Protein AF-0000000086443878 (afdb_homodimer)

Foldseek 3Di:
DVQVQLVCCQAQNDPVLGFDQVLVLQLWAFFAAFPQFRLFTAREHFFLLLQRALLSLQLVCCQQVNPVVDDSRDADPVRSLLSSLVSLLVLLQLLADPPQQKFKFKFFPPPDPPPPDDDDDDDPPPVCCVRPQPDSVPDGPVVVVVGMDMDIDRHSVVSSVVCSVPVVRRRGTNNSVRSLSRSDVNNDSVQLCVQEPHSNQHQAHSVQNHGACLSSCCSFRSTSFRAQAEAWDDDPNDIGGHHDAQTQAAEWELCVLVVVHAHYCSRLPHQFQKYWYYYPRHIWIKGFSDNDDDQKGKIWIFDNAQVQDVVSGGDIWIKMKGLDDDDDPPDDDDDDSVVSRNCSSRVRIDIGTPDPDDGHRD/DVQVQLVCCQAQNDPVLGFDQVLVLQLWAFFAAFPQFRLFTAREHFFLLLQRALLSLQLVCCQQVNPVVDDSRDADPVRSLLSSLVSLLVLLQLLADPPQQKFKFKFFPPPDPPPPDDDDDDDPPPPCPVRPQPPSVPDGPVVVVVTMDMDMDRHSVVSSVVCSVVVVRRRGTNNSVRSLSRSDVNNDSVQLCVQEPHSNQHQAHSVQNHGACLSSCCSFRSTSFRAQAEAWDDDPNDIGGHHDAQTQAAEWELCVLVVNHAHYCSRLPHQFQKYWYYYPRHIWIKGFSDNDDDQKGKIWIFDNAQVQDVVSGGDIWIKMKGLDDDDDPPDDDDDDSVVSRNCSSRVRIDIGTPDPDDGHRD

Structure (mmCIF, N/CA/C/O backbone):
data_AF-0000000086443878-model_v1
#
loop_
_entity.id
_entity.type
_entity.pdbx_description
1 polymer 'Ubiquitin carboxyl-terminal hydrolase MINDY'
#
loop_
_atom_site.group_PDB
_atom_site.id
_atom_site.type_symbol
_atom_site.label_atom_id
_atom_site.label_alt_id
_atom_site.label_comp_id
_atom_site.label_asym_id
_atom_site.label_entity_id
_atom_site.label_seq_id
_atom_site.pdbx_PDB_ins_code
_atom_site.Cartn_x
_atom_site.Cartn_y
_atom_site.Cartn_z
_atom_site.occupancy
_atom_site.B_iso_or_equiv
_atom_site.auth_seq_id
_atom_site.auth_comp_id
_atom_site.auth_asym_id
_atom_site.auth_atom_id
_atom_site.pdbx_PDB_model_num
ATOM 1 N N . MET A 1 1 ? 17.5 33.781 0.041 1 61.97 1 MET A N 1
ATOM 2 C CA . MET A 1 1 ? 18.234 32.781 -0.695 1 61.97 1 MET A CA 1
ATOM 3 C C . MET A 1 1 ? 18.75 31.688 0.245 1 61.97 1 MET A C 1
ATOM 5 O O . MET A 1 1 ? 18.516 30.5 0.009 1 61.97 1 MET A O 1
ATOM 9 N N . ALA A 1 2 ? 19.328 32.094 1.4 1 75.75 2 ALA A N 1
ATOM 10 C CA . ALA A 1 2 ? 19.891 31.109 2.334 1 75.75 2 ALA A CA 1
ATOM 11 C C . ALA A 1 2 ? 18.766 30.281 2.99 1 75.75 2 ALA A C 1
ATOM 13 O O . ALA A 1 2 ? 18.891 29.062 3.137 1 75.75 2 ALA A O 1
ATOM 14 N N . GLU A 1 3 ? 17.672 30.938 3.232 1 86 3 GLU A N 1
ATOM 15 C CA . GLU A 1 3 ? 16.547 30.281 3.902 1 86 3 GLU A CA 1
ATOM 16 C C . GLU A 1 3 ? 15.938 29.188 3.02 1 86 3 GLU A C 1
ATOM 18 O O . GLU A 1 3 ? 15.562 28.125 3.508 1 86 3 GLU A O 1
ATOM 23 N N . TRP A 1 4 ? 15.992 29.5 1.752 1 88.75 4 TRP A N 1
ATOM 24 C CA . TRP A 1 4 ? 15.438 28.547 0.81 1 88.75 4 TRP A CA 1
ATOM 25 C C . TRP A 1 4 ? 16.328 27.312 0.697 1 88.75 4 TRP A C 1
ATOM 27 O O . TRP A 1 4 ? 15.828 26.188 0.596 1 88.75 4 TRP A O 1
ATOM 37 N N . ARG A 1 5 ? 17.578 27.531 0.694 1 89.38 5 ARG A N 1
ATOM 38 C CA . ARG A 1 5 ? 18.516 26.406 0.638 1 89.38 5 ARG A CA 1
ATOM 39 C C . ARG A 1 5 ? 18.344 25.484 1.839 1 89.38 5 ARG A C 1
ATOM 41 O O . ARG A 1 5 ? 18.344 24.266 1.691 1 89.38 5 ARG A O 1
ATOM 48 N N . ASP A 1 6 ? 18.219 26.094 3.012 1 93.69 6 ASP A N 1
ATOM 49 C CA . ASP A 1 6 ? 18.016 25.328 4.234 1 93.69 6 ASP A CA 1
ATOM 50 C C . ASP A 1 6 ? 16.703 24.562 4.203 1 93.69 6 ASP A C 1
ATOM 52 O O . ASP A 1 6 ? 16.625 23.422 4.664 1 93.69 6 ASP A O 1
ATOM 56 N N . LEU A 1 7 ? 15.727 25.25 3.699 1 94.56 7 LEU A N 1
ATOM 57 C CA . LEU A 1 7 ? 14.414 24.625 3.592 1 94.56 7 LEU A CA 1
ATOM 58 C C . LEU A 1 7 ? 14.461 23.406 2.682 1 94.56 7 LEU A C 1
ATOM 60 O O . LEU A 1 7 ? 13.914 22.359 3.02 1 94.56 7 LEU A O 1
ATOM 64 N N . LEU A 1 8 ? 15.102 23.547 1.555 1 93.88 8 LEU A N 1
ATOM 65 C CA . LEU A 1 8 ? 15.18 22.469 0.574 1 93.88 8 LEU A CA 1
ATOM 66 C C . LEU A 1 8 ? 15.977 21.297 1.119 1 93.88 8 LEU A C 1
ATOM 68 O O . LEU A 1 8 ? 15.625 20.141 0.89 1 93.88 8 LEU A O 1
ATOM 72 N N . GLU A 1 9 ? 17 21.578 1.849 1 93.38 9 GLU A N 1
ATOM 73 C CA . GLU A 1 9 ? 17.797 20.516 2.467 1 93.38 9 GLU A CA 1
ATOM 74 C C . GLU A 1 9 ? 17 19.781 3.545 1 93.38 9 GLU A C 1
ATOM 76 O O . GLU A 1 9 ? 17.094 18.562 3.67 1 93.38 9 GLU A O 1
ATOM 81 N N . MET A 1 10 ? 16.266 20.531 4.309 1 95.25 10 MET A N 1
ATOM 82 C CA . MET A 1 10 ? 15.445 19.969 5.379 1 95.25 10 MET A CA 1
ATOM 83 C C . MET A 1 10 ? 14.344 19.078 4.809 1 95.25 10 MET A C 1
ATOM 85 O O . MET A 1 10 ? 14.055 18.016 5.359 1 95.25 10 MET A O 1
ATOM 89 N N . LEU A 1 11 ? 13.805 19.531 3.686 1 96.06 11 LEU A N 1
ATOM 90 C CA . LEU A 1 11 ? 12.633 18.844 3.145 1 96.06 11 LEU A CA 1
ATOM 91 C C . LEU A 1 11 ? 13.047 17.672 2.266 1 96.06 11 LEU A C 1
ATOM 93 O O . LEU A 1 11 ? 12.484 16.578 2.381 1 96.06 11 LEU A O 1
ATOM 97 N N . TRP A 1 12 ? 14.055 17.875 1.411 1 94.19 12 TRP A N 1
ATOM 98 C CA . TRP A 1 12 ? 14.344 16.906 0.354 1 94.19 12 TRP A CA 1
ATOM 99 C C . TRP A 1 12 ? 15.688 16.25 0.58 1 94.19 12 TRP A C 1
ATOM 101 O O . TRP A 1 12 ? 16.047 15.297 -0.125 1 94.19 12 TRP A O 1
ATOM 111 N N . GLY A 1 13 ? 16.406 16.672 1.499 1 90.38 13 GLY A N 1
ATOM 112 C CA . GLY A 1 13 ? 17.734 16.125 1.73 1 90.38 13 GLY A CA 1
ATOM 113 C C . GLY A 1 13 ? 18.828 16.906 1.03 1 90.38 13 GLY A C 1
ATOM 114 O O . GLY A 1 13 ? 18.547 17.859 0.301 1 90.38 13 GLY A O 1
ATOM 115 N N . SER A 1 14 ? 20.016 16.438 1.278 1 84 14 SER A N 1
ATOM 116 C CA . SER A 1 14 ? 21.172 17.141 0.758 1 84 14 SER A CA 1
ATOM 117 C C . SER A 1 14 ? 21.312 16.953 -0.75 1 84 14 SER A C 1
ATOM 119 O O . SER A 1 14 ? 20.703 16.031 -1.323 1 84 14 SER A O 1
ATOM 121 N N . SER A 1 15 ? 22.016 17.844 -1.316 1 73.31 15 SER A N 1
ATOM 122 C CA . SER A 1 15 ? 22.219 17.828 -2.762 1 73.31 15 SER A CA 1
ATOM 123 C C . SER A 1 15 ? 22.922 16.562 -3.211 1 73.31 15 SER A C 1
ATOM 125 O O . SER A 1 15 ? 22.812 16.141 -4.367 1 73.31 15 SER A O 1
ATOM 127 N N . ARG A 1 16 ? 23.625 15.906 -2.414 1 68.06 16 ARG A N 1
ATOM 128 C CA . ARG A 1 16 ? 24.344 14.688 -2.781 1 68.06 16 ARG A CA 1
ATOM 129 C C . ARG A 1 16 ? 23.375 13.531 -3.002 1 68.06 16 ARG A C 1
ATOM 131 O O . ARG A 1 16 ? 23.672 12.609 -3.766 1 68.06 16 ARG A O 1
ATOM 138 N N . ASN A 1 17 ? 22.375 13.656 -2.303 1 68.62 17 ASN A N 1
ATOM 139 C CA . ASN A 1 17 ? 21.328 12.641 -2.391 1 68.62 17 ASN A CA 1
ATOM 140 C C . ASN A 1 17 ? 20 13.227 -2.852 1 68.62 17 ASN A C 1
ATOM 142 O O . ASN A 1 17 ? 19 13.164 -2.133 1 68.62 17 ASN A O 1
ATOM 146 N N . ARG A 1 18 ? 20.156 13.68 -4.055 1 72.81 18 ARG A N 1
ATOM 147 C CA . ARG A 1 18 ? 19.031 14.461 -4.555 1 72.81 18 ARG A CA 1
ATOM 148 C C . ARG A 1 18 ? 17.875 13.555 -4.941 1 72.81 18 ARG A C 1
ATOM 150 O O . ARG A 1 18 ? 18.078 12.453 -5.457 1 72.81 18 ARG A O 1
ATOM 157 N N . VAL A 1 19 ? 16.688 14.039 -4.551 1 80.62 19 VAL A N 1
ATOM 158 C CA . VAL A 1 19 ? 15.453 13.367 -4.918 1 80.62 19 VAL A CA 1
ATOM 159 C C . VAL A 1 19 ? 15.352 13.266 -6.441 1 80.62 19 VAL A C 1
ATOM 161 O O . VAL A 1 19 ? 15.719 14.203 -7.156 1 80.62 19 VAL A O 1
ATOM 164 N N . THR A 1 20 ? 15.008 12.164 -6.922 1 84.06 20 THR A N 1
ATOM 165 C CA . THR A 1 20 ? 14.812 11.977 -8.359 1 84.06 20 THR A CA 1
ATOM 166 C C . THR A 1 20 ? 13.648 12.82 -8.859 1 84.06 20 THR A C 1
ATOM 168 O O . THR A 1 20 ? 12.734 13.148 -8.094 1 84.06 20 THR A O 1
ATOM 171 N N . ASP A 1 21 ? 13.672 13.18 -10.102 1 85 21 ASP A N 1
ATOM 172 C CA . ASP A 1 21 ? 12.594 13.953 -10.711 1 85 21 ASP A CA 1
ATOM 173 C C . ASP A 1 21 ? 11.273 13.188 -10.641 1 85 21 ASP A C 1
ATOM 175 O O . ASP A 1 21 ? 10.203 13.789 -10.5 1 85 21 ASP A O 1
ATOM 179 N N . SER A 1 22 ? 11.383 11.953 -10.789 1 86.94 22 SER A N 1
ATOM 180 C CA . SER A 1 22 ? 10.172 11.133 -10.719 1 86.94 22 SER A CA 1
ATOM 181 C C . SER A 1 22 ? 9.523 11.227 -9.344 1 86.94 22 SER A C 1
ATOM 183 O O . SER A 1 22 ? 8.305 11.375 -9.242 1 86.94 22 SER A O 1
ATOM 185 N N . LEU A 1 23 ? 10.359 11.133 -8.336 1 87.69 23 LEU A N 1
ATOM 186 C CA . LEU A 1 23 ? 9.852 11.242 -6.973 1 87.69 23 LEU A CA 1
ATOM 187 C C . LEU A 1 23 ? 9.273 12.633 -6.715 1 87.69 23 LEU A C 1
ATOM 189 O O . LEU A 1 23 ? 8.219 12.766 -6.098 1 87.69 23 LEU A O 1
ATOM 193 N N . PHE A 1 24 ? 9.953 13.656 -7.199 1 92.69 24 PHE A N 1
ATOM 194 C CA . PHE A 1 24 ? 9.492 15.023 -7.027 1 92.69 24 PHE A CA 1
ATOM 195 C C . PHE A 1 24 ? 8.141 15.234 -7.695 1 92.69 24 PHE A C 1
ATOM 197 O O . PHE A 1 24 ? 7.258 15.883 -7.133 1 92.69 24 PHE A O 1
ATOM 204 N N . ARG A 1 25 ? 7.953 14.633 -8.844 1 92.44 25 ARG A N 1
ATOM 205 C CA . ARG A 1 25 ? 6.742 14.805 -9.641 1 92.44 25 ARG A CA 1
ATOM 206 C C . ARG A 1 25 ? 5.531 14.219 -8.922 1 92.44 25 ARG A C 1
ATOM 208 O O . ARG A 1 25 ? 4.406 14.688 -9.102 1 92.44 25 ARG A O 1
ATOM 215 N N . ARG A 1 26 ? 5.734 13.273 -8.078 1 92.75 26 ARG A N 1
ATOM 216 C CA . ARG A 1 26 ? 4.637 12.688 -7.316 1 92.75 26 ARG A CA 1
ATOM 217 C C . ARG A 1 26 ? 4.004 13.719 -6.391 1 92.75 26 ARG A C 1
ATOM 219 O O . ARG A 1 26 ? 2.82 13.617 -6.055 1 92.75 26 ARG A O 1
ATOM 226 N N . TRP A 1 27 ? 4.805 14.719 -6.016 1 95.25 27 TRP A N 1
ATOM 227 C CA . TRP A 1 27 ? 4.344 15.719 -5.062 1 95.25 27 TRP A CA 1
ATOM 228 C C . TRP A 1 27 ? 3.748 16.922 -5.785 1 95.25 27 TRP A C 1
ATOM 230 O O . TRP A 1 27 ? 3.252 17.859 -5.148 1 95.25 27 TRP A O 1
ATOM 240 N N . THR A 1 28 ? 3.773 16.828 -7.148 1 94.5 28 THR A N 1
ATOM 241 C CA . THR A 1 28 ? 3.332 17.984 -7.926 1 94.5 28 THR A CA 1
ATOM 242 C C . THR A 1 28 ? 1.847 17.875 -8.266 1 94.5 28 THR A C 1
ATOM 244 O O . THR A 1 28 ? 1.481 17.656 -9.422 1 94.5 28 THR A O 1
ATOM 247 N N . GLN A 1 29 ? 1.049 17.969 -7.32 1 95.69 29 GLN A N 1
ATOM 248 C CA . GLN A 1 29 ? -0.396 18.047 -7.512 1 95.69 29 GLN A CA 1
ATOM 249 C C . GLN A 1 29 ? -1 19.156 -6.656 1 95.69 29 GLN A C 1
ATOM 251 O O . GLN A 1 29 ? -0.348 19.672 -5.742 1 95.69 29 GLN A O 1
ATOM 256 N N . GLY A 1 30 ? -2.221 19.578 -7.012 1 96.81 30 GLY A N 1
ATOM 257 C CA . GLY A 1 30 ? -2.99 20.5 -6.191 1 96.81 30 GLY A CA 1
ATOM 258 C C . GLY A 1 30 ? -4.004 19.812 -5.301 1 96.81 30 GLY A C 1
ATOM 259 O O . GLY A 1 30 ? -4.062 18.578 -5.266 1 96.81 30 GLY A O 1
ATOM 260 N N . PHE A 1 31 ? -4.621 20.625 -4.48 1 98.31 31 PHE A N 1
ATOM 261 C CA . PHE A 1 31 ? -5.777 20.109 -3.754 1 98.31 31 PHE A CA 1
ATOM 262 C C . PHE A 1 31 ? -7 20.031 -4.664 1 98.31 31 PHE A C 1
ATOM 264 O O . PHE A 1 31 ? -7.59 21.062 -5.008 1 98.31 31 PHE A O 1
ATOM 271 N N . VAL A 1 32 ? -7.371 18.844 -5.059 1 97.88 32 VAL A N 1
ATOM 272 C CA . VAL A 1 32 ? -8.453 18.625 -6.012 1 97.88 32 VAL A CA 1
ATOM 273 C C . VAL A 1 32 ? -9.547 17.781 -5.371 1 97.88 32 VAL A C 1
ATOM 275 O O . VAL A 1 32 ? -9.273 16.734 -4.785 1 97.88 32 VAL A O 1
ATOM 278 N N . PHE A 1 33 ? -10.758 18.266 -5.484 1 97.19 33 PHE A N 1
ATOM 279 C CA . PHE A 1 33 ? -11.883 17.531 -4.93 1 97.19 33 PHE A CA 1
ATOM 280 C C . PHE A 1 33 ? -12.305 16.391 -5.859 1 97.19 33 PHE A C 1
ATOM 282 O O . PHE A 1 33 ? -12.242 16.531 -7.086 1 97.19 33 PHE A O 1
ATOM 289 N N . SER A 1 34 ? -12.695 15.328 -5.23 1 96.88 34 SER A N 1
ATOM 290 C CA . SER A 1 34 ? -13.234 14.203 -5.992 1 96.88 34 SER A CA 1
ATOM 291 C C . SER A 1 34 ? -14.531 14.594 -6.695 1 96.88 34 SER A C 1
ATOM 293 O O . SER A 1 34 ? -15.359 15.312 -6.133 1 96.88 34 SER A O 1
ATOM 295 N N . ARG A 1 35 ? -14.742 14.086 -7.844 1 93.81 35 ARG A N 1
ATOM 296 C CA . ARG A 1 35 ? -15.984 14.305 -8.57 1 93.81 35 ARG A CA 1
ATOM 297 C C . ARG A 1 35 ? -17.141 13.539 -7.938 1 93.81 35 ARG A C 1
ATOM 299 O O . ARG A 1 35 ? -18.297 13.93 -8.062 1 93.81 35 ARG A O 1
ATOM 306 N N . ASP A 1 36 ? -16.812 12.461 -7.23 1 94.62 36 ASP A N 1
ATOM 307 C CA . ASP A 1 36 ? -17.828 11.547 -6.715 1 94.62 36 ASP A CA 1
ATOM 308 C C . ASP A 1 36 ? -18.141 11.852 -5.254 1 94.62 36 ASP A C 1
ATOM 310 O O . ASP A 1 36 ? -19.109 11.32 -4.699 1 94.62 36 ASP A O 1
ATOM 314 N N . GLU A 1 37 ? -17.375 12.664 -4.582 1 95.94 37 GLU A N 1
ATOM 315 C CA . GLU A 1 37 ? -17.547 13.07 -3.188 1 95.94 37 GLU A CA 1
ATOM 316 C C . GLU A 1 37 ? -17.047 14.492 -2.957 1 95.94 37 GLU A C 1
ATOM 318 O O . GLU A 1 37 ? -15.875 14.711 -2.658 1 95.94 37 GLU A O 1
ATOM 323 N N . PRO A 1 38 ? -17.875 15.492 -2.924 1 93.5 38 PRO A N 1
ATOM 324 C CA . PRO A 1 38 ? -17.5 16.906 -3.006 1 93.5 38 PRO A CA 1
ATOM 325 C C . PRO A 1 38 ? -16.609 17.359 -1.857 1 93.5 38 PRO A C 1
ATOM 327 O O . PRO A 1 38 ? -15.914 18.375 -1.966 1 93.5 38 PRO A O 1
ATOM 330 N N . THR A 1 39 ? -16.547 16.672 -0.761 1 95.31 39 THR A N 1
ATOM 331 C CA . THR A 1 39 ? -15.734 17.109 0.362 1 95.31 39 THR A CA 1
ATOM 332 C C . THR A 1 39 ? -14.516 16.203 0.529 1 95.31 39 THR A C 1
ATOM 334 O O . THR A 1 39 ? -13.883 16.188 1.586 1 95.31 39 THR A O 1
ATOM 337 N N . ALA A 1 40 ? -14.273 15.383 -0.478 1 97.62 40 ALA A N 1
ATOM 338 C CA . ALA A 1 40 ? -13.117 14.492 -0.432 1 97.62 40 ALA A CA 1
ATOM 339 C C . ALA A 1 40 ? -12.039 14.953 -1.404 1 97.62 40 ALA A C 1
ATOM 341 O O . ALA A 1 40 ? -12.32 15.25 -2.566 1 97.62 40 ALA A O 1
ATOM 342 N N . LEU A 1 41 ? -10.844 15.055 -0.913 1 98.56 41 LEU A N 1
ATOM 343 C CA . LEU A 1 41 ? -9.711 15.398 -1.761 1 98.56 41 LEU A CA 1
ATOM 344 C C . LEU A 1 41 ? -9.141 14.156 -2.432 1 98.56 41 LEU A C 1
ATOM 346 O O . LEU A 1 41 ? -9.117 13.078 -1.833 1 98.56 41 LEU A O 1
ATOM 350 N N . GLU A 1 42 ? -8.617 14.352 -3.592 1 98.19 42 GLU A N 1
ATOM 351 C CA . GLU A 1 42 ? -8.008 13.25 -4.324 1 98.19 42 GLU A CA 1
ATOM 352 C C . GLU A 1 42 ? -6.48 13.32 -4.258 1 98.19 42 GLU A C 1
ATOM 354 O O . GLU A 1 42 ? -5.902 14.414 -4.262 1 98.19 42 GLU A O 1
ATOM 359 N N . GLN A 1 43 ? -5.91 12.195 -4.129 1 97.62 43 GLN A N 1
ATOM 360 C CA . GLN A 1 43 ? -4.465 12.031 -4.246 1 97.62 43 GLN A CA 1
ATOM 361 C C . GLN A 1 43 ? -4.094 11.297 -5.535 1 97.62 43 GLN A C 1
ATOM 363 O O . GLN A 1 43 ? -4.613 10.211 -5.809 1 97.62 43 GLN A O 1
ATOM 368 N N . PHE A 1 44 ? -3.139 11.859 -6.262 1 94.31 44 PHE A N 1
ATOM 369 C CA . PHE A 1 44 ? -2.859 11.32 -7.59 1 94.31 44 PHE A CA 1
ATOM 370 C C . PHE A 1 44 ? -1.763 10.266 -7.527 1 94.31 44 PHE A C 1
ATOM 372 O O . PHE A 1 44 ? -1.816 9.266 -8.242 1 94.31 44 PHE A O 1
ATOM 379 N N . GLU A 1 45 ? -0.771 10.547 -6.73 1 91.5 45 GLU A N 1
ATOM 380 C CA . GLU A 1 45 ? 0.375 9.656 -6.613 1 91.5 45 GLU A CA 1
ATOM 381 C C . GLU A 1 45 ? 0.756 9.43 -5.152 1 91.5 45 GLU A C 1
ATOM 383 O O . GLU A 1 45 ? 0.25 10.117 -4.266 1 91.5 45 GLU A O 1
ATOM 388 N N . GLY A 1 46 ? 1.587 8.453 -4.953 1 89.62 46 GLY A N 1
ATOM 389 C CA . GLY A 1 46 ? 2.072 8.219 -3.602 1 89.62 46 GLY A CA 1
ATOM 390 C C . GLY A 1 46 ? 2.963 9.336 -3.084 1 89.62 46 GLY A C 1
ATOM 391 O O . GLY A 1 46 ? 3.721 9.93 -3.85 1 89.62 46 GLY A O 1
ATOM 392 N N . GLY A 1 47 ? 2.889 9.555 -1.734 1 91.62 47 GLY A N 1
ATOM 393 C CA . GLY A 1 47 ? 3.754 10.555 -1.131 1 91.62 47 GLY A CA 1
ATOM 394 C C . GLY A 1 47 ? 2.99 11.703 -0.498 1 91.62 47 GLY A C 1
ATOM 395 O O . GLY A 1 47 ? 2.951 11.828 0.728 1 91.62 47 GLY A O 1
ATOM 396 N N . PRO A 1 48 ? 2.225 12.477 -1.302 1 96.69 48 PRO A N 1
ATOM 397 C CA . PRO A 1 48 ? 1.587 13.703 -0.824 1 96.69 48 PRO A CA 1
ATOM 398 C C . PRO A 1 48 ? 0.515 13.445 0.231 1 96.69 48 PRO A C 1
ATOM 400 O O . PRO A 1 48 ? -0.075 14.383 0.766 1 96.69 48 PRO A O 1
ATOM 403 N N . CYS A 1 49 ? 0.256 12.172 0.549 1 97.69 49 CYS A N 1
ATOM 404 C CA . CYS A 1 49 ? -0.728 11.867 1.583 1 97.69 49 CYS A CA 1
ATOM 405 C C . CYS A 1 49 ? -0.327 12.484 2.916 1 97.69 49 CYS A C 1
ATOM 407 O O . CYS A 1 49 ? -1.187 12.828 3.732 1 97.69 49 CYS A O 1
ATOM 409 N N . ALA A 1 50 ? 0.949 12.688 3.115 1 98.19 50 ALA A N 1
ATOM 410 C CA . ALA A 1 50 ? 1.434 13.281 4.359 1 98.19 50 ALA A CA 1
ATOM 411 C C . ALA A 1 50 ? 0.85 14.672 4.566 1 98.19 50 ALA A C 1
ATOM 413 O O . ALA A 1 50 ? 0.717 15.141 5.703 1 98.19 50 ALA A O 1
ATOM 414 N N . VAL A 1 51 ? 0.495 15.32 3.455 1 98.81 51 VAL A N 1
ATOM 415 C CA . VAL A 1 51 ? -0.111 16.641 3.525 1 98.81 51 VAL A CA 1
ATOM 416 C C . VAL A 1 51 ? -1.617 16.531 3.297 1 98.81 51 VAL A C 1
ATOM 418 O O . VAL A 1 51 ? -2.408 17.125 4.043 1 98.81 51 VAL A O 1
ATOM 421 N N . ILE A 1 52 ? -2.027 15.758 2.365 1 98.81 52 ILE A N 1
ATOM 422 C CA . ILE A 1 52 ? -3.414 15.719 1.915 1 98.81 52 ILE A CA 1
ATOM 423 C C . ILE A 1 52 ? -4.293 15.117 3.012 1 98.81 52 ILE A C 1
ATOM 425 O O . ILE A 1 52 ? -5.395 15.609 3.271 1 98.81 52 ILE A O 1
ATOM 429 N N . ALA A 1 53 ? -3.84 14.07 3.662 1 98.88 53 ALA A N 1
ATOM 430 C CA . ALA A 1 53 ? -4.66 13.391 4.664 1 98.88 53 ALA A CA 1
ATOM 431 C C . ALA A 1 53 ? -4.953 14.312 5.844 1 98.88 53 ALA A C 1
ATOM 433 O O . ALA A 1 53 ? -6.109 14.453 6.254 1 98.88 53 ALA A O 1
ATOM 434 N N . PRO A 1 54 ? -3.947 15 6.438 1 98.94 54 PRO A N 1
ATOM 435 C CA . PRO A 1 54 ? -4.258 15.961 7.5 1 98.94 54 PRO A CA 1
ATOM 436 C C . PRO A 1 54 ? -5.176 17.094 7.023 1 98.94 54 PRO A C 1
ATOM 438 O O . PRO A 1 54 ? -6.102 17.469 7.734 1 98.94 54 PRO A O 1
ATOM 441 N N . VAL A 1 55 ? -4.914 17.609 5.816 1 98.94 55 VAL A N 1
ATOM 442 C CA . VAL A 1 55 ? -5.77 18.672 5.289 1 98.94 55 VAL A CA 1
ATOM 443 C C . VAL A 1 55 ? -7.203 18.156 5.16 1 98.94 55 VAL A C 1
ATOM 445 O O . VAL A 1 55 ? -8.148 18.875 5.504 1 98.94 55 VAL A O 1
ATOM 448 N N . GLN A 1 56 ? -7.34 16.922 4.625 1 98.81 56 GLN A N 1
ATOM 449 C CA . GLN A 1 56 ? -8.656 16.297 4.539 1 98.81 56 GLN A CA 1
ATOM 450 C C . GLN A 1 56 ? -9.32 16.219 5.91 1 98.81 56 GLN A C 1
ATOM 452 O O . GLN A 1 56 ? -10.523 16.438 6.035 1 98.81 56 GLN A O 1
ATOM 457 N N . ALA A 1 57 ? -8.57 15.859 6.941 1 98.81 57 ALA A N 1
ATOM 458 C CA . ALA A 1 57 ? -9.117 15.75 8.289 1 98.81 57 ALA A CA 1
ATOM 459 C C . ALA A 1 57 ? -9.641 17.094 8.781 1 98.81 57 ALA A C 1
ATOM 461 O O . ALA A 1 57 ? -10.75 17.172 9.312 1 98.81 57 ALA A O 1
ATOM 462 N N . PHE A 1 58 ? -8.883 18.156 8.586 1 98.5 58 PHE A N 1
ATOM 463 C CA . PHE A 1 58 ? -9.32 19.484 9.016 1 98.5 58 PHE A CA 1
ATOM 464 C C . PHE A 1 58 ? -10.492 19.969 8.18 1 98.5 58 PHE A C 1
ATOM 466 O O . PHE A 1 58 ? -11.375 20.672 8.68 1 98.5 58 PHE A O 1
ATOM 473 N N . LEU A 1 59 ? -10.422 19.656 6.883 1 97.25 59 LEU A N 1
ATOM 474 C CA . LEU A 1 59 ? -11.547 19.969 6.016 1 97.25 59 LEU A CA 1
ATOM 475 C C . LEU A 1 59 ? -12.836 19.359 6.551 1 97.25 59 LEU A C 1
ATOM 477 O O . LEU A 1 59 ? -13.875 20.031 6.617 1 97.25 59 LEU A O 1
ATOM 481 N N . LEU A 1 60 ? -12.758 18.094 6.98 1 96.5 60 LEU A N 1
ATOM 482 C CA . LEU A 1 60 ? -13.922 17.406 7.52 1 96.5 60 LEU A CA 1
ATOM 483 C C . LEU A 1 60 ? -14.383 18.031 8.828 1 96.5 60 LEU A C 1
ATOM 485 O O . LEU A 1 60 ? -15.578 18.094 9.109 1 96.5 60 LEU A O 1
ATOM 489 N N . LYS A 1 61 ? -13.461 18.453 9.648 1 96 61 LYS A N 1
ATOM 490 C CA . LYS A 1 61 ? -13.82 19.172 10.867 1 96 61 LYS A CA 1
ATOM 491 C C . LYS A 1 61 ? -14.719 20.359 10.562 1 96 61 LYS A C 1
ATOM 493 O O . LYS A 1 61 ? -15.766 20.531 11.188 1 96 61 LYS A O 1
ATOM 498 N N . TRP A 1 62 ? -14.305 21.141 9.586 1 94.38 62 TRP A N 1
ATOM 499 C CA . TRP A 1 62 ? -15.07 22.328 9.234 1 94.38 62 TRP A CA 1
ATOM 500 C C . TRP A 1 62 ? -16.375 21.953 8.555 1 94.38 62 TRP A C 1
ATOM 502 O O . TRP A 1 62 ? -17.391 22.641 8.719 1 94.38 62 TRP A O 1
ATOM 512 N N . ALA A 1 63 ? -16.344 20.906 7.77 1 92.81 63 ALA A N 1
ATOM 513 C CA . ALA A 1 63 ? -17.547 20.484 7.043 1 92.81 63 ALA A CA 1
ATOM 514 C C . ALA A 1 63 ? -18.609 19.969 7.996 1 92.81 63 ALA A C 1
ATOM 516 O O . ALA A 1 63 ? -19.797 20.234 7.801 1 92.81 63 ALA A O 1
ATOM 517 N N . PHE A 1 64 ? -18.188 19.281 9.07 1 90.31 64 PHE A N 1
ATOM 518 C CA . PHE A 1 64 ? -19.172 18.578 9.883 1 90.31 64 PHE A CA 1
ATOM 519 C C . PHE A 1 64 ? -19.359 19.266 11.227 1 90.31 64 PHE A C 1
ATOM 521 O O . PHE A 1 64 ? -20.406 19.125 11.867 1 90.31 64 PHE A O 1
ATOM 528 N N . PHE A 1 65 ? -18.453 20.016 11.688 1 91.12 65 PHE A N 1
ATOM 529 C CA . PHE A 1 65 ? -18.531 20.578 13.031 1 91.12 65 PHE A CA 1
ATOM 530 C C . PHE A 1 65 ? -18.406 22.094 12.992 1 91.12 65 PHE A C 1
ATOM 532 O O . PHE A 1 65 ? -18.453 22.75 14.039 1 91.12 65 PHE A O 1
ATOM 539 N N . GLY A 1 66 ? -18.219 22.516 11.766 1 85.06 66 GLY A N 1
ATOM 540 C CA . GLY A 1 66 ? -18.172 23.953 11.609 1 85.06 66 GLY A CA 1
ATOM 541 C C . GLY A 1 66 ? -19.547 24.562 11.344 1 85.06 66 GLY A C 1
ATOM 542 O O . GLY A 1 66 ? -20.562 23.922 11.594 1 85.06 66 GLY A O 1
ATOM 543 N N . ASP A 1 67 ? -19.562 25.781 10.961 1 76.56 67 ASP A N 1
ATOM 544 C CA . ASP A 1 67 ? -20.781 26.547 10.742 1 76.56 67 ASP A CA 1
ATOM 545 C C . ASP A 1 67 ? -21.547 26.031 9.523 1 76.56 67 ASP A C 1
ATOM 547 O O . ASP A 1 67 ? -22.766 26.234 9.406 1 76.56 67 ASP A O 1
ATOM 551 N N . HIS A 1 68 ? -20.844 25.312 8.656 1 66 68 HIS A N 1
ATOM 552 C CA . HIS A 1 68 ? -21.453 24.891 7.402 1 66 68 HIS A CA 1
ATOM 553 C C . HIS A 1 68 ? -22.234 23.578 7.586 1 66 68 HIS A C 1
ATOM 555 O O . HIS A 1 68 ? -22.406 22.812 6.633 1 66 68 HIS A O 1
ATOM 561 N N . GLN A 1 69 ? -22.969 23.391 8.594 1 63.34 69 GLN A N 1
ATOM 562 C CA . GLN A 1 69 ? -23.625 22.125 8.883 1 63.34 69 GLN A CA 1
ATOM 563 C C . GLN A 1 69 ? -24.562 21.719 7.758 1 63.34 69 GLN A C 1
ATOM 565 O O . GLN A 1 69 ? -25.781 21.844 7.887 1 63.34 69 GLN A O 1
ATOM 570 N N . GLY A 1 70 ? -24.172 22.078 6.504 1 60.31 70 GLY A N 1
ATOM 571 C CA . GLY A 1 70 ? -25.062 21.656 5.445 1 60.31 70 GLY A CA 1
ATOM 572 C C . GLY A 1 70 ? -24.797 20.234 4.977 1 60.31 70 GLY A C 1
ATOM 573 O O . GLY A 1 70 ? -24.078 19.484 5.641 1 60.31 70 GLY A O 1
ATOM 574 N N . ASN A 1 71 ? -25.5 19.844 3.977 1 69.12 71 ASN A N 1
ATOM 575 C CA . ASN A 1 71 ? -25.406 18.562 3.281 1 69.12 71 ASN A CA 1
ATOM 576 C C . ASN A 1 71 ? -24.031 18.391 2.625 1 69.12 71 ASN A C 1
ATOM 578 O O . ASN A 1 71 ? -23.75 19.031 1.614 1 69.12 71 ASN A O 1
ATOM 582 N N . TRP A 1 72 ? -23.156 17.672 3.316 1 76.88 72 TRP A N 1
ATOM 583 C CA . TRP A 1 72 ? -21.781 17.5 2.848 1 76.88 72 TRP A CA 1
ATOM 584 C C . TRP A 1 72 ? -21.766 16.797 1.49 1 76.88 72 TRP A C 1
ATOM 586 O O . TRP A 1 72 ? -20.766 16.891 0.763 1 76.88 72 TRP A O 1
ATOM 596 N N . GLN A 1 73 ? -22.844 16.156 1.138 1 76.94 73 GLN A N 1
ATOM 597 C CA . GLN A 1 73 ? -22.922 15.461 -0.144 1 76.94 73 GLN A CA 1
ATOM 598 C C . GLN A 1 73 ? -23.266 16.422 -1.273 1 76.94 73 GLN A C 1
ATOM 600 O O . GLN A 1 73 ? -23.062 16.109 -2.449 1 76.94 73 GLN A O 1
ATOM 605 N N . GLN A 1 74 ? -23.906 17.562 -0.862 1 79.25 74 GLN A N 1
ATOM 606 C CA . GLN A 1 74 ? -24.266 18.562 -1.862 1 79.25 74 GLN A CA 1
ATOM 607 C C . GLN A 1 74 ? -23.578 19.906 -1.587 1 79.25 74 GLN A C 1
ATOM 609 O O . GLN A 1 74 ? -24.203 20.828 -1.051 1 79.25 74 GLN A O 1
ATOM 614 N N . CYS A 1 75 ? -22.359 19.859 -1.632 1 83.62 75 CYS A N 1
ATOM 615 C CA . CYS A 1 75 ? -21.578 21.047 -1.325 1 83.62 75 CYS A CA 1
ATOM 616 C C . CYS A 1 75 ? -21.266 21.844 -2.592 1 83.62 75 CYS A C 1
ATOM 618 O O . CYS A 1 75 ? -20.781 21.281 -3.572 1 83.62 75 CYS A O 1
ATOM 620 N N . SER A 1 76 ? -21.656 23.078 -2.664 1 88.56 76 SER A N 1
ATOM 621 C CA . SER A 1 76 ? -21.359 23.938 -3.807 1 88.56 76 SER A CA 1
ATOM 622 C C . SER A 1 76 ? -19.859 24.188 -3.941 1 88.56 76 SER A C 1
ATOM 624 O O . SER A 1 76 ? -19.094 23.938 -3.008 1 88.56 76 SER A O 1
ATOM 626 N N . ASP A 1 77 ? -19.469 24.672 -5.078 1 91.62 77 ASP A N 1
ATOM 627 C CA . ASP A 1 77 ? -18.078 25.016 -5.32 1 91.62 77 ASP A CA 1
ATOM 628 C C . ASP A 1 77 ? -17.594 26.078 -4.34 1 91.62 77 ASP A C 1
ATOM 630 O O . ASP A 1 77 ? -16.453 26.031 -3.873 1 91.62 77 ASP A O 1
ATOM 634 N N . GLU A 1 78 ? -18.438 27 -4.066 1 91.19 78 GLU A N 1
ATOM 635 C CA . GLU A 1 78 ? -18.078 28.078 -3.146 1 91.19 78 GLU A CA 1
ATOM 636 C C . GLU A 1 78 ? -17.859 27.547 -1.734 1 91.19 78 GLU A C 1
ATOM 638 O O . GLU A 1 78 ? -16.922 27.953 -1.051 1 91.19 78 GLU A O 1
ATOM 643 N N . THR A 1 79 ? -18.703 26.703 -1.345 1 91.75 79 THR A N 1
ATOM 644 C CA . THR A 1 79 ? -18.578 26.109 -0.016 1 91.75 79 THR A CA 1
ATOM 645 C C . THR A 1 79 ? -17.297 25.281 0.086 1 91.75 79 THR A C 1
ATOM 647 O O . THR A 1 79 ? -16.609 25.328 1.104 1 91.75 79 THR A O 1
ATOM 650 N N . ARG A 1 80 ? -17.016 24.531 -0.922 1 93.94 80 ARG A N 1
ATOM 651 C CA . ARG A 1 80 ? -15.797 23.719 -0.951 1 93.94 80 ARG A CA 1
ATOM 652 C C . ARG A 1 80 ? -14.555 24.594 -0.844 1 93.94 80 ARG A C 1
ATOM 654 O O . ARG A 1 80 ? -13.609 24.266 -0.13 1 93.94 80 ARG A O 1
ATOM 661 N N . ARG A 1 81 ? -14.617 25.656 -1.577 1 94.31 81 ARG A N 1
ATOM 662 C CA . ARG A 1 81 ? -13.516 26.625 -1.539 1 94.31 81 ARG A CA 1
ATOM 663 C C . ARG A 1 81 ? -13.328 27.172 -0.131 1 94.31 81 ARG A C 1
ATOM 665 O O . ARG A 1 81 ? -12.195 27.312 0.341 1 94.31 81 ARG A O 1
ATOM 672 N N . GLU A 1 82 ? -14.367 27.453 0.469 1 93.12 82 GLU A N 1
ATOM 673 C CA . GLU A 1 82 ? -14.32 28 1.825 1 93.12 82 GLU A CA 1
ATOM 674 C C . GLU A 1 82 ? -13.797 26.953 2.812 1 93.12 82 GLU A C 1
ATOM 676 O O . GLU A 1 82 ? -12.977 27.266 3.68 1 93.12 82 GLU A O 1
ATOM 681 N N . LEU A 1 83 ? -14.312 25.75 2.711 1 94.62 83 LEU A N 1
ATOM 682 C CA . LEU A 1 83 ? -13.898 24.672 3.604 1 94.62 83 LEU A CA 1
ATOM 683 C C . LEU A 1 83 ? -12.398 24.406 3.494 1 94.62 83 LEU A C 1
ATOM 685 O O . LEU A 1 83 ? -11.711 24.312 4.512 1 94.62 83 LEU A O 1
ATOM 689 N N . LEU A 1 84 ? -11.914 24.312 2.266 1 97.06 84 LEU A N 1
ATOM 690 C CA . LEU A 1 84 ? -10.492 24.047 2.051 1 97.06 84 LEU A CA 1
ATOM 691 C C . LEU A 1 84 ? -9.648 25.219 2.564 1 97.06 84 LEU A C 1
ATOM 693 O O . LEU A 1 84 ? -8.617 25 3.209 1 97.06 84 LEU A O 1
ATOM 697 N N . SER A 1 85 ? -10.086 26.438 2.291 1 96.44 85 SER A N 1
ATOM 698 C CA . SER A 1 85 ? -9.359 27.609 2.762 1 96.44 85 SER A CA 1
ATOM 699 C C . SER A 1 85 ? -9.273 27.641 4.285 1 96.44 85 SER A C 1
ATOM 701 O O . SER A 1 85 ? -8.219 27.953 4.844 1 96.44 85 SER A O 1
ATOM 703 N N . GLN A 1 86 ? -10.367 27.297 4.941 1 95.38 86 GLN A N 1
ATOM 704 C CA . GLN A 1 86 ? -10.383 27.266 6.398 1 95.38 86 GLN A CA 1
ATOM 705 C C . GLN A 1 86 ? -9.43 26.203 6.938 1 95.38 86 GLN A C 1
ATOM 707 O O . GLN A 1 86 ? -8.711 26.438 7.91 1 95.38 86 GLN A O 1
ATOM 712 N N . ALA A 1 87 ? -9.484 25.047 6.336 1 97.75 87 ALA A N 1
ATOM 713 C CA . ALA A 1 87 ? -8.594 23.969 6.758 1 97.75 87 ALA A CA 1
ATOM 714 C C . ALA A 1 87 ? -7.133 24.375 6.625 1 97.75 87 ALA A C 1
ATOM 716 O O . ALA A 1 87 ? -6.348 24.203 7.562 1 97.75 87 ALA A O 1
ATOM 717 N N . LEU A 1 88 ? -6.766 24.953 5.453 1 98.44 88 LEU A N 1
ATOM 718 C CA . LEU A 1 88 ? -5.391 25.359 5.199 1 98.44 88 LEU A CA 1
ATOM 719 C C . LEU A 1 88 ? -4.961 26.453 6.172 1 98.44 88 LEU A C 1
ATOM 721 O O . LEU A 1 88 ? -3.865 26.391 6.734 1 98.44 88 LEU A O 1
ATOM 725 N N . CYS A 1 89 ? -5.789 27.406 6.391 1 97.25 89 CYS A N 1
ATOM 726 C CA . CYS A 1 89 ? -5.473 28.516 7.285 1 97.25 89 CYS A CA 1
ATOM 727 C C . CYS A 1 89 ? -5.281 28.016 8.711 1 97.25 89 CYS A C 1
ATOM 729 O O . CYS A 1 89 ? -4.355 28.453 9.406 1 97.25 89 CYS A O 1
ATOM 731 N N . GLU A 1 90 ? -6.141 27.156 9.117 1 97.06 90 GLU A N 1
ATOM 732 C CA . GLU A 1 90 ? -6.043 26.641 10.484 1 97.06 90 GLU A CA 1
ATOM 733 C C . GLU A 1 90 ? -4.727 25.906 10.703 1 97.06 90 GLU A C 1
ATOM 735 O O . GLU A 1 90 ? -4.09 26.078 11.75 1 97.06 90 GLU A O 1
ATOM 740 N N . ILE A 1 91 ? -4.34 25.109 9.797 1 98.44 91 ILE A N 1
ATOM 741 C CA . ILE A 1 91 ? -3.098 24.344 9.906 1 98.44 91 ILE A CA 1
ATOM 742 C C . ILE A 1 91 ? -1.913 25.312 9.969 1 98.44 91 ILE A C 1
ATOM 744 O O . ILE A 1 91 ? -1.007 25.141 10.781 1 98.44 91 ILE A O 1
ATOM 748 N N . LEU A 1 92 ? -1.916 26.344 9.125 1 97.81 92 LEU A N 1
ATOM 749 C CA . LEU A 1 92 ? -0.835 27.328 9.125 1 97.81 92 LEU A CA 1
ATOM 750 C C . LEU A 1 92 ? -0.791 28.094 10.445 1 97.81 92 LEU A C 1
ATOM 752 O O . LEU A 1 92 ? 0.283 28.281 11.016 1 97.81 92 LEU A O 1
ATOM 756 N N . GLU A 1 93 ? -1.923 28.516 10.898 1 96.31 93 GLU A N 1
ATOM 757 C CA . GLU A 1 93 ? -1.996 29.266 12.141 1 96.31 93 GLU A CA 1
ATOM 758 C C . GLU A 1 93 ? -1.521 28.438 13.328 1 96.31 93 GLU A C 1
ATOM 760 O O . GLU A 1 93 ? -0.86 28.953 14.227 1 96.31 93 GLU A O 1
ATOM 765 N N . GLN A 1 94 ? -1.882 27.188 13.32 1 95.62 94 GLN A N 1
ATOM 766 C CA . GLN A 1 94 ? -1.479 26.297 14.398 1 95.62 94 GLN A CA 1
ATOM 767 C C . GLN A 1 94 ? 0.038 26.125 14.43 1 95.62 94 GLN A C 1
ATOM 769 O O . GLN A 1 94 ? 0.618 25.906 15.5 1 95.62 94 GLN A O 1
ATOM 774 N N . ALA A 1 95 ? 0.682 26.203 13.266 1 96.25 95 ALA A N 1
ATOM 775 C CA . ALA A 1 95 ? 2.117 25.953 13.148 1 96.25 95 ALA A CA 1
ATOM 776 C C . ALA A 1 95 ? 2.912 27.219 13.469 1 96.25 95 ALA A C 1
ATOM 778 O O . ALA A 1 95 ? 4.113 27.156 13.727 1 96.25 95 ALA A O 1
ATOM 779 N N . ALA A 1 96 ? 2.26 28.375 13.414 1 94.88 96 ALA A N 1
ATOM 780 C CA . ALA A 1 96 ? 2.939 29.656 13.625 1 94.88 96 ALA A CA 1
ATOM 781 C C . ALA A 1 96 ? 3.48 29.75 15.047 1 94.88 96 ALA A C 1
ATOM 783 O O . ALA A 1 96 ? 2.791 29.391 16 1 94.88 96 ALA A O 1
ATOM 784 N N . PRO A 1 97 ? 4.68 30.203 15.156 1 88.94 97 PRO A N 1
ATOM 785 C CA . PRO A 1 97 ? 5.219 30.391 16.5 1 88.94 97 PRO A CA 1
ATOM 786 C C . PRO A 1 97 ? 4.438 31.422 17.312 1 88.94 97 PRO A C 1
ATOM 788 O O . PRO A 1 97 ? 3.898 32.375 16.734 1 88.94 97 PRO A O 1
ATOM 791 N N . GLN A 1 98 ? 4.258 31.219 18.5 1 75.81 98 GLN A N 1
ATOM 792 C CA . GLN A 1 98 ? 3.463 32.062 19.406 1 75.81 98 GLN A CA 1
ATOM 793 C C . GLN A 1 98 ? 3.955 33.5 19.391 1 75.81 98 GLN A C 1
ATOM 795 O O . GLN A 1 98 ? 3.154 34.438 19.438 1 75.81 98 GLN A O 1
ATOM 800 N N . HIS A 1 99 ? 5.191 33.719 19.281 1 69.5 99 HIS A N 1
ATOM 801 C CA . HIS A 1 99 ? 5.715 35.062 19.484 1 69.5 99 HIS A CA 1
ATOM 802 C C . HIS A 1 99 ? 5.645 35.875 18.203 1 69.5 99 HIS A C 1
ATOM 804 O O . HIS A 1 99 ? 5.574 37.125 18.25 1 69.5 99 HIS A O 1
ATOM 810 N N . SER A 1 100 ? 5.773 35.406 17.109 1 65.81 100 SER A N 1
ATOM 811 C CA . SER A 1 100 ? 5.879 36.188 15.898 1 65.81 100 SER A CA 1
ATOM 812 C C . SER A 1 100 ? 4.523 36.344 15.219 1 65.81 100 SER A C 1
ATOM 814 O O . SER A 1 100 ? 4.176 37.438 14.75 1 65.81 100 SER A O 1
ATOM 816 N N . GLY A 1 101 ? 3.723 35.5 15.336 1 70.62 101 GLY A N 1
ATOM 817 C CA . GLY A 1 101 ? 2.398 35.5 14.734 1 70.62 101 GLY A CA 1
ATOM 818 C C . GLY A 1 101 ? 2.432 35.656 13.219 1 70.62 101 GLY A C 1
ATOM 819 O O . GLY A 1 101 ? 1.385 35.688 12.57 1 70.62 101 GLY A O 1
ATOM 820 N N . ALA A 1 102 ? 3.629 35.781 12.617 1 86.69 102 ALA A N 1
ATOM 821 C CA . ALA A 1 102 ? 3.701 36 11.172 1 86.69 102 ALA A CA 1
ATOM 822 C C . ALA A 1 102 ? 3.441 34.719 10.414 1 86.69 102 ALA A C 1
ATOM 824 O O . ALA A 1 102 ? 3.863 33.625 10.852 1 86.69 102 ALA A O 1
ATOM 825 N N . LEU A 1 103 ? 2.625 34.812 9.383 1 94.44 103 LEU A N 1
ATOM 826 C CA . LEU A 1 103 ? 2.271 33.688 8.516 1 94.44 103 LEU A CA 1
ATOM 827 C C . LEU A 1 103 ? 2.83 33.906 7.109 1 94.44 103 LEU A C 1
ATOM 829 O O . LEU A 1 103 ? 2.83 35.031 6.594 1 94.44 103 LEU A O 1
ATOM 833 N N . THR A 1 104 ? 3.434 32.906 6.547 1 94.62 104 THR A N 1
ATOM 834 C CA . THR A 1 104 ? 4.051 33 5.23 1 94.62 104 THR A CA 1
ATOM 835 C C . THR A 1 104 ? 3.293 32.156 4.219 1 94.62 104 THR A C 1
ATOM 837 O O . THR A 1 104 ? 2.916 31.016 4.516 1 94.62 104 THR A O 1
ATOM 840 N N . LEU A 1 105 ? 2.984 32.688 3.055 1 95.56 105 LEU A N 1
ATOM 841 C CA . LEU A 1 105 ? 2.398 31.984 1.925 1 95.56 105 LEU A CA 1
ATOM 842 C C . LEU A 1 105 ? 3.369 31.938 0.75 1 95.56 105 LEU A C 1
ATOM 844 O O . LEU A 1 105 ? 4.047 32.906 0.457 1 95.56 105 LEU A O 1
ATOM 848 N N . VAL A 1 106 ? 3.479 30.75 0.192 1 95.88 106 VAL A N 1
ATOM 849 C CA . VAL A 1 106 ? 4.336 30.578 -0.976 1 95.88 106 VAL A CA 1
ATOM 850 C C . VAL A 1 106 ? 3.477 30.406 -2.227 1 95.88 106 VAL A C 1
ATOM 852 O O . VAL A 1 106 ? 2.5 29.656 -2.221 1 95.88 106 VAL A O 1
ATOM 855 N N . GLY A 1 107 ? 3.736 31.156 -3.283 1 92.88 107 GLY A N 1
ATOM 856 C CA . GLY A 1 107 ? 3.088 31.078 -4.582 1 92.88 107 GLY A CA 1
ATOM 857 C C . GLY A 1 107 ? 4.047 31.297 -5.738 1 92.88 107 GLY A C 1
ATOM 858 O O . GLY A 1 107 ? 5.262 31.156 -5.582 1 92.88 107 GLY A O 1
ATOM 859 N N . TRP A 1 108 ? 3.49 31.453 -6.867 1 90.62 108 TRP A N 1
ATOM 860 C CA . TRP A 1 108 ? 4.305 31.672 -8.062 1 90.62 108 TRP A CA 1
ATOM 861 C C . TRP A 1 108 ? 4.816 33.094 -8.109 1 90.62 108 TRP A C 1
ATOM 863 O O . TRP A 1 108 ? 4.152 34.031 -7.621 1 90.62 108 TRP A O 1
ATOM 873 N N . ARG A 1 109 ? 5.969 33.156 -8.742 1 87.44 109 ARG A N 1
ATOM 874 C CA . ARG A 1 109 ? 6.5 34.5 -8.961 1 87.44 109 ARG A CA 1
ATOM 875 C C . ARG A 1 109 ? 5.574 35.344 -9.852 1 87.44 109 ARG A C 1
ATOM 877 O O . ARG A 1 109 ? 5.094 34.844 -10.875 1 87.44 109 ARG A O 1
ATOM 884 N N . GLY A 1 110 ? 5.254 36.688 -9.5 1 74.19 110 GLY A N 1
ATOM 885 C CA . GLY A 1 110 ? 4.391 37.562 -10.25 1 74.19 110 GLY A CA 1
ATOM 886 C C . GLY A 1 110 ? 2.953 37.562 -9.766 1 74.19 110 GLY A C 1
ATOM 887 O O . GLY A 1 110 ? 2.062 38.094 -10.445 1 74.19 110 GLY A O 1
ATOM 888 N N . TRP A 1 111 ? 2.699 36.75 -8.945 1 63.22 111 TRP A N 1
ATOM 889 C CA . TRP A 1 111 ? 1.346 36.812 -8.398 1 63.22 111 TRP A CA 1
ATOM 890 C C . TRP A 1 111 ? 1.056 38.188 -7.82 1 63.22 111 TRP A C 1
ATOM 892 O O . TRP A 1 111 ? 1.827 38.688 -7.008 1 63.22 111 TRP A O 1
ATOM 902 N N . LYS A 1 112 ? 0.734 39.281 -8.766 1 52.75 112 LYS A N 1
ATOM 903 C CA . LYS A 1 112 ? 0.558 40.719 -8.609 1 52.75 112 LYS A CA 1
ATOM 904 C C . LYS A 1 112 ? -0.219 41.031 -7.34 1 52.75 112 LYS A C 1
ATOM 906 O O . LYS A 1 112 ? -1.249 40.438 -7.059 1 52.75 112 LYS A O 1
ATOM 911 N N . GLU A 1 113 ? 0.435 41.719 -6.387 1 46.44 113 GLU A N 1
ATOM 912 C CA . GLU A 1 113 ? -0.314 42.5 -5.426 1 46.44 113 GLU A CA 1
ATOM 913 C C . GLU A 1 113 ? -1.328 43.406 -6.129 1 46.44 113 GLU A C 1
ATOM 915 O O . GLU A 1 113 ? -0.979 44.125 -7.059 1 46.44 113 GLU A O 1
ATOM 920 N N . GLN A 1 114 ? -2.578 43.156 -6.324 1 38.72 114 GLN A N 1
ATOM 921 C CA . GLN A 1 114 ? -3.516 44.188 -6.715 1 38.72 114 GLN A CA 1
ATOM 922 C C . GLN A 1 114 ? -3.324 45.438 -5.863 1 38.72 114 GLN A C 1
ATOM 924 O O . GLN A 1 114 ? -3.867 45.531 -4.758 1 38.72 114 GLN A O 1
ATOM 929 N N . ASN A 1 115 ? -2.254 46.094 -5.562 1 33.84 115 ASN A N 1
ATOM 930 C CA . ASN A 1 115 ? -2.307 47.438 -4.973 1 33.84 115 ASN A CA 1
ATOM 931 C C . ASN A 1 115 ? -3.201 48.375 -5.781 1 33.84 115 ASN A C 1
ATOM 933 O O . ASN A 1 115 ? -3.141 48.375 -7.012 1 33.84 115 ASN A O 1
ATOM 937 N N . GLU A 1 116 ? -4.352 49.062 -5.207 1 33.53 116 GLU A N 1
ATOM 938 C CA . GLU A 1 116 ? -5.355 50.062 -5.586 1 33.53 116 GLU A CA 1
ATOM 939 C C . GLU A 1 116 ? -4.707 51.281 -6.203 1 33.53 116 GLU A C 1
ATOM 941 O O . GLU A 1 116 ? -5.391 52.281 -6.488 1 33.53 116 GLU A O 1
ATOM 946 N N . GLN A 1 117 ? -3.498 51.844 -5.926 1 29.78 117 GLN A N 1
ATOM 947 C CA . GLN A 1 117 ? -3.441 53.312 -6.066 1 29.78 117 GLN A CA 1
ATOM 948 C C . GLN A 1 117 ? -3.791 53.719 -7.492 1 29.78 117 GLN A C 1
ATOM 950 O O . GLN A 1 117 ? -4.617 54.625 -7.691 1 29.78 117 GLN A O 1
ATOM 955 N N . ASP A 1 118 ? -2.83 54.312 -8.328 1 32.22 118 ASP A N 1
ATOM 956 C CA . ASP A 1 118 ? -2.926 55.469 -9.211 1 32.22 118 ASP A CA 1
ATOM 957 C C . ASP A 1 118 ? -3.805 55.156 -10.422 1 32.22 118 ASP A C 1
ATOM 959 O O . ASP A 1 118 ? -3.867 54 -10.875 1 32.22 118 ASP A O 1
ATOM 963 N N . GLY A 1 119 ? -4.902 56.062 -10.938 1 28.84 119 GLY A N 1
ATOM 964 C CA . GLY A 1 119 ? -5.91 56.438 -11.922 1 28.84 119 GLY A CA 1
ATOM 965 C C . GLY A 1 119 ? -5.512 56.094 -13.344 1 28.84 119 GLY A C 1
ATOM 966 O O . GLY A 1 119 ? -6.238 56.406 -14.289 1 28.84 119 GLY A O 1
ATOM 967 N N . SER A 1 120 ? -4.266 56.531 -13.766 1 30.11 120 SER A N 1
ATOM 968 C CA . SER A 1 120 ? -4.234 56.812 -15.195 1 30.11 120 SER A CA 1
ATOM 969 C C . SER A 1 120 ? -4.816 55.656 -16 1 30.11 120 SER A C 1
ATOM 971 O O . SER A 1 120 ? -4.992 54.562 -15.492 1 30.11 120 SER A O 1
ATOM 973 N N . THR A 1 121 ? -4.477 55.656 -17.406 1 29.7 121 THR A N 1
ATOM 974 C CA . THR A 1 121 ? -5.027 55.219 -18.688 1 29.7 121 THR A CA 1
ATOM 975 C C . THR A 1 121 ? -5.293 53.719 -18.688 1 29.7 121 THR A C 1
ATOM 977 O O . THR A 1 121 ? -4.602 52.969 -18 1 29.7 121 THR A O 1
ATOM 980 N N . THR A 1 122 ? -6.395 53.25 -19.406 1 30.77 122 THR A N 1
ATOM 981 C CA . THR A 1 122 ? -7.312 52.188 -19.828 1 30.77 122 THR A CA 1
ATOM 982 C C . THR A 1 122 ? -6.547 50.969 -20.328 1 30.77 122 THR A C 1
ATOM 984 O O . THR A 1 122 ? -7.133 50.062 -20.922 1 30.77 122 THR A O 1
ATOM 987 N N . SER A 1 123 ? -5.223 51.219 -20.656 1 30.91 123 SER A N 1
ATOM 988 C CA . SER A 1 123 ? -4.945 50.094 -21.562 1 30.91 123 SER A CA 1
ATOM 989 C C . SER A 1 123 ? -5.336 48.75 -20.922 1 30.91 123 SER A C 1
ATOM 991 O O . SER A 1 123 ? -5.27 48.625 -19.703 1 30.91 123 SER A O 1
ATOM 993 N N . GLN A 1 124 ? -6.184 47.969 -21.625 1 29.72 124 GLN A N 1
ATOM 994 C CA . GLN A 1 124 ? -6.766 46.656 -21.375 1 29.72 124 GLN A CA 1
ATOM 995 C C . GLN A 1 124 ? -5.758 45.719 -20.703 1 29.72 124 GLN A C 1
ATOM 997 O O . GLN A 1 124 ? -4.668 45.5 -21.219 1 29.72 124 GLN A O 1
ATOM 1002 N N . PRO A 1 125 ? -5.566 45.844 -19.406 1 32.5 125 PRO A N 1
ATOM 1003 C CA . PRO A 1 125 ? -4.633 44.906 -18.781 1 32.5 125 PRO A CA 1
ATOM 1004 C C . PRO A 1 125 ? -4.793 43.469 -19.312 1 32.5 125 PRO A C 1
ATOM 1006 O O . PRO A 1 125 ? -5.918 43 -19.453 1 32.5 125 PRO A O 1
ATOM 1009 N N . ASP A 1 126 ? -4.102 43.188 -20.484 1 32.5 126 ASP A N 1
ATOM 1010 C CA . ASP A 1 126 ? -4.043 41.781 -20.891 1 32.5 126 ASP A CA 1
ATOM 1011 C C . ASP A 1 126 ? -4.039 40.875 -19.672 1 32.5 126 ASP A C 1
ATOM 1013 O O . ASP A 1 126 ? -3.135 40.938 -18.828 1 32.5 126 ASP A O 1
ATOM 1017 N N . SER A 1 127 ? -5.062 40.656 -18.953 1 33.34 127 SER A N 1
ATOM 1018 C CA . SER A 1 127 ? -5.547 39.719 -17.953 1 33.34 127 SER A CA 1
ATOM 1019 C C . SER A 1 127 ? -4.887 38.344 -18.109 1 33.34 127 SER A C 1
ATOM 1021 O O . SER A 1 127 ? -5.504 37.312 -17.812 1 33.34 127 SER A O 1
ATOM 1023 N N . SER A 1 128 ? -3.871 38.219 -18.984 1 32.25 128 SER A N 1
ATOM 1024 C CA . SER A 1 128 ? -3.189 36.906 -19 1 32.25 128 SER A CA 1
ATOM 1025 C C . SER A 1 128 ? -2.75 36.531 -17.594 1 32.25 128 SER A C 1
ATOM 1027 O O . SER A 1 128 ? -1.592 36.719 -17.219 1 32.25 128 SER A O 1
ATOM 1029 N N . GLN A 1 129 ? -3.15 37 -16.594 1 35.25 129 GLN A N 1
ATOM 1030 C CA . GLN A 1 129 ? -2.961 36.406 -15.281 1 35.25 129 GLN A CA 1
ATOM 1031 C C . GLN A 1 129 ? -2.975 34.875 -15.367 1 35.25 129 GLN A C 1
ATOM 1033 O O . GLN A 1 129 ? -3.902 34.219 -14.883 1 35.25 129 GLN A O 1
ATOM 1038 N N . SER A 1 130 ? -2.787 34.281 -16.609 1 37.66 130 SER A N 1
ATOM 1039 C CA . SER A 1 130 ? -2.752 32.844 -16.844 1 37.66 130 SER A CA 1
ATOM 1040 C C . SER A 1 130 ? -1.912 32.125 -15.781 1 37.66 130 SER A C 1
ATOM 1042 O O . SER A 1 130 ? -0.715 32.375 -15.648 1 37.66 130 SER A O 1
ATOM 1044 N N . GLY A 1 131 ? -2.336 31.891 -14.578 1 42.94 131 GLY A N 1
ATOM 1045 C CA . GLY A 1 131 ? -1.791 30.984 -13.578 1 42.94 131 GLY A CA 1
ATOM 1046 C C . GLY A 1 131 ? -0.867 29.938 -14.156 1 42.94 131 GLY A C 1
ATOM 1047 O O . GLY A 1 131 ? -1.127 29.406 -15.242 1 42.94 131 GLY A O 1
ATOM 1048 N N . VAL A 1 132 ? 0.434 30.234 -14.086 1 48.19 132 VAL A N 1
ATOM 1049 C CA . VAL A 1 132 ? 1.456 29.281 -14.508 1 48.19 132 VAL A CA 1
ATOM 1050 C C . VAL A 1 132 ? 0.966 27.859 -14.266 1 48.19 132 VAL A C 1
ATOM 1052 O O . VAL A 1 132 ? 0.808 27.438 -13.117 1 48.19 132 VAL A O 1
ATOM 1055 N N . ILE A 1 133 ? -0.035 27.344 -14.984 1 52.28 133 ILE A N 1
ATOM 1056 C CA . ILE A 1 133 ? -0.303 25.922 -14.961 1 52.28 133 ILE A CA 1
ATOM 1057 C C . ILE A 1 133 ? 0.87 25.156 -15.578 1 52.28 133 ILE A C 1
ATOM 1059 O O . ILE A 1 133 ? 1.145 25.297 -16.766 1 52.28 133 ILE A O 1
ATOM 1063 N N . LEU A 1 134 ? 1.937 24.953 -14.883 1 57.16 134 LEU A N 1
ATOM 1064 C CA . LEU A 1 134 ? 2.986 24.078 -15.398 1 57.16 134 LEU A CA 1
ATOM 1065 C C . LEU A 1 134 ? 2.455 22.672 -15.648 1 57.16 134 LEU A C 1
ATOM 1067 O O . LEU A 1 134 ? 1.887 22.062 -14.75 1 57.16 134 LEU A O 1
ATOM 1071 N N . PRO A 1 135 ? 2.311 22.312 -16.875 1 58.66 135 PRO A N 1
ATOM 1072 C CA . PRO A 1 135 ? 1.953 20.906 -17.078 1 58.66 135 PRO A CA 1
ATOM 1073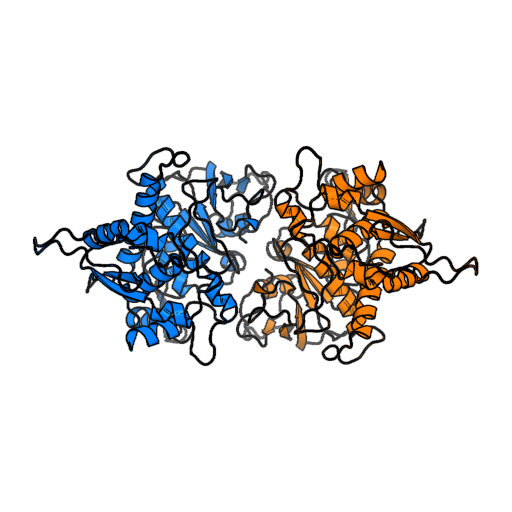 C C . PRO A 1 135 ? 2.854 19.953 -16.312 1 58.66 135 PRO A C 1
ATOM 1075 O O . PRO A 1 135 ? 4.051 20.219 -16.156 1 58.66 135 PRO A O 1
ATOM 1078 N N . ARG A 1 136 ? 2.283 19.062 -15.633 1 60.16 136 ARG A N 1
ATOM 1079 C CA . ARG A 1 136 ? 2.951 18.078 -14.789 1 60.16 136 ARG A CA 1
ATOM 1080 C C . ARG A 1 136 ? 4.199 17.531 -15.469 1 60.16 136 ARG A C 1
ATOM 1082 O O . ARG A 1 136 ? 5.23 17.328 -14.828 1 60.16 136 ARG A O 1
ATOM 1089 N N . ASP A 1 137 ? 4.086 17.359 -16.75 1 60.62 137 ASP A N 1
ATOM 1090 C CA . ASP A 1 137 ? 5.168 16.688 -17.469 1 60.62 137 ASP A CA 1
ATOM 1091 C C . ASP A 1 137 ? 6.406 17.578 -17.562 1 60.62 137 ASP A C 1
ATOM 1093 O O . ASP A 1 137 ? 7.52 17.078 -17.75 1 60.62 137 ASP A O 1
ATOM 1097 N N . VAL A 1 138 ? 6.195 18.812 -17.172 1 67.06 138 VAL A N 1
ATOM 1098 C CA . VAL A 1 138 ? 7.328 19.688 -17.453 1 67.06 138 VAL A CA 1
ATOM 1099 C C . VAL A 1 138 ? 7.898 20.234 -16.156 1 67.06 138 VAL A C 1
ATOM 1101 O O . VAL A 1 138 ? 8.953 20.875 -16.141 1 67.06 138 VAL A O 1
ATOM 1104 N N . VAL A 1 139 ? 7.352 19.844 -15.133 1 78.56 139 VAL A N 1
ATOM 1105 C CA . VAL A 1 139 ? 7.812 20.438 -13.891 1 78.56 139 VAL A CA 1
ATOM 1106 C C . VAL A 1 139 ? 9.016 19.656 -13.352 1 78.56 139 VAL A C 1
ATOM 1108 O O . VAL A 1 139 ? 8.922 18.453 -13.117 1 78.56 139 VAL A O 1
ATOM 1111 N N . THR A 1 140 ? 10.125 20.25 -13.359 1 86 140 THR A N 1
ATOM 1112 C CA . THR A 1 140 ? 11.32 19.703 -12.727 1 86 140 THR A CA 1
ATOM 1113 C C . THR A 1 140 ? 11.586 20.391 -11.391 1 86 140 THR A C 1
ATOM 1115 O O . THR A 1 140 ? 11.008 21.438 -11.094 1 86 140 THR A O 1
ATOM 1118 N N . PHE A 1 141 ? 12.398 19.75 -10.625 1 90.88 141 PHE A N 1
ATOM 1119 C CA . PHE A 1 141 ? 12.789 20.25 -9.312 1 90.88 141 PHE A CA 1
ATOM 1120 C C . PHE A 1 141 ? 13.359 21.656 -9.43 1 90.88 141 PHE A C 1
ATOM 1122 O O . PHE A 1 141 ? 12.953 22.562 -8.695 1 90.88 141 PHE A O 1
ATOM 1129 N N . GLU A 1 142 ? 14.203 21.922 -10.398 1 88.31 142 GLU A N 1
ATOM 1130 C CA . GLU A 1 142 ? 14.883 23.203 -10.578 1 88.31 142 GLU A CA 1
ATOM 1131 C C . GLU A 1 142 ? 13.914 24.266 -11.062 1 88.31 142 GLU A C 1
ATOM 1133 O O . GLU A 1 142 ? 13.93 25.406 -10.57 1 88.31 142 GLU A O 1
ATOM 1138 N N . ARG A 1 143 ? 13.133 23.938 -11.977 1 87.94 143 ARG A N 1
ATOM 1139 C CA . ARG A 1 143 ? 12.195 24.906 -12.547 1 87.94 143 ARG A CA 1
ATOM 1140 C C . ARG A 1 143 ? 11.195 25.375 -11.492 1 87.94 143 ARG A C 1
ATOM 1142 O O . ARG A 1 143 ? 10.914 26.562 -11.391 1 87.94 143 ARG A O 1
ATOM 1149 N N . PHE A 1 144 ? 10.711 24.453 -10.773 1 92.19 144 PHE A N 1
ATOM 1150 C CA . PHE A 1 144 ? 9.75 24.781 -9.727 1 92.19 144 PHE A CA 1
ATOM 1151 C C . PHE A 1 144 ? 10.344 25.781 -8.734 1 92.19 144 PHE A C 1
ATOM 1153 O O . PHE A 1 144 ? 9.727 26.812 -8.445 1 92.19 144 PHE A O 1
ATOM 1160 N N . HIS A 1 145 ? 11.492 25.516 -8.289 1 92.44 145 HIS A N 1
ATOM 1161 C CA . HIS A 1 145 ? 12.07 26.312 -7.219 1 92.44 145 HIS A CA 1
ATOM 1162 C C . HIS A 1 145 ? 12.555 27.656 -7.734 1 92.44 145 HIS A C 1
ATOM 1164 O O . HIS A 1 145 ? 12.75 28.594 -6.953 1 92.44 145 HIS A O 1
ATOM 1170 N N . ASN A 1 146 ? 12.664 27.781 -9 1 89.69 146 ASN A N 1
ATOM 1171 C CA . ASN A 1 146 ? 13.016 29.062 -9.602 1 89.69 146 ASN A CA 1
ATOM 1172 C C . ASN A 1 146 ? 11.789 29.953 -9.805 1 89.69 146 ASN A C 1
ATOM 1174 O O . ASN A 1 146 ? 11.922 31.156 -10.023 1 89.69 146 ASN A O 1
ATOM 1178 N N . LEU A 1 147 ? 10.633 29.375 -9.68 1 90.19 147 LEU A N 1
ATOM 1179 C CA . LEU A 1 147 ? 9.43 30.109 -10.039 1 90.19 147 LEU A CA 1
ATOM 1180 C C . LEU A 1 147 ? 8.609 30.469 -8.805 1 90.19 147 LEU A C 1
ATOM 1182 O O . LEU A 1 147 ? 7.512 31.016 -8.922 1 90.19 147 LEU A O 1
ATOM 1186 N N . ILE A 1 148 ? 9.094 30.125 -7.645 1 92.44 148 ILE A N 1
ATOM 1187 C CA . ILE A 1 148 ? 8.258 30.328 -6.469 1 92.44 148 ILE A CA 1
ATOM 1188 C C . ILE A 1 148 ? 8.75 31.547 -5.688 1 92.44 148 ILE A C 1
ATOM 1190 O O . ILE A 1 148 ? 9.914 31.938 -5.812 1 92.44 148 ILE A O 1
ATOM 1194 N N . GLN A 1 149 ? 7.867 32.188 -4.988 1 92.62 149 GLN A N 1
ATOM 1195 C CA . GLN A 1 149 ? 8.125 33.312 -4.121 1 92.62 149 GLN A CA 1
ATOM 1196 C C . GLN A 1 149 ? 7.277 33.25 -2.855 1 92.62 149 GLN A C 1
ATOM 1198 O O . GLN A 1 149 ? 6.223 32.625 -2.842 1 92.62 149 GLN A O 1
ATOM 1203 N N . SER A 1 150 ? 7.719 33.875 -1.774 1 93.62 150 SER A N 1
ATOM 1204 C CA . SER A 1 150 ? 6.98 33.875 -0.515 1 93.62 150 SER A CA 1
ATOM 1205 C C . SER A 1 150 ? 6.43 35.25 -0.182 1 93.62 150 SER A C 1
ATOM 1207 O O . SER A 1 150 ? 7.012 36.281 -0.577 1 93.62 150 SER A O 1
ATOM 1209 N N . LYS A 1 151 ? 5.316 35.25 0.41 1 91.75 151 LYS A N 1
ATOM 1210 C CA . LYS A 1 151 ? 4.684 36.469 0.953 1 91.75 151 LYS A CA 1
ATOM 1211 C C . LYS A 1 151 ? 4.301 36.25 2.418 1 91.75 151 LYS A C 1
ATOM 1213 O O . LYS A 1 151 ? 3.754 35.219 2.789 1 91.75 151 LYS A O 1
ATOM 1218 N N . THR A 1 152 ? 4.625 37.219 3.234 1 92.25 152 THR A N 1
ATOM 1219 C CA . THR A 1 152 ? 4.316 37.156 4.656 1 92.25 152 THR A CA 1
ATOM 1220 C C . THR A 1 152 ? 3.127 38.031 5.012 1 92.25 152 THR A C 1
ATOM 1222 O O . THR A 1 152 ? 3.02 39.156 4.52 1 92.25 152 THR A O 1
ATOM 1225 N N . VAL A 1 153 ? 2.242 37.5 5.762 1 91.94 153 VAL A N 1
ATOM 1226 C CA . VAL A 1 153 ? 1.086 38.25 6.242 1 91.94 153 VAL A CA 1
ATOM 1227 C C . VAL A 1 153 ? 1.085 38.281 7.77 1 91.94 153 VAL A C 1
ATOM 1229 O O . VAL A 1 153 ? 1.649 37.375 8.414 1 91.94 153 VAL A O 1
ATOM 1232 N N . GLY A 1 154 ? 0.333 39.25 8.336 1 87.12 154 GLY A N 1
ATOM 1233 C CA . GLY A 1 154 ? 0.502 39.531 9.758 1 87.12 154 GLY A CA 1
ATOM 1234 C C . GLY A 1 154 ? -0.493 38.781 10.633 1 87.12 154 GLY A C 1
ATOM 1235 O O . GLY A 1 154 ? -0.292 38.656 11.836 1 87.12 154 GLY A O 1
ATOM 1236 N N . ASN A 1 155 ? -1.602 38.406 10.031 1 88 155 ASN A N 1
ATOM 1237 C CA . ASN A 1 155 ? -2.588 37.75 10.875 1 88 155 ASN A CA 1
ATOM 1238 C C . ASN A 1 155 ? -3.447 36.781 10.078 1 88 155 ASN A C 1
ATOM 1240 O O . ASN A 1 155 ? -3.336 36.688 8.852 1 88 155 ASN A O 1
ATOM 1244 N N . GLY A 1 156 ? -4.277 36.125 10.836 1 90.25 156 GLY A N 1
ATOM 1245 C CA . GLY A 1 156 ? -5.09 35.062 10.266 1 90.25 156 GLY A CA 1
ATOM 1246 C C . GLY A 1 156 ? -6.129 35.562 9.281 1 90.25 156 GLY A C 1
ATOM 1247 O O . GLY A 1 156 ? -6.414 34.906 8.281 1 90.25 156 GLY A O 1
ATOM 1248 N N . SER A 1 157 ? -6.664 36.688 9.586 1 91.31 157 SER A N 1
ATOM 1249 C CA . SER A 1 157 ? -7.664 37.25 8.68 1 91.31 157 SER A CA 1
ATOM 1250 C C . SER A 1 157 ? -7.059 37.562 7.324 1 91.31 157 SER A C 1
ATOM 1252 O O . SER A 1 157 ? -7.664 37.312 6.285 1 91.31 157 SER A O 1
ATOM 1254 N N . ASP A 1 158 ? -5.887 38.188 7.359 1 92.88 158 ASP A N 1
ATOM 1255 C CA . ASP A 1 158 ? -5.184 38.5 6.121 1 92.88 158 ASP A CA 1
ATOM 1256 C C . ASP A 1 158 ? -4.777 37.25 5.367 1 92.88 158 ASP A C 1
ATOM 1258 O O . ASP A 1 158 ? -4.789 37.219 4.137 1 92.88 158 ASP A O 1
ATOM 1262 N N . LEU A 1 159 ? -4.398 36.25 6.133 1 94.88 159 LEU A N 1
ATOM 1263 C CA . LEU A 1 159 ? -4.035 35 5.523 1 94.88 159 LEU A CA 1
ATOM 1264 C C . LEU A 1 159 ? -5.211 34.406 4.746 1 94.88 159 LEU A C 1
ATOM 1266 O O . LEU A 1 159 ? -5.059 34 3.592 1 94.88 159 LEU A O 1
ATOM 1270 N N . ARG A 1 160 ? -6.312 34.406 5.348 1 94 160 ARG A N 1
ATOM 1271 C CA . ARG A 1 160 ? -7.508 33.844 4.723 1 94 160 ARG A CA 1
ATOM 1272 C C . ARG A 1 160 ? -7.883 34.625 3.463 1 94 160 ARG A C 1
ATOM 1274 O O . ARG A 1 160 ? -8.227 34.031 2.439 1 94 160 ARG A O 1
ATOM 1281 N N . ALA A 1 161 ? -7.809 35.906 3.602 1 94 161 ALA A N 1
ATOM 1282 C CA . ALA A 1 161 ? -8.125 36.75 2.455 1 94 161 ALA A CA 1
ATOM 1283 C C . ALA A 1 161 ? -7.168 36.469 1.297 1 94 161 ALA A C 1
ATOM 1285 O O . ALA A 1 161 ? -7.59 36.375 0.144 1 94 161 ALA A O 1
ATOM 1286 N N . THR A 1 162 ? -5.926 36.406 1.595 1 93.31 162 THR A N 1
ATOM 1287 C CA . THR A 1 162 ? -4.914 36.188 0.569 1 93.31 162 THR A CA 1
ATOM 1288 C C . THR A 1 162 ? -5.082 34.781 -0.056 1 93.31 162 THR A C 1
ATOM 1290 O O . THR A 1 162 ? -4.953 34.625 -1.272 1 93.31 162 THR A O 1
ATOM 1293 N N . LEU A 1 163 ? -5.332 33.812 0.787 1 94.25 163 LEU A N 1
ATOM 1294 C CA . LEU A 1 163 ? -5.523 32.438 0.304 1 94.25 163 LEU A CA 1
ATOM 1295 C C . LEU A 1 163 ? -6.734 32.344 -0.622 1 94.25 163 LEU A C 1
ATOM 1297 O O . LEU A 1 163 ? -6.672 31.703 -1.674 1 94.25 163 LEU A O 1
ATOM 1301 N N . LEU A 1 164 ? -7.777 33.031 -0.264 1 93.75 164 LEU A N 1
ATOM 1302 C CA . LEU A 1 164 ? -8.984 33 -1.08 1 93.75 164 LEU A CA 1
ATOM 1303 C C . LEU A 1 164 ? -8.758 33.719 -2.402 1 93.75 164 LEU A C 1
ATOM 1305 O O . LEU A 1 164 ? -9.281 33.312 -3.439 1 93.75 164 LEU A O 1
ATOM 1309 N N . GLU A 1 165 ? -8.016 34.781 -2.312 1 92 165 GLU A N 1
ATOM 1310 C CA . GLU A 1 165 ? -7.703 35.562 -3.512 1 92 165 GLU A CA 1
ATOM 1311 C C . GLU A 1 165 ? -6.898 34.719 -4.508 1 92 165 GLU A C 1
ATOM 1313 O O . GLU A 1 165 ? -7.078 34.875 -5.719 1 92 165 GLU A O 1
ATOM 1318 N N . HIS A 1 166 ? -6.035 33.875 -4.027 1 92.31 166 HIS A N 1
ATOM 1319 C CA . HIS A 1 166 ? -5.156 33.094 -4.883 1 92.31 166 HIS A CA 1
ATOM 1320 C C . HIS A 1 166 ? -5.488 31.609 -4.781 1 92.31 166 HIS A C 1
ATOM 1322 O O . HIS A 1 166 ? -4.602 30.766 -4.918 1 92.31 166 HIS A O 1
ATOM 1328 N N . PHE A 1 167 ? -6.707 31.344 -4.57 1 94.31 167 PHE A N 1
ATOM 1329 C CA . PHE A 1 167 ? -7.176 29.984 -4.305 1 94.31 167 PHE A CA 1
ATOM 1330 C C . PHE A 1 167 ? -6.797 29.047 -5.445 1 94.31 167 PHE A C 1
ATOM 1332 O O . PHE A 1 167 ? -6.371 27.922 -5.207 1 94.31 167 PHE A O 1
ATOM 1339 N N . PRO A 1 168 ? -6.809 29.453 -6.699 1 93.25 168 PRO A N 1
ATOM 1340 C CA . PRO A 1 168 ? -6.512 28.547 -7.812 1 93.25 168 PRO A CA 1
ATOM 1341 C C . PRO A 1 168 ? -5.078 28.031 -7.781 1 93.25 168 PRO A C 1
ATOM 1343 O O . PRO A 1 168 ? -4.797 26.953 -8.312 1 93.25 168 PRO A O 1
ATOM 1346 N N . ILE A 1 169 ? -4.199 28.75 -7.137 1 92.81 169 ILE A N 1
ATOM 1347 C CA . ILE A 1 169 ? -2.803 28.344 -7.059 1 92.81 169 ILE A CA 1
ATOM 1348 C C . ILE A 1 169 ? -2.697 27.047 -6.25 1 92.81 169 ILE A C 1
ATOM 1350 O O . ILE A 1 169 ? -1.9 26.172 -6.578 1 92.81 169 ILE A O 1
ATOM 1354 N N . PHE A 1 170 ? -3.533 26.875 -5.293 1 95.88 170 PHE A N 1
ATOM 1355 C CA . PHE A 1 170 ? -3.447 25.75 -4.379 1 95.88 170 PHE A CA 1
ATOM 1356 C C . PHE A 1 170 ? -4.211 24.547 -4.93 1 95.88 170 PHE A C 1
ATOM 1358 O O . PHE A 1 170 ? -3.973 23.406 -4.52 1 95.88 170 PHE A O 1
ATOM 1365 N N . THR A 1 171 ? -5.117 24.781 -5.812 1 95.94 171 THR A N 1
ATOM 1366 C CA . THR A 1 171 ? -5.84 23.688 -6.449 1 95.94 171 THR A CA 1
ATOM 1367 C C . THR A 1 171 ? -5.184 23.297 -7.77 1 95.94 171 THR A C 1
ATOM 1369 O O . THR A 1 171 ? -5.516 22.266 -8.352 1 95.94 171 THR A O 1
ATOM 1372 N N . GLY A 1 172 ? -4.238 24.141 -8.227 1 91.88 172 GLY A N 1
ATOM 1373 C CA . GLY A 1 172 ? -3.523 23.875 -9.461 1 91.88 172 GLY A CA 1
ATOM 1374 C C . G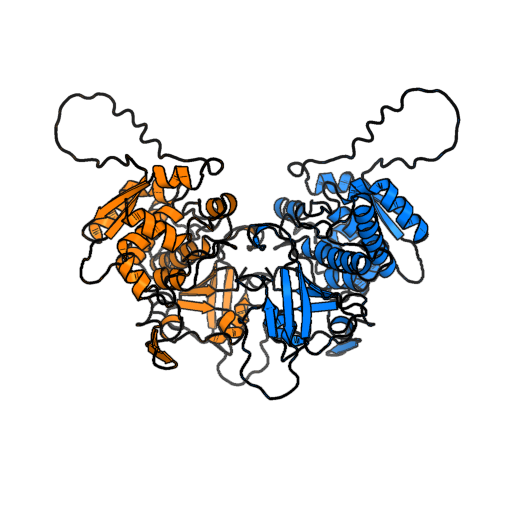LY A 1 172 ? -2.322 22.969 -9.273 1 91.88 172 GLY A C 1
ATOM 1375 O O . GLY A 1 172 ? -2.129 22.391 -8.195 1 91.88 172 GLY A O 1
ATOM 1376 N N . SER A 1 173 ? -1.53 23.062 -10.43 1 88.44 173 SER A N 1
ATOM 1377 C CA . SER A 1 173 ? -0.353 22.203 -10.422 1 88.44 173 SER A CA 1
ATOM 1378 C C . SER A 1 173 ? 0.582 22.547 -9.273 1 88.44 173 SER A C 1
ATOM 1380 O O . SER A 1 173 ? 0.821 23.719 -8.984 1 88.44 173 SER A O 1
ATOM 1382 N N . CYS A 1 174 ? 0.872 21.734 -8.336 1 93.75 174 CYS A N 1
ATOM 1383 C CA . CYS A 1 174 ? 1.864 21.797 -7.27 1 93.75 174 CYS A CA 1
ATOM 1384 C C . CYS A 1 174 ? 1.276 22.438 -6.016 1 93.75 174 CYS A C 1
ATOM 1386 O O . CYS A 1 174 ? 2.016 22.891 -5.141 1 93.75 174 CYS A O 1
ATOM 1388 N N . GLY A 1 175 ? -0.015 22.766 -5.996 1 97.12 175 GLY A N 1
ATOM 1389 C CA . GLY A 1 175 ? -0.666 23.391 -4.859 1 97.12 175 GLY A CA 1
ATOM 1390 C C . GLY A 1 175 ? -0.283 22.766 -3.531 1 97.12 175 GLY A C 1
ATOM 1391 O O . GLY A 1 175 ? -0.077 23.469 -2.543 1 97.12 175 GLY A O 1
ATOM 1392 N N . VAL A 1 176 ? -0.141 21.5 -3.488 1 98.25 176 VAL A N 1
ATOM 1393 C CA . VAL A 1 176 ? 0.214 20.781 -2.27 1 98.25 176 VAL A CA 1
ATOM 1394 C C . VAL A 1 176 ? 1.616 21.188 -1.82 1 98.25 176 VAL A C 1
ATOM 1396 O O . VAL A 1 176 ? 1.847 21.422 -0.634 1 98.25 176 VAL A O 1
ATOM 1399 N N . LEU A 1 177 ? 2.494 21.297 -2.773 1 97.31 177 LEU A N 1
ATOM 1400 C CA . LEU A 1 177 ? 3.865 21.688 -2.457 1 97.31 177 LEU A CA 1
ATOM 1401 C C . LEU A 1 177 ? 3.924 23.141 -1.985 1 97.31 177 LEU A C 1
ATOM 1403 O O . LEU A 1 177 ? 4.66 23.469 -1.053 1 97.31 177 LEU A O 1
ATOM 1407 N N . LEU A 1 178 ? 3.236 23.953 -2.688 1 97.06 178 LEU A N 1
ATOM 1408 C CA . LEU A 1 178 ? 3.225 25.359 -2.305 1 97.06 178 LEU A CA 1
ATOM 1409 C C . LEU A 1 178 ? 2.695 25.531 -0.885 1 97.06 178 LEU A C 1
ATOM 1411 O O . LEU A 1 178 ? 3.252 26.312 -0.1 1 97.06 178 LEU A O 1
ATOM 1415 N N . PHE A 1 179 ? 1.7 24.859 -0.577 1 98.31 179 PHE A N 1
ATOM 1416 C CA . PHE A 1 179 ? 1.167 24.891 0.78 1 98.31 179 PHE A CA 1
ATOM 1417 C C . PHE A 1 179 ? 2.188 24.344 1.775 1 98.31 179 PHE A C 1
ATOM 1419 O O . PHE A 1 179 ? 2.377 24.922 2.85 1 98.31 179 PHE A O 1
ATOM 1426 N N . LEU A 1 180 ? 2.783 23.219 1.435 1 98.62 180 LEU A N 1
ATOM 1427 C CA . LEU A 1 180 ? 3.785 22.609 2.307 1 98.62 180 LEU A CA 1
ATOM 1428 C C . LEU A 1 180 ? 4.918 23.594 2.596 1 98.62 180 LEU A C 1
ATOM 1430 O O . LEU A 1 180 ? 5.34 23.734 3.744 1 98.62 180 LEU A O 1
ATOM 1434 N N . TYR A 1 181 ? 5.383 24.266 1.564 1 97.81 181 TYR A N 1
ATOM 1435 C CA . TYR A 1 181 ? 6.441 25.25 1.745 1 97.81 181 TYR A CA 1
ATOM 1436 C C . TYR A 1 181 ? 5.965 26.406 2.619 1 97.81 181 TYR A C 1
ATOM 1438 O O . TYR A 1 181 ? 6.723 26.922 3.439 1 97.81 181 TYR A O 1
ATOM 1446 N N . SER A 1 182 ? 4.738 26.844 2.406 1 97.69 182 SER A N 1
ATOM 1447 C CA . SER A 1 182 ? 4.16 27.875 3.262 1 97.69 182 SER A CA 1
ATOM 1448 C C . SER A 1 182 ? 4.18 27.453 4.727 1 97.69 182 SER A C 1
ATOM 1450 O O . SER A 1 182 ? 4.523 28.25 5.602 1 97.69 182 SER A O 1
ATOM 1452 N N . LEU A 1 183 ? 3.852 26.219 4.965 1 98.19 183 LEU A N 1
ATOM 1453 C CA . LEU A 1 183 ? 3.809 25.672 6.312 1 98.19 183 LEU A CA 1
ATOM 1454 C C . LEU A 1 183 ? 5.191 25.688 6.953 1 98.19 183 LEU A C 1
ATOM 1456 O O . LEU A 1 183 ? 5.344 26.125 8.102 1 98.19 183 LEU A O 1
ATOM 1460 N N . LEU A 1 184 ? 6.18 25.266 6.234 1 97.81 184 LEU A N 1
ATOM 1461 C CA . LEU A 1 184 ? 7.535 25.156 6.758 1 97.81 184 LEU A CA 1
ATOM 1462 C C . LEU A 1 184 ? 8.117 26.547 7.047 1 97.81 184 LEU A C 1
ATOM 1464 O O . LEU A 1 184 ? 8.773 26.75 8.07 1 97.81 184 LEU A O 1
ATOM 1468 N N . LEU A 1 185 ? 7.816 27.438 6.164 1 96.38 185 LEU A N 1
ATOM 1469 C CA . LEU A 1 185 ? 8.328 28.797 6.359 1 96.38 185 LEU A CA 1
ATOM 1470 C C . LEU A 1 185 ? 7.598 29.484 7.504 1 96.38 185 LEU A C 1
ATOM 1472 O O . LEU A 1 185 ? 8.195 30.281 8.227 1 96.38 185 LEU A O 1
ATOM 1476 N N . THR A 1 186 ? 6.312 29.234 7.621 1 96.38 186 THR A N 1
ATOM 1477 C CA . THR A 1 186 ? 5.559 29.797 8.742 1 96.38 186 THR A CA 1
ATOM 1478 C C . THR A 1 186 ? 6.109 29.297 10.07 1 96.38 186 THR A C 1
ATOM 1480 O O . THR A 1 186 ? 6.312 30.078 11 1 96.38 186 THR A O 1
ATOM 1483 N N . LYS A 1 187 ? 6.355 27.984 10.195 1 96.56 187 LYS A N 1
ATOM 1484 C CA . LYS A 1 187 ? 6.891 27.375 11.406 1 96.56 187 LYS A CA 1
ATOM 1485 C C . LYS A 1 187 ? 8.312 27.859 11.68 1 96.56 187 LYS A C 1
ATOM 1487 O O . LYS A 1 187 ? 8.695 28.078 12.828 1 96.56 187 LYS A O 1
ATOM 1492 N N . GLY A 1 188 ? 9.094 28.016 10.602 1 94.88 188 GLY A N 1
ATOM 1493 C CA . GLY A 1 188 ? 10.5 28.391 10.711 1 94.88 188 GLY A CA 1
ATOM 1494 C C . GLY A 1 188 ? 11.43 27.188 10.773 1 94.88 188 GLY A C 1
ATOM 1495 O O . GLY A 1 188 ? 11.195 26.25 11.555 1 94.88 188 GLY A O 1
ATOM 1496 N N . ILE A 1 189 ? 12.453 27.25 10.078 1 95 189 ILE A N 1
ATOM 1497 C CA . ILE A 1 189 ? 13.391 26.141 9.898 1 95 189 ILE A CA 1
ATOM 1498 C C . ILE A 1 189 ? 14.039 25.797 11.242 1 95 189 ILE A C 1
ATOM 1500 O O . ILE A 1 189 ? 14.148 24.625 11.602 1 95 189 ILE A O 1
ATOM 1504 N N . GLU A 1 190 ? 14.422 26.797 11.977 1 94.44 190 GLU A N 1
ATOM 1505 C CA . GLU A 1 190 ? 15.094 26.578 13.258 1 94.44 190 GLU A CA 1
ATOM 1506 C C . GLU A 1 190 ? 14.164 25.891 14.25 1 94.44 190 GLU A C 1
ATOM 1508 O O . GLU A 1 190 ? 14.602 25.016 15.023 1 94.44 190 GLU A O 1
ATOM 1513 N N . ASN A 1 191 ? 12.953 26.328 14.219 1 94.81 191 ASN A N 1
ATOM 1514 C CA . ASN A 1 191 ? 11.992 25.703 15.117 1 94.81 191 ASN A CA 1
ATOM 1515 C C . ASN A 1 191 ? 11.805 24.234 14.789 1 94.81 191 ASN A C 1
ATOM 1517 O O . ASN A 1 191 ? 11.719 23.391 15.688 1 94.81 191 ASN A O 1
ATOM 1521 N N . ILE A 1 192 ? 11.742 23.906 13.539 1 96.88 192 ILE A N 1
ATOM 1522 C CA . ILE A 1 192 ? 11.562 22.516 13.102 1 96.88 192 ILE A CA 1
ATOM 1523 C C . ILE A 1 192 ? 12.781 21.688 13.508 1 96.88 192 ILE A C 1
ATOM 1525 O O . ILE A 1 192 ? 12.641 20.594 14.039 1 96.88 192 ILE A O 1
ATOM 1529 N N . LYS A 1 193 ? 13.945 22.219 13.32 1 95.69 193 LYS A N 1
ATOM 1530 C CA . LYS A 1 193 ? 15.18 21.531 13.68 1 95.69 193 LYS A CA 1
ATOM 1531 C C . LYS A 1 193 ? 15.227 21.234 15.18 1 95.69 193 LYS A C 1
ATOM 1533 O O . LYS A 1 193 ? 15.695 20.172 15.594 1 95.69 193 LYS A O 1
ATOM 1538 N N . ASN A 1 194 ? 14.734 22.125 15.93 1 94.12 194 ASN A N 1
ATOM 1539 C CA . ASN A 1 194 ? 14.773 21.984 17.391 1 94.12 194 ASN A CA 1
ATOM 1540 C C . ASN A 1 194 ? 13.766 20.969 17.891 1 94.12 194 ASN A C 1
ATOM 1542 O O . ASN A 1 194 ? 13.961 20.359 18.938 1 94.12 194 ASN A O 1
ATOM 1546 N N . GLU A 1 195 ? 12.734 20.844 17.156 1 95.12 195 GLU A N 1
ATOM 1547 C CA . GLU A 1 195 ? 11.672 19.953 17.594 1 95.12 195 GLU A CA 1
ATOM 1548 C C . GLU A 1 195 ? 11.922 18.516 17.125 1 95.12 195 GLU A C 1
ATOM 1550 O O . GLU A 1 195 ? 11.57 17.562 17.828 1 95.12 195 GLU A O 1
ATOM 1555 N N . THR A 1 196 ? 12.484 18.359 15.961 1 95.12 196 THR A N 1
ATOM 1556 C CA . THR A 1 196 ? 12.711 17.031 15.398 1 95.12 196 THR A CA 1
ATOM 1557 C C . THR A 1 196 ? 13.812 16.312 16.172 1 95.12 196 THR A C 1
ATOM 1559 O O . THR A 1 196 ? 14.766 16.938 16.641 1 95.12 196 THR A O 1
ATOM 1562 N N . GLU A 1 197 ? 13.695 15.055 16.266 1 91.06 197 GLU A N 1
ATOM 1563 C CA . GLU A 1 197 ? 14.688 14.258 16.984 1 91.06 197 GLU A CA 1
ATOM 1564 C C . GLU A 1 197 ? 16.031 14.258 16.25 1 91.06 197 GLU A C 1
ATOM 1566 O O . GLU A 1 197 ? 17.078 14.344 16.875 1 91.06 197 GLU A O 1
ATOM 1571 N N . ASP A 1 198 ? 16.047 14.078 14.969 1 90.88 198 ASP A N 1
ATOM 1572 C CA . ASP A 1 198 ? 17.234 14.117 14.125 1 90.88 198 ASP A CA 1
ATOM 1573 C C . ASP A 1 198 ? 17.047 15.102 12.969 1 90.88 198 ASP A C 1
ATOM 1575 O O . ASP A 1 198 ? 16.453 14.758 11.945 1 90.88 198 ASP A O 1
ATOM 1579 N N . PRO A 1 199 ? 17.641 16.234 13.109 1 91.62 199 PRO A N 1
ATOM 1580 C CA . PRO A 1 199 ? 17.469 17.281 12.086 1 91.62 199 PRO A CA 1
ATOM 1581 C C . PRO A 1 199 ? 18.141 16.922 10.766 1 91.62 199 PRO A C 1
ATOM 1583 O O . PRO A 1 199 ? 17.906 17.594 9.758 1 91.62 199 PRO A O 1
ATOM 1586 N N . ASN A 1 200 ? 18.891 15.875 10.711 1 88.62 200 ASN A N 1
ATOM 1587 C CA . ASN A 1 200 ? 19.609 15.492 9.492 1 88.62 200 ASN A CA 1
ATOM 1588 C C . ASN A 1 200 ? 18.75 14.586 8.609 1 88.62 200 ASN A C 1
ATOM 1590 O O . ASN A 1 200 ? 19.094 14.352 7.449 1 88.62 200 ASN A O 1
ATOM 1594 N N . VAL A 1 201 ? 17.688 14.109 9.195 1 90.12 201 VAL A N 1
ATOM 1595 C CA . VAL A 1 201 ? 16.781 13.281 8.406 1 90.12 201 VAL A CA 1
ATOM 1596 C C . VAL A 1 201 ? 15.766 14.172 7.688 1 90.12 201 VAL A C 1
ATOM 1598 O O . VAL A 1 201 ? 15.039 14.945 8.32 1 90.12 201 VAL A O 1
ATOM 1601 N N . PRO A 1 202 ? 15.742 14.055 6.383 1 93.69 202 PRO A N 1
ATOM 1602 C CA . PRO A 1 202 ? 14.805 14.906 5.648 1 93.69 202 PRO A CA 1
ATOM 1603 C C . PRO A 1 202 ? 13.344 14.602 5.988 1 93.69 202 PRO A C 1
ATOM 1605 O O . PRO A 1 202 ? 13.016 13.477 6.375 1 93.69 202 PRO A O 1
ATOM 1608 N N . LEU A 1 203 ? 12.469 15.547 5.801 1 96.81 203 LEU A N 1
ATOM 1609 C CA . LEU A 1 203 ? 11.055 15.398 6.117 1 96.81 203 LEU A CA 1
ATOM 1610 C C . LEU A 1 203 ? 10.352 14.516 5.094 1 96.81 203 LEU A C 1
ATOM 1612 O O . LEU A 1 203 ? 9.328 13.898 5.398 1 96.81 203 LEU A O 1
ATOM 1616 N N . ILE A 1 204 ? 10.82 14.5 3.887 1 95 204 ILE A N 1
ATOM 1617 C CA . ILE A 1 204 ? 10.367 13.562 2.859 1 95 204 ILE A CA 1
ATOM 1618 C C . ILE A 1 204 ? 11.477 12.555 2.559 1 95 204 ILE A C 1
ATOM 1620 O O . ILE A 1 204 ? 12.617 12.945 2.277 1 95 204 ILE A O 1
ATOM 1624 N N . ASP A 1 205 ? 11.141 11.336 2.643 1 90.12 205 ASP A N 1
ATOM 1625 C CA . ASP A 1 205 ? 12.117 10.273 2.398 1 90.12 205 ASP A CA 1
ATOM 1626 C C . ASP A 1 205 ? 12.68 10.367 0.982 1 90.12 205 ASP A C 1
ATOM 1628 O O . ASP A 1 205 ? 11.938 10.25 0.004 1 90.12 205 ASP A O 1
ATOM 1632 N N . PRO A 1 206 ? 13.961 10.508 0.874 1 86.94 206 PRO A N 1
ATOM 1633 C CA . PRO A 1 206 ? 14.547 10.68 -0.459 1 86.94 206 PRO A CA 1
ATOM 1634 C C . PRO A 1 206 ? 14.477 9.414 -1.304 1 86.94 206 PRO A C 1
ATOM 1636 O O . PRO A 1 206 ? 14.586 9.477 -2.531 1 86.94 206 PRO A O 1
ATOM 1639 N N . GLU A 1 207 ? 14.328 8.32 -0.682 1 84.06 207 GLU A N 1
ATOM 1640 C CA . GLU A 1 207 ? 14.344 7.055 -1.407 1 84.06 207 GLU A CA 1
ATOM 1641 C C . GLU A 1 207 ? 12.945 6.66 -1.854 1 84.06 207 GLU A C 1
ATOM 1643 O O . GLU A 1 207 ? 12.758 6.168 -2.971 1 84.06 207 GLU A O 1
ATOM 1648 N N . TYR A 1 208 ? 11.93 6.898 -0.988 1 85.75 208 TYR A N 1
ATOM 1649 C CA . TYR A 1 208 ? 10.594 6.379 -1.281 1 85.75 208 TYR A CA 1
ATOM 1650 C C . TYR A 1 208 ? 9.594 7.512 -1.474 1 85.75 208 TYR A C 1
ATOM 1652 O O . TYR A 1 208 ? 8.5 7.301 -1.994 1 85.75 208 TYR A O 1
ATOM 1660 N N . GLY A 1 209 ? 9.953 8.695 -0.965 1 89.5 209 GLY A N 1
ATOM 1661 C CA . GLY A 1 209 ? 9.133 9.867 -1.212 1 89.5 209 GLY A CA 1
ATOM 1662 C C . GLY A 1 209 ? 8.008 10.031 -0.203 1 89.5 209 GLY A C 1
ATOM 1663 O O . GLY A 1 209 ? 7.117 10.867 -0.384 1 89.5 209 GLY A O 1
ATOM 1664 N N . HIS A 1 210 ? 7.992 9.281 0.902 1 91.56 210 HIS A N 1
ATOM 1665 C CA . HIS A 1 210 ? 6.953 9.391 1.921 1 91.56 210 HIS A CA 1
ATOM 1666 C C . HIS A 1 210 ? 7.266 10.516 2.904 1 91.56 210 HIS A C 1
ATOM 1668 O O . HIS A 1 210 ? 8.43 10.781 3.191 1 91.56 210 HIS A O 1
ATOM 1674 N N . GLY A 1 211 ? 6.254 11.133 3.375 1 95.44 211 GLY A N 1
ATOM 1675 C CA . GLY A 1 211 ? 6.453 12.102 4.441 1 95.44 211 GLY A CA 1
ATOM 1676 C C . GLY A 1 211 ? 6.793 11.453 5.773 1 95.44 211 GLY A C 1
ATOM 1677 O O . GLY A 1 211 ? 6.246 10.406 6.117 1 95.44 211 GLY A O 1
ATOM 1678 N N . SER A 1 212 ? 7.641 12.062 6.516 1 95.94 212 SER A N 1
ATOM 1679 C CA . SER A 1 212 ? 8.07 11.547 7.812 1 95.94 212 SER A CA 1
ATOM 1680 C C . SER A 1 212 ? 7.004 11.758 8.875 1 95.94 212 SER A C 1
ATOM 1682 O O . SER A 1 212 ? 6.051 12.516 8.664 1 95.94 212 SER A O 1
ATOM 1684 N N . GLN A 1 213 ? 7.199 11.109 10.016 1 96.62 213 GLN A N 1
ATOM 1685 C CA . GLN A 1 213 ? 6.297 11.297 11.148 1 96.62 213 GLN A CA 1
ATOM 1686 C C . GLN A 1 213 ? 6.348 12.734 11.656 1 96.62 213 GLN A C 1
ATOM 1688 O O . GLN A 1 213 ? 5.332 13.273 12.109 1 96.62 213 GLN A O 1
ATOM 1693 N N . SER A 1 214 ? 7.523 13.344 11.625 1 98.06 214 SER A N 1
ATOM 1694 C CA . SER A 1 214 ? 7.66 14.734 12.047 1 98.06 214 SER A CA 1
ATOM 1695 C C . SER A 1 214 ? 6.805 15.656 11.18 1 98.06 214 SER A C 1
ATOM 1697 O O . SER A 1 214 ? 6.164 16.578 11.688 1 98.06 214 SER A O 1
ATOM 1699 N N . LEU A 1 215 ? 6.852 15.422 9.898 1 98.44 215 LEU A N 1
ATOM 1700 C CA . LEU A 1 215 ? 6.039 16.219 8.992 1 98.44 215 LEU A CA 1
ATOM 1701 C C . LEU A 1 215 ? 4.555 16.031 9.281 1 98.44 215 LEU A C 1
ATOM 1703 O O . LEU A 1 215 ? 3.801 17 9.336 1 98.44 215 LEU A O 1
ATOM 1707 N N . ILE A 1 216 ? 4.129 14.812 9.477 1 98.62 216 ILE A N 1
ATOM 1708 C CA . ILE A 1 216 ? 2.732 14.5 9.766 1 98.62 216 ILE A CA 1
ATOM 1709 C C . ILE A 1 216 ? 2.305 15.195 11.055 1 98.62 216 ILE A C 1
ATOM 1711 O O . ILE A 1 216 ? 1.246 15.82 11.109 1 98.62 216 ILE A O 1
ATOM 1715 N N . ASN A 1 217 ? 3.146 15.07 12.102 1 98.75 217 ASN A N 1
ATOM 1716 C CA . ASN A 1 217 ? 2.846 15.719 13.375 1 98.75 217 ASN A CA 1
ATOM 1717 C C . ASN A 1 217 ? 2.734 17.234 13.227 1 98.75 217 ASN A C 1
ATOM 1719 O O . ASN A 1 217 ? 1.9 17.859 13.875 1 98.75 217 ASN A O 1
ATOM 1723 N N . LEU A 1 218 ? 3.623 17.781 12.453 1 98.69 218 LEU A N 1
ATOM 1724 C CA . LEU A 1 218 ? 3.574 19.219 12.219 1 98.69 218 LEU A CA 1
ATOM 1725 C C . LEU A 1 218 ? 2.223 19.641 11.633 1 98.69 218 LEU A C 1
ATOM 1727 O O . LEU A 1 218 ? 1.633 20.625 12.07 1 98.69 218 LEU A O 1
ATOM 1731 N N . LEU A 1 219 ? 1.754 18.906 10.688 1 98.81 219 LEU A N 1
ATOM 1732 C CA . LEU A 1 219 ? 0.473 19.188 10.047 1 98.81 219 LEU A CA 1
ATOM 1733 C C . LEU A 1 219 ? -0.677 19 11.031 1 98.81 219 LEU A C 1
ATOM 1735 O O . LEU A 1 219 ? -1.629 19.781 11.039 1 98.81 219 LEU A O 1
ATOM 1739 N N . LEU A 1 220 ? -0.599 18.016 11.891 1 98.75 220 LEU A N 1
ATOM 1740 C CA . LEU A 1 220 ? -1.702 17.656 12.766 1 98.75 220 LEU A CA 1
ATOM 1741 C C . LEU A 1 220 ? -1.759 18.562 13.984 1 98.75 220 LEU A C 1
ATOM 1743 O O . LEU A 1 220 ? -2.844 18.875 14.484 1 98.75 220 LEU A O 1
ATOM 1747 N N . THR A 1 221 ? -0.527 19 14.477 1 98.44 221 THR A N 1
ATOM 1748 C CA . THR A 1 221 ? -0.509 19.609 15.805 1 98.44 221 THR A CA 1
ATOM 1749 C C . THR A 1 221 ? 0.226 20.953 15.781 1 98.44 221 THR A C 1
ATOM 1751 O O . THR A 1 221 ? 0.213 21.688 16.766 1 98.44 221 THR A O 1
ATOM 1754 N N . GLY A 1 222 ? 0.932 21.219 14.719 1 97.81 222 GLY A N 1
ATOM 1755 C CA . GLY A 1 222 ? 1.762 22.406 14.664 1 97.81 222 GLY A CA 1
ATOM 1756 C C . GLY A 1 222 ? 3.154 22.188 15.227 1 97.81 222 GLY A C 1
ATOM 1757 O O . GLY A 1 222 ? 3.984 23.094 15.211 1 97.81 222 GLY A O 1
ATOM 1758 N N . LEU A 1 223 ? 3.439 20.969 15.672 1 97.38 223 LEU A N 1
ATOM 1759 C CA . LEU A 1 223 ? 4.746 20.609 16.219 1 97.38 223 LEU A CA 1
ATOM 1760 C C . LEU A 1 223 ? 5.434 19.562 15.375 1 97.38 223 LEU A C 1
ATOM 1762 O O . LEU A 1 223 ? 4.812 18.562 14.984 1 97.38 223 LEU A O 1
ATOM 1766 N N . ALA A 1 224 ? 6.672 19.75 15.078 1 97.81 224 ALA A N 1
ATOM 1767 C CA . ALA A 1 224 ? 7.414 18.844 14.203 1 97.81 224 ALA A CA 1
ATOM 1768 C C . ALA A 1 224 ? 8.102 17.734 15.008 1 97.81 224 ALA A C 1
ATOM 1770 O O . ALA A 1 224 ? 9.109 17.188 14.57 1 97.81 224 ALA A O 1
ATOM 1771 N N . VAL A 1 225 ? 7.586 17.422 16.203 1 97.75 225 VAL A N 1
ATOM 1772 C CA . VAL A 1 225 ? 8.172 16.359 17.016 1 97.75 225 VAL A CA 1
ATOM 1773 C C . VAL A 1 225 ? 8.086 15.031 16.266 1 97.75 225 VAL A C 1
ATOM 1775 O O . VAL A 1 225 ? 7.195 14.836 15.445 1 97.75 225 VAL A O 1
ATOM 1778 N N . SER A 1 226 ? 8.945 14.078 16.594 1 96.25 226 SER A N 1
ATOM 1779 C CA . SER A 1 226 ? 9.055 12.844 15.828 1 96.25 226 SER A CA 1
ATOM 1780 C C . SER A 1 226 ? 8.25 11.719 16.469 1 96.25 226 SER A C 1
ATOM 1782 O O . SER A 1 226 ? 8.055 10.664 15.859 1 96.25 226 SER A O 1
ATOM 1784 N N . ASN A 1 227 ? 7.816 11.914 17.703 1 96.44 227 ASN A N 1
ATOM 1785 C CA . ASN A 1 227 ? 7.145 10.852 18.453 1 96.44 227 ASN A CA 1
ATOM 1786 C C . ASN A 1 227 ? 5.645 11.094 18.547 1 96.44 227 ASN A C 1
ATOM 1788 O O . ASN A 1 227 ? 5.191 12.242 18.469 1 96.44 227 ASN A O 1
ATOM 1792 N N . VAL A 1 228 ? 4.902 10.055 18.734 1 98.25 228 VAL A N 1
ATOM 1793 C CA . VAL A 1 228 ? 3.447 10.156 18.703 1 98.25 228 VAL A CA 1
ATOM 1794 C C . VAL A 1 228 ? 2.887 9.992 20.125 1 98.25 228 VAL A C 1
ATOM 1796 O O . VAL A 1 228 ? 1.671 10.039 20.328 1 98.25 228 VAL A O 1
ATOM 1799 N N . TRP A 1 229 ? 3.744 9.703 21.109 1 97.44 229 TRP A N 1
ATOM 1800 C CA . TRP A 1 229 ? 3.295 9.586 22.5 1 97.44 229 TRP A CA 1
ATOM 1801 C C . TRP A 1 229 ? 3.15 10.961 23.141 1 97.44 229 TRP A C 1
ATOM 1803 O O . TRP A 1 229 ? 3.531 11.969 22.547 1 97.44 229 TRP A O 1
ATOM 1813 N N . ASP A 1 230 ? 2.691 11.062 24.406 1 97.88 230 ASP A N 1
ATOM 1814 C CA . ASP A 1 230 ? 2.379 12.32 25.078 1 97.88 230 ASP A CA 1
ATOM 1815 C C . ASP A 1 230 ? 3.602 12.867 25.812 1 97.88 230 ASP A C 1
ATOM 1817 O O . ASP A 1 230 ? 4.332 12.117 26.453 1 97.88 230 ASP A O 1
ATOM 1821 N N . GLY A 1 231 ? 3.838 14.102 25.641 1 96.69 231 GLY A N 1
ATOM 1822 C CA . GLY A 1 231 ? 4.738 14.828 26.516 1 96.69 231 GLY A CA 1
ATOM 1823 C C . GLY A 1 231 ? 6.203 14.547 26.234 1 96.69 231 GLY A C 1
ATOM 1824 O O . GLY A 1 231 ? 6.633 14.57 25.078 1 96.69 231 GLY A O 1
ATOM 1825 N N . GLU A 1 232 ? 6.977 14.469 27.359 1 95.06 232 GLU A N 1
ATOM 1826 C CA . GLU A 1 232 ? 8.422 14.297 27.25 1 95.06 232 GLU A CA 1
ATOM 1827 C C . GLU A 1 232 ? 8.883 13.023 27.953 1 95.06 232 GLU A C 1
ATOM 1829 O O . GLU A 1 232 ? 8.273 12.594 28.938 1 95.06 232 GLU A O 1
ATOM 1834 N N . LYS A 1 233 ? 9.836 12.422 27.344 1 92.12 233 LYS A N 1
ATOM 1835 C CA . LYS A 1 233 ? 10.477 11.258 27.938 1 92.12 233 LYS A CA 1
ATOM 1836 C C . LYS A 1 233 ? 11.992 11.414 27.969 1 92.12 233 LYS A C 1
ATOM 1838 O O . LYS A 1 233 ? 12.562 12.109 27.125 1 92.12 233 LYS A O 1
ATOM 1843 N N . GLU A 1 234 ? 12.625 10.828 28.953 1 89.81 234 GLU A N 1
ATOM 1844 C CA . GLU A 1 234 ? 14.078 10.852 29.062 1 89.81 234 GLU A CA 1
ATOM 1845 C C . GLU A 1 234 ? 14.68 9.492 28.734 1 89.81 234 GLU A C 1
ATOM 1847 O O . GLU A 1 234 ? 14.25 8.469 29.281 1 89.81 234 GLU A O 1
ATOM 1852 N N . CYS A 1 235 ? 15.523 9.477 27.781 1 80.81 235 CYS A N 1
ATOM 1853 C CA . CYS A 1 235 ? 16.25 8.273 27.406 1 80.81 235 CYS A CA 1
ATOM 1854 C C . CYS A 1 235 ? 17.75 8.492 27.484 1 80.81 235 CYS A C 1
ATOM 1856 O O . CYS A 1 235 ? 18.328 9.203 26.656 1 80.81 235 CYS A O 1
ATOM 1858 N N . SER A 1 236 ? 18.406 7.816 28.375 1 85.69 236 SER A N 1
ATOM 1859 C CA . SER A 1 236 ? 19.859 7.891 28.547 1 85.69 236 SER A CA 1
ATOM 1860 C C . SER A 1 236 ? 20.328 9.336 28.641 1 85.69 236 SER A C 1
ATOM 1862 O O . SER A 1 236 ? 21.281 9.734 27.969 1 85.69 236 SER A O 1
ATOM 1864 N N . GLY A 1 237 ? 19.594 10.25 29.281 1 87.31 237 GLY A N 1
ATOM 1865 C CA . GLY A 1 237 ? 19.984 11.633 29.516 1 87.31 237 GLY A CA 1
ATOM 1866 C C . GLY A 1 237 ? 19.5 12.586 28.438 1 87.31 237 GLY A C 1
ATOM 1867 O O . GLY A 1 237 ? 19.672 13.805 28.562 1 87.31 237 GLY A O 1
ATOM 1868 N N . ILE A 1 238 ? 19 12 27.438 1 87.31 238 ILE A N 1
ATOM 1869 C CA . ILE A 1 238 ? 18.531 12.828 26.328 1 87.31 238 ILE A CA 1
ATOM 1870 C C . ILE A 1 238 ? 17.016 12.984 26.438 1 87.31 238 ILE A C 1
ATOM 1872 O O . ILE A 1 238 ? 16.281 12.008 26.625 1 87.31 238 ILE A O 1
ATOM 1876 N N . LYS A 1 239 ? 16.625 14.156 26.391 1 90.69 239 LYS A N 1
ATOM 1877 C CA . LYS A 1 239 ? 15.195 14.43 26.422 1 90.69 239 LYS A CA 1
ATOM 1878 C C . LYS A 1 239 ? 14.578 14.273 25.031 1 90.69 239 LYS A C 1
ATOM 1880 O O . LYS A 1 239 ? 15.055 14.859 24.062 1 90.69 239 LYS A O 1
ATOM 1885 N N . LEU A 1 240 ? 13.562 13.469 24.969 1 92.44 240 LEU A N 1
ATOM 1886 C CA . LEU A 1 240 ? 12.781 13.273 23.75 1 92.44 240 LEU A CA 1
ATOM 1887 C C . LEU A 1 240 ? 11.391 13.867 23.891 1 92.44 240 LEU A C 1
ATOM 1889 O O . LEU A 1 240 ? 10.828 13.883 24.984 1 92.44 240 LEU A O 1
ATOM 1893 N N . TYR A 1 241 ? 10.875 14.359 22.875 1 94.44 241 TYR A N 1
ATOM 1894 C CA . TYR A 1 241 ? 9.625 15.117 22.953 1 94.44 241 TYR A CA 1
ATOM 1895 C C . TYR A 1 241 ? 8.531 14.453 22.125 1 94.44 241 TYR A C 1
ATOM 1897 O O . TYR A 1 241 ? 8.797 13.953 21.031 1 94.44 241 TYR A O 1
ATOM 1905 N N . GLY A 1 242 ? 7.336 14.391 22.609 1 97.12 242 GLY A N 1
ATOM 1906 C CA . GLY A 1 242 ? 6.129 13.969 21.922 1 97.12 242 GLY A CA 1
ATOM 1907 C C . GLY A 1 242 ? 5.086 15.062 21.812 1 97.12 242 GLY A C 1
ATOM 1908 O O . GLY A 1 242 ? 5.43 16.25 21.703 1 97.12 242 GLY A O 1
ATOM 1909 N N . ILE A 1 243 ? 3.883 14.703 21.734 1 98.38 243 ILE A N 1
ATOM 1910 C CA . ILE A 1 243 ? 2.766 15.625 21.547 1 98.38 243 ILE A CA 1
ATOM 1911 C C . ILE A 1 243 ? 2.479 16.359 22.859 1 98.38 243 ILE A C 1
ATOM 1913 O O . ILE A 1 243 ? 2.439 15.75 23.922 1 98.38 243 ILE A O 1
ATOM 1917 N N . ARG A 1 244 ? 2.203 17.609 22.766 1 96.88 244 ARG A N 1
ATOM 1918 C CA . ARG A 1 244 ? 2.221 18.453 23.953 1 96.88 244 ARG A CA 1
ATOM 1919 C C . ARG A 1 244 ? 0.807 18.688 24.469 1 96.88 244 ARG A C 1
ATOM 1921 O O . ARG A 1 244 ? 0.613 18.984 25.656 1 96.88 244 ARG A O 1
ATOM 1928 N N . GLN A 1 245 ? -0.147 18.656 23.656 1 97.44 245 GLN A N 1
ATOM 1929 C CA . GLN A 1 245 ? -1.53 18.922 24.047 1 97.44 245 GLN A CA 1
ATOM 1930 C C . GLN A 1 245 ? -2.502 18.125 23.172 1 97.44 245 GLN A C 1
ATOM 1932 O O . GLN A 1 245 ? -2.115 17.578 22.141 1 97.44 245 GLN A O 1
ATOM 1937 N N . GLN A 1 246 ? -3.721 18.031 23.641 1 98.44 246 GLN A N 1
ATOM 1938 C CA . GLN A 1 246 ? -4.754 17.344 22.891 1 98.44 246 GLN A CA 1
ATOM 1939 C C . GLN A 1 246 ? -4.895 17.922 21.484 1 98.44 246 GLN A C 1
ATOM 1941 O O . GLN A 1 246 ? -5.07 19.141 21.328 1 98.44 246 GLN A O 1
ATOM 1946 N N . ALA A 1 247 ? -4.824 17.109 20.5 1 98.5 247 ALA A N 1
ATOM 1947 C CA . ALA A 1 247 ? -4.867 17.547 19.109 1 98.5 247 ALA A CA 1
ATOM 1948 C C . ALA A 1 247 ? -6.305 17.812 18.672 1 98.5 247 ALA A C 1
ATOM 1950 O O . ALA A 1 247 ? -7.25 17.297 19.25 1 98.5 247 ALA A O 1
ATOM 1951 N N . THR A 1 248 ? -6.477 18.672 17.688 1 98.19 248 THR A N 1
ATOM 1952 C CA . THR A 1 248 ? -7.773 18.969 17.094 1 98.19 248 THR A CA 1
ATOM 1953 C C . THR A 1 248 ? -8.328 17.734 16.359 1 98.19 248 THR A C 1
ATOM 1955 O O . THR A 1 248 ? -9.492 17.391 16.531 1 98.19 248 THR A O 1
ATOM 1958 N N . VAL A 1 249 ? -7.488 17.141 15.578 1 98.44 249 VAL A N 1
ATOM 1959 C CA . VAL A 1 249 ? -7.762 15.867 14.914 1 98.44 249 VAL A CA 1
ATOM 1960 C C . VAL A 1 249 ? -6.738 14.82 15.352 1 98.44 249 VAL A C 1
ATOM 1962 O O . VAL A 1 249 ? -5.609 15.164 15.711 1 98.44 249 VAL A O 1
ATOM 1965 N N . GLY A 1 250 ? -7.117 13.562 15.328 1 98.69 250 GLY A N 1
ATOM 1966 C CA . GLY A 1 250 ? -6.305 12.523 15.938 1 98.69 250 GLY A CA 1
ATOM 1967 C C . GLY A 1 250 ? -5.465 11.75 14.938 1 98.69 250 GLY A C 1
ATOM 1968 O O . GLY A 1 250 ? -5.406 12.117 13.766 1 98.69 250 GLY A O 1
ATOM 1969 N N . PHE A 1 251 ? -4.789 10.773 15.453 1 98.81 251 PHE A N 1
ATOM 1970 C CA . PHE A 1 251 ? -3.902 9.914 14.68 1 98.81 251 PHE A CA 1
ATOM 1971 C C . PHE A 1 251 ? -3.854 8.508 15.281 1 98.81 251 PHE A C 1
ATOM 1973 O O . PHE A 1 251 ? -3.723 8.352 16.5 1 98.81 251 PHE A O 1
ATOM 1980 N N . LEU A 1 252 ? -4.098 7.547 14.5 1 98.62 252 LEU A N 1
ATOM 1981 C CA . LEU A 1 252 ? -3.867 6.137 14.797 1 98.62 252 LEU A CA 1
ATOM 1982 C C . LEU A 1 252 ? -2.975 5.496 13.742 1 98.62 252 LEU A C 1
ATOM 1984 O O . LEU A 1 252 ? -2.916 5.965 12.602 1 98.62 252 LEU A O 1
ATOM 1988 N N . THR A 1 253 ? -2.246 4.488 14.102 1 97.31 253 THR A N 1
ATOM 1989 C CA . THR A 1 253 ? -1.333 3.895 13.133 1 97.31 253 THR A CA 1
ATOM 1990 C C . THR A 1 253 ? -1.26 2.381 13.312 1 97.31 253 THR A C 1
ATOM 1992 O O . THR A 1 253 ? -1.361 1.879 14.43 1 97.31 253 THR A O 1
ATOM 1995 N N . LEU A 1 254 ? -1.044 1.695 12.242 1 94.19 254 LEU A N 1
ATOM 1996 C CA . LEU A 1 254 ? -0.833 0.252 12.258 1 94.19 254 LEU A CA 1
ATOM 1997 C C . LEU A 1 254 ? 0.467 -0.102 12.969 1 94.19 254 LEU A C 1
ATOM 1999 O O . LEU A 1 254 ? 0.632 -1.229 13.445 1 94.19 254 LEU A O 1
ATOM 2003 N N . MET A 1 255 ? 1.436 0.786 13.031 1 92.19 255 MET A N 1
ATOM 2004 C CA . MET A 1 255 ? 2.701 0.531 13.719 1 92.19 255 MET A CA 1
ATOM 2005 C C . MET A 1 255 ? 2.469 0.228 15.195 1 92.19 255 MET A C 1
ATOM 2007 O O . MET A 1 255 ? 3.211 -0.551 15.797 1 92.19 255 MET A O 1
ATOM 2011 N N . GLU A 1 256 ? 1.449 0.851 15.68 1 94.19 256 GLU A N 1
ATOM 2012 C CA . GLU A 1 256 ? 1.122 0.523 17.062 1 94.19 256 GLU A CA 1
ATOM 2013 C C . GLU A 1 256 ? 0.544 -0.884 17.172 1 94.19 256 GLU A C 1
ATOM 2015 O O . GLU A 1 256 ? 0.812 -1.596 18.141 1 94.19 256 GLU A O 1
ATOM 2020 N N . ALA A 1 257 ? -0.314 -1.238 16.25 1 90.62 257 ALA A N 1
ATOM 2021 C CA . ALA A 1 257 ? -0.864 -2.592 16.234 1 90.62 257 ALA A CA 1
ATOM 2022 C C . ALA A 1 257 ? 0.248 -3.635 16.172 1 90.62 257 ALA A C 1
ATOM 2024 O O . ALA A 1 257 ? 0.105 -4.734 16.719 1 90.62 257 ALA A O 1
ATOM 2025 N N . PHE A 1 258 ? 1.369 -3.254 15.609 1 88 258 PHE A N 1
ATOM 2026 C CA . PHE A 1 258 ? 2.529 -4.133 15.508 1 88 258 PHE A CA 1
ATOM 2027 C C . PHE A 1 258 ? 3.428 -3.979 16.734 1 88 258 PHE A C 1
ATOM 2029 O O . PHE A 1 258 ? 4.492 -4.594 16.812 1 88 258 PHE A O 1
ATOM 2036 N N . ARG A 1 259 ? 3.09 -3.064 17.625 1 87.56 259 ARG A N 1
ATOM 2037 C CA . ARG A 1 259 ? 3.789 -2.824 18.891 1 87.56 259 ARG A CA 1
ATOM 2038 C C . ARG A 1 259 ? 5.137 -2.158 18.641 1 87.56 259 ARG A C 1
ATOM 2040 O O . ARG A 1 259 ? 6.098 -2.398 19.375 1 87.56 259 ARG A O 1
ATOM 2047 N N . TYR A 1 260 ? 5.23 -1.361 17.625 1 87.44 260 TYR A N 1
ATOM 2048 C CA . TYR A 1 260 ? 6.457 -0.625 17.328 1 87.44 260 TYR A CA 1
ATOM 2049 C C . TYR A 1 260 ? 6.465 0.722 18.047 1 87.44 260 TYR A C 1
ATOM 2051 O O . TYR A 1 260 ? 7.527 1.315 18.25 1 87.44 260 TYR A O 1
ATOM 2059 N N . CYS A 1 261 ? 5.328 1.17 18.328 1 91.62 261 CYS A N 1
ATOM 2060 C CA . CYS A 1 261 ? 5.176 2.432 19.047 1 91.62 261 CYS A CA 1
ATOM 2061 C C . CYS A 1 261 ? 3.883 2.447 19.844 1 91.62 261 CYS A C 1
ATOM 2063 O O . CYS A 1 261 ? 3.125 1.475 19.844 1 91.62 261 CYS A O 1
ATOM 2065 N N . GLN A 1 262 ? 3.693 3.432 20.609 1 94.62 262 GLN A N 1
ATOM 2066 C CA . GLN A 1 262 ? 2.451 3.672 21.328 1 94.62 262 GLN A CA 1
ATOM 2067 C C . GLN A 1 262 ? 1.955 5.098 21.125 1 94.62 262 GLN A C 1
ATOM 2069 O O . GLN A 1 262 ? 2.648 6.059 21.469 1 94.62 262 GLN A O 1
ATOM 2074 N N . VAL A 1 263 ? 0.825 5.203 20.547 1 98.38 263 VAL A N 1
ATOM 2075 C CA . VAL A 1 263 ? 0.238 6.52 20.328 1 98.38 263 VAL A CA 1
ATOM 2076 C C . VAL A 1 263 ? -0.361 7.039 21.625 1 98.38 263 VAL A C 1
ATOM 2078 O O . VAL A 1 263 ? -1.042 6.301 22.344 1 98.38 263 VAL A O 1
ATOM 2081 N N . GLY A 1 264 ? -0.11 8.281 21.938 1 98.44 264 GLY A N 1
ATOM 2082 C CA . GLY A 1 264 ? -0.583 8.867 23.172 1 98.44 264 GLY A CA 1
ATOM 2083 C C . GLY A 1 264 ? -2.041 9.281 23.125 1 98.44 264 GLY A C 1
ATOM 2084 O O . GLY A 1 264 ? -2.656 9.281 22.062 1 98.44 264 GLY A O 1
ATOM 2085 N N . SER A 1 265 ? -2.559 9.719 24.281 1 98.31 265 SER A N 1
ATOM 2086 C CA . SER A 1 265 ? -3.961 10.094 24.422 1 98.31 265 SER A CA 1
ATOM 2087 C C . SER A 1 265 ? -4.266 11.383 23.656 1 98.31 265 SER A C 1
ATOM 2089 O O . SER A 1 265 ? -5.391 11.578 23.203 1 98.31 265 SER A O 1
ATOM 2091 N N . PHE A 1 266 ? -3.289 12.266 23.516 1 98.62 266 PHE A N 1
ATOM 2092 C CA . PHE A 1 266 ? -3.5 13.547 22.844 1 98.62 266 PHE A CA 1
ATOM 2093 C C . PHE A 1 266 ? -3.863 13.336 21.391 1 98.62 266 PHE A C 1
ATOM 2095 O O . PHE A 1 266 ? -4.586 14.141 20.797 1 98.62 266 PHE A O 1
ATOM 2102 N N . LEU A 1 267 ? -3.367 12.242 20.797 1 98.75 267 LEU A N 1
ATOM 2103 C CA . LEU A 1 267 ? -3.697 11.906 19.422 1 98.75 267 LEU A CA 1
ATOM 2104 C C . LEU A 1 267 ? -4.836 10.898 19.359 1 98.75 267 LEU A C 1
ATOM 2106 O O . LEU A 1 267 ? -5.656 10.93 18.438 1 98.75 267 LEU A O 1
ATOM 2110 N N . LYS A 1 268 ? -4.984 9.984 20.297 1 97.94 268 LYS A N 1
ATOM 2111 C CA . LYS A 1 268 ? -6.004 8.938 20.312 1 97.94 268 LYS A CA 1
ATOM 2112 C C . LYS A 1 268 ? -7.383 9.523 20.609 1 97.94 268 LYS A C 1
ATOM 2114 O O . LYS A 1 268 ? -8.398 8.977 20.172 1 97.94 268 LYS A O 1
ATOM 2119 N N . SER A 1 269 ? -7.367 10.555 21.422 1 96.88 269 SER A N 1
ATOM 2120 C CA . SER A 1 269 ? -8.617 11.195 21.828 1 96.88 269 SER A CA 1
ATOM 2121 C C . SER A 1 269 ? -8.625 12.672 21.453 1 96.88 269 SER A C 1
ATOM 2123 O O . SER A 1 269 ? -8.633 13.539 22.328 1 96.88 269 SER A O 1
ATOM 2125 N N . PRO A 1 270 ? -8.789 13 20.172 1 97.62 270 PRO A N 1
ATOM 2126 C CA . PRO A 1 270 ? -8.789 14.391 19.719 1 97.62 270 PRO A CA 1
ATOM 2127 C C . PRO A 1 270 ? -10.062 15.133 20.078 1 97.62 270 PRO A C 1
ATOM 2129 O O . PRO A 1 270 ? -11.016 14.523 20.578 1 97.62 270 PRO A O 1
ATOM 2132 N N . LYS A 1 271 ? -9.992 16.438 19.875 1 96.94 271 LYS A N 1
ATOM 2133 C CA . LYS A 1 271 ? -11.156 17.281 20.172 1 96.94 271 LYS A CA 1
ATOM 2134 C C . LYS A 1 271 ? -12.344 16.906 19.297 1 96.94 271 LYS A C 1
ATOM 2136 O O . LYS A 1 271 ? -13.492 16.953 19.734 1 96.94 271 LYS A O 1
ATOM 2141 N N . TYR A 1 272 ? -12.086 16.609 18.047 1 96.19 272 TYR A N 1
ATOM 2142 C CA . TYR A 1 272 ? -13.125 16.172 17.109 1 96.19 272 TYR A CA 1
ATOM 2143 C C . TYR A 1 272 ? -12.898 14.719 16.688 1 96.19 272 TYR A C 1
ATOM 2145 O O . TYR A 1 272 ? -11.758 14.289 16.516 1 96.19 272 TYR A O 1
ATOM 2153 N N . PRO A 1 273 ? -13.945 13.906 16.562 1 96.38 273 PRO A N 1
ATOM 2154 C CA . PRO A 1 273 ? -13.828 12.469 16.281 1 96.38 273 PRO A CA 1
ATOM 2155 C C . PRO A 1 273 ? -13.391 12.172 14.859 1 96.38 273 PRO A C 1
ATOM 2157 O O . PRO A 1 273 ? -14.117 11.508 14.117 1 96.38 273 PRO A O 1
ATOM 2160 N N . ILE A 1 274 ? -12.266 12.68 14.492 1 97.81 274 ILE A N 1
ATOM 2161 C CA . ILE A 1 274 ? -11.602 12.5 13.203 1 97.81 274 ILE A CA 1
ATOM 2162 C C . ILE A 1 274 ? -10.164 12.039 13.422 1 97.81 274 ILE A C 1
ATOM 2164 O O . ILE A 1 274 ? -9.414 12.664 14.18 1 97.81 274 ILE A O 1
ATOM 2168 N N . TRP A 1 275 ? -9.781 10.914 12.828 1 98.69 275 TRP A N 1
ATOM 2169 C CA . TRP A 1 275 ? -8.438 10.367 13 1 98.69 275 TRP A CA 1
ATOM 2170 C C . TRP A 1 275 ? -7.777 10.117 11.648 1 98.69 275 TRP A C 1
ATOM 2172 O O . TRP A 1 275 ? -8.352 9.453 10.781 1 98.69 275 TRP A O 1
ATOM 2182 N N . VAL A 1 276 ? -6.609 10.695 11.445 1 98.88 276 VAL A N 1
ATOM 2183 C CA . VAL A 1 276 ? -5.754 10.195 10.375 1 98.88 276 VAL A CA 1
ATOM 2184 C C . VAL A 1 276 ? -5.223 8.812 10.734 1 98.88 276 VAL A C 1
ATOM 2186 O O . VAL A 1 276 ? -4.75 8.594 11.852 1 98.88 276 VAL A O 1
ATOM 2189 N N . LEU A 1 277 ? -5.391 7.836 9.867 1 98.62 277 LEU A N 1
ATOM 2190 C CA . LEU A 1 277 ? -4.891 6.477 10.062 1 98.62 277 LEU A CA 1
ATOM 2191 C C . LEU A 1 277 ? -3.625 6.246 9.242 1 98.62 277 LEU A C 1
ATOM 2193 O O . LEU A 1 277 ? -3.621 6.457 8.023 1 98.62 277 LEU A O 1
ATOM 2197 N N . GLY A 1 278 ? -2.576 5.812 9.922 1 97.06 278 GLY A N 1
ATOM 2198 C CA . GLY A 1 278 ? -1.32 5.559 9.234 1 97.06 278 GLY A CA 1
ATOM 2199 C C . GLY A 1 278 ? -1.035 4.082 9.031 1 97.06 278 GLY A C 1
ATOM 2200 O O . GLY A 1 278 ? -1.064 3.305 9.992 1 97.06 278 GLY A O 1
ATOM 2201 N N . SER A 1 279 ? -0.854 3.723 7.844 1 92.5 279 SER A N 1
ATOM 2202 C CA . SER A 1 279 ? -0.24 2.434 7.539 1 92.5 279 SER A CA 1
ATOM 2203 C C . SER A 1 279 ? 1.259 2.58 7.297 1 92.5 279 SER A C 1
ATOM 2205 O O . SER A 1 279 ? 1.862 3.578 7.695 1 92.5 279 SER A O 1
ATOM 2207 N N . GLU A 1 280 ? 1.882 1.558 6.676 1 85.88 280 GLU A N 1
ATOM 2208 C CA . GLU A 1 280 ? 3.322 1.616 6.449 1 85.88 280 GLU A CA 1
ATOM 2209 C C . GLU A 1 280 ? 3.678 2.701 5.438 1 85.88 280 GLU A C 1
ATOM 2211 O O . GLU A 1 280 ? 4.695 3.383 5.582 1 85.88 280 GLU A O 1
ATOM 2216 N N . THR A 1 281 ? 2.816 2.861 4.43 1 88 281 THR A N 1
ATOM 2217 C CA . THR A 1 281 ? 3.248 3.707 3.322 1 88 281 THR A CA 1
ATOM 2218 C C . THR A 1 281 ? 2.152 4.699 2.941 1 88 281 THR A C 1
ATOM 2220 O O . THR A 1 281 ? 2.301 5.457 1.98 1 88 281 THR A O 1
ATOM 2223 N N . HIS A 1 282 ? 1.058 4.711 3.668 1 94.25 282 HIS A N 1
ATOM 2224 C CA . HIS A 1 282 ? -0.075 5.52 3.232 1 94.25 282 HIS A CA 1
ATOM 2225 C C . HIS A 1 282 ? -0.878 6.027 4.426 1 94.25 282 HIS A C 1
ATOM 2227 O O . HIS A 1 282 ? -0.772 5.488 5.527 1 94.25 282 HIS A O 1
ATOM 2233 N N . LEU A 1 283 ? -1.511 7.137 4.215 1 98.19 283 LEU A N 1
ATOM 2234 C CA . LEU A 1 283 ? -2.387 7.727 5.223 1 98.19 283 LEU A CA 1
ATOM 2235 C C . LEU A 1 283 ? -3.818 7.828 4.711 1 98.19 283 LEU A C 1
ATOM 2237 O O . LEU A 1 283 ? -4.039 8.156 3.541 1 98.19 283 LEU A O 1
ATOM 2241 N N . THR A 1 284 ? -4.75 7.5 5.508 1 98.44 284 THR A N 1
ATOM 2242 C CA . THR A 1 284 ? -6.184 7.645 5.266 1 98.44 284 THR A CA 1
ATOM 2243 C C . THR A 1 284 ? -6.855 8.383 6.418 1 98.44 284 THR A C 1
ATOM 2245 O O . THR A 1 284 ? -6.18 8.898 7.309 1 98.44 284 THR A O 1
ATOM 2248 N N . VAL A 1 285 ? -8.18 8.594 6.344 1 98.81 285 VAL A N 1
ATOM 2249 C CA . VAL A 1 285 ? -8.883 9.289 7.418 1 98.81 285 VAL A CA 1
ATOM 2250 C C . VAL A 1 285 ? -10.109 8.484 7.84 1 98.81 285 VAL A C 1
ATOM 2252 O O . VAL A 1 285 ? -10.836 7.961 6.996 1 98.81 285 VAL A O 1
ATOM 2255 N N . PHE A 1 286 ? -10.258 8.273 9.148 1 98.5 286 PHE A N 1
ATOM 2256 C CA . PHE A 1 286 ? -11.422 7.68 9.789 1 98.5 286 PHE A CA 1
ATOM 2257 C C . PHE A 1 286 ? -12.164 8.711 10.633 1 98.5 286 PHE A C 1
ATOM 2259 O O . PHE A 1 286 ? -11.547 9.469 11.383 1 98.5 286 PHE A O 1
ATOM 2266 N N . PHE A 1 287 ? -13.57 8.781 10.477 1 97.44 287 PHE A N 1
ATOM 2267 C CA . PHE A 1 287 ? -14.258 9.812 11.234 1 97.44 287 PHE A CA 1
ATOM 2268 C C . PHE A 1 287 ? -15.711 9.43 11.484 1 97.44 287 PHE A C 1
ATOM 2270 O O . PHE A 1 287 ? -16.234 8.5 10.852 1 97.44 287 PHE A O 1
ATOM 2277 N N . THR A 1 288 ? -16.234 9.984 12.43 1 95.75 288 THR A N 1
ATOM 2278 C CA . THR A 1 288 ? -17.672 9.93 12.695 1 95.75 288 THR A CA 1
ATOM 2279 C C . THR A 1 288 ? -18.234 11.328 12.898 1 95.75 288 THR A C 1
ATOM 2281 O O . THR A 1 288 ? -17.484 12.273 13.195 1 95.75 288 THR A O 1
ATOM 2284 N N . LYS A 1 289 ? -19.469 11.469 12.633 1 88.88 289 LYS A N 1
ATOM 2285 C CA . LYS A 1 289 ? -20.141 12.758 12.789 1 88.88 289 LYS A CA 1
ATOM 2286 C C . LYS A 1 289 ? -20.703 12.93 14.195 1 88.88 289 LYS A C 1
ATOM 2288 O O . LYS A 1 289 ? -21.172 14.008 14.555 1 88.88 289 LYS A O 1
ATOM 2293 N N . GLU A 1 290 ? -20.578 11.875 14.914 1 83.56 290 GLU A N 1
ATOM 2294 C CA . GLU A 1 290 ? -21.156 11.891 16.25 1 83.56 290 GLU A CA 1
ATOM 2295 C C . GLU A 1 290 ? -20.125 12.367 17.281 1 83.56 290 GLU A C 1
ATOM 2297 O O . GLU A 1 290 ? -19 11.891 17.312 1 83.56 290 GLU A O 1
ATOM 2302 N N . ASN A 1 291 ? -20.484 13.297 18.078 1 75.38 291 ASN A N 1
ATOM 2303 C CA . ASN A 1 291 ? -19.578 13.797 19.109 1 75.38 291 ASN A CA 1
ATOM 2304 C C . ASN A 1 291 ? -19.484 12.852 20.297 1 75.38 291 ASN A C 1
ATOM 2306 O O . ASN A 1 291 ? -18.438 12.703 20.906 1 75.38 291 ASN A O 1
ATOM 2310 N N . ASN A 1 292 ? -20.625 12.273 20.641 1 75.94 292 ASN A N 1
ATOM 2311 C CA . ASN A 1 292 ? -20.641 11.289 21.719 1 75.94 292 ASN A CA 1
ATOM 2312 C C . ASN A 1 292 ? -20.688 9.867 21.172 1 75.94 292 ASN A C 1
ATOM 2314 O O . ASN A 1 292 ? -21.578 9.516 20.406 1 75.94 292 ASN A O 1
ATOM 2318 N N . ILE A 1 293 ? -19.672 9.172 21.469 1 69.81 293 ILE A N 1
ATOM 2319 C CA . ILE A 1 293 ? -19.547 7.84 20.906 1 69.81 293 ILE A CA 1
ATOM 2320 C C . ILE A 1 293 ? -20.375 6.852 21.703 1 69.81 293 ILE A C 1
ATOM 2322 O O . ILE A 1 293 ? -20 6.465 22.812 1 69.81 293 ILE A O 1
ATOM 2326 N N . PRO A 1 294 ? -21.516 6.594 21.141 1 75.56 294 PRO A N 1
ATOM 2327 C CA . PRO A 1 294 ? -22.359 5.574 21.766 1 75.56 294 PRO A CA 1
ATOM 2328 C C . PRO A 1 294 ? -21.828 4.156 21.562 1 75.56 294 PRO A C 1
ATOM 2330 O O . PRO A 1 294 ? -20.703 3.98 21.078 1 75.56 294 PRO A O 1
ATOM 2333 N N . GLU A 1 295 ? -22.578 3.166 22.047 1 80.75 295 GLU A N 1
ATOM 2334 C CA . GLU A 1 295 ? -22.234 1.757 21.891 1 80.75 295 GLU A CA 1
ATOM 2335 C C . GLU A 1 295 ? -22.156 1.367 20.406 1 80.75 295 GLU A C 1
ATOM 2337 O O . GLU A 1 295 ? -21.328 0.538 20.031 1 80.75 295 GLU A O 1
ATOM 2342 N N . SER A 1 296 ? -22.984 2.004 19.609 1 86.31 296 SER A N 1
ATOM 2343 C CA . SER A 1 296 ? -23 1.814 18.172 1 86.31 296 SER A CA 1
ATOM 2344 C C . SER A 1 296 ? -23.172 3.143 17.438 1 86.31 296 SER A C 1
ATOM 2346 O O . SER A 1 296 ? -23.984 3.977 17.828 1 86.31 296 SER A O 1
ATOM 2348 N N . PHE A 1 297 ? -22.359 3.41 16.484 1 90.94 297 PHE A N 1
ATOM 2349 C CA . PHE A 1 297 ? -22.422 4.695 15.797 1 90.94 297 PHE A CA 1
ATOM 2350 C C . PHE A 1 297 ? -21.922 4.566 14.367 1 90.94 297 PHE A C 1
ATOM 2352 O O . PHE A 1 297 ? -21.156 3.645 14.047 1 90.94 297 PHE A O 1
ATOM 2359 N N . SER A 1 298 ? -22.375 5.504 13.5 1 94 298 SER A N 1
ATOM 2360 C CA . SER A 1 298 ? -21.953 5.523 12.102 1 94 298 SER A CA 1
ATOM 2361 C C . SER A 1 298 ? -20.516 6.031 11.953 1 94 298 SER A C 1
ATOM 2363 O O . SER A 1 298 ? -20.125 6.969 12.648 1 94 298 SER A O 1
ATOM 2365 N N . VAL A 1 299 ? -19.812 5.371 11.094 1 96.06 299 VAL A N 1
ATOM 2366 C CA . VAL A 1 299 ? -18.422 5.762 10.852 1 96.06 299 VAL A CA 1
ATOM 2367 C C . VAL A 1 299 ? -18.172 5.871 9.352 1 96.06 299 VAL A C 1
ATOM 2369 O O . VAL A 1 299 ? -18.922 5.312 8.547 1 96.06 299 VAL A O 1
ATOM 2372 N N . PHE A 1 300 ? -17.141 6.621 9.016 1 97.31 300 PHE A N 1
ATOM 2373 C CA . PHE A 1 300 ? -16.734 6.844 7.625 1 97.31 300 PHE A CA 1
ATOM 2374 C C . PHE A 1 300 ? -15.234 6.695 7.465 1 97.31 300 PHE A C 1
ATOM 2376 O O . PHE A 1 300 ? -14.477 6.973 8.391 1 97.31 300 PHE A O 1
ATOM 2383 N N . HIS A 1 301 ? -14.859 6.164 6.316 1 98.12 301 HIS A N 1
ATOM 2384 C CA . HIS A 1 301 ? -13.453 6.016 5.965 1 98.12 301 HIS A CA 1
ATOM 2385 C C . HIS A 1 301 ? -13.141 6.711 4.641 1 98.12 301 HIS A C 1
ATOM 2387 O O . HIS A 1 301 ? -13.891 6.578 3.674 1 98.12 301 HIS A O 1
ATOM 2393 N N . TYR A 1 302 ? -12.125 7.504 4.648 1 98.25 302 TYR A N 1
ATOM 2394 C CA . TYR A 1 302 ? -11.641 8.227 3.477 1 98.25 302 TYR A CA 1
ATOM 2395 C C . TYR A 1 302 ? -10.281 7.699 3.027 1 98.25 302 TYR A C 1
ATOM 2397 O O . TYR A 1 302 ? -9.367 7.547 3.842 1 98.25 302 TYR A O 1
ATOM 2405 N N . ASN A 1 303 ? -10.141 7.371 1.774 1 97.81 303 ASN A N 1
ATOM 2406 C CA . ASN A 1 303 ? -8.883 7.082 1.094 1 97.81 303 ASN A CA 1
ATOM 2407 C C . ASN A 1 303 ? -8.734 7.906 -0.182 1 97.81 303 ASN A C 1
ATOM 2409 O O . ASN A 1 303 ? -9.523 7.758 -1.116 1 97.81 303 ASN A O 1
ATOM 2413 N N . GLY A 1 304 ? -7.715 8.719 -0.264 1 97.94 304 GLY A N 1
ATOM 2414 C CA . GLY A 1 304 ? -7.598 9.68 -1.35 1 97.94 304 GLY A CA 1
ATOM 2415 C C . GLY A 1 304 ? -7.07 9.062 -2.633 1 97.94 304 GLY A C 1
ATOM 2416 O O . GLY A 1 304 ? -7.09 9.703 -3.688 1 97.94 304 GLY A O 1
ATOM 2417 N N . LEU A 1 305 ? -6.559 7.863 -2.582 1 95.19 305 LEU A N 1
ATOM 2418 C CA . LEU A 1 305 ? -6.027 7.188 -3.76 1 95.19 305 LEU A CA 1
ATOM 2419 C C . LEU A 1 305 ? -7.125 6.434 -4.5 1 95.19 305 LEU A C 1
ATOM 2421 O O . LEU A 1 305 ? -7.742 5.523 -3.941 1 95.19 305 LEU A O 1
ATOM 2425 N N . ARG A 1 306 ? -7.285 6.75 -5.754 1 92 306 ARG A N 1
ATOM 2426 C CA . ARG A 1 306 ? -8.359 6.188 -6.559 1 92 306 ARG A CA 1
ATOM 2427 C C . ARG A 1 306 ? -8.258 4.668 -6.629 1 92 306 ARG A C 1
ATOM 2429 O O . ARG A 1 306 ? -9.266 3.967 -6.496 1 92 306 ARG A O 1
ATOM 2436 N N . TYR A 1 307 ? -7.059 4.152 -6.789 1 86.06 307 TYR A N 1
ATOM 2437 C CA . TYR A 1 307 ? -6.902 2.721 -7.027 1 86.06 307 TYR A CA 1
ATOM 2438 C C . TYR A 1 307 ? -7.176 1.925 -5.754 1 86.06 307 TYR A C 1
ATOM 2440 O O . TYR A 1 307 ? -7.316 0.7 -5.801 1 86.06 307 TYR A O 1
ATOM 2448 N N . SER A 1 308 ? -7.273 2.598 -4.617 1 89.94 308 SER A N 1
ATOM 2449 C CA . SER A 1 308 ? -7.547 1.945 -3.34 1 89.94 308 SER A CA 1
ATOM 2450 C C . SER A 1 308 ? -9.023 2.061 -2.967 1 89.94 308 SER A C 1
ATOM 2452 O O . SER A 1 308 ? -9.43 1.652 -1.876 1 89.94 308 SER A O 1
ATOM 2454 N N . CYS A 1 309 ? -9.797 2.633 -3.846 1 91.94 309 CYS A N 1
ATOM 2455 C CA . CYS A 1 309 ? -11.219 2.836 -3.598 1 91.94 309 CYS A CA 1
ATOM 2456 C C . CYS A 1 309 ? -12.062 1.896 -4.449 1 91.94 309 CYS A C 1
ATOM 2458 O O . CYS A 1 309 ? -11.641 1.491 -5.535 1 91.94 309 CYS A O 1
ATOM 2460 N N . PRO A 1 310 ? -13.25 1.496 -3.881 1 88.06 310 PRO A N 1
ATOM 2461 C CA . PRO A 1 310 ? -14.164 0.702 -4.707 1 88.06 310 PRO A CA 1
ATOM 2462 C C . PRO A 1 310 ? -14.469 1.362 -6.047 1 88.06 310 PRO A C 1
ATOM 2464 O O . PRO A 1 310 ? -14.805 2.549 -6.094 1 88.06 310 PRO A O 1
ATOM 2467 N N . HIS A 1 311 ? -14.258 0.635 -7.176 1 85.81 311 HIS A N 1
ATOM 2468 C CA . HIS A 1 311 ? -14.555 1.076 -8.531 1 85.81 311 HIS A CA 1
ATOM 2469 C C . HIS A 1 311 ? -13.727 2.297 -8.914 1 85.81 311 HIS A C 1
ATOM 2471 O O . HIS A 1 311 ? -14.133 3.098 -9.758 1 85.81 311 HIS A O 1
ATOM 2477 N N . GLU A 1 312 ? -12.672 2.605 -8.133 1 89 312 GLU A N 1
ATOM 2478 C CA . GLU A 1 312 ? -11.703 3.672 -8.367 1 89 312 GLU A CA 1
ATOM 2479 C C . GLU A 1 312 ? -12.352 5.047 -8.234 1 89 312 GLU A C 1
ATOM 2481 O O . GLU A 1 312 ? -12.055 5.957 -9.008 1 89 312 GLU A O 1
ATOM 2486 N N . LYS A 1 313 ? -13.352 5.141 -7.43 1 93.19 313 LYS A N 1
ATOM 2487 C CA . LYS A 1 313 ? -14 6.406 -7.094 1 93.19 313 LYS A CA 1
ATOM 2488 C C . LYS A 1 313 ? -13.688 6.816 -5.656 1 93.19 313 LYS A C 1
ATOM 2490 O O . LYS A 1 313 ? -13.977 6.074 -4.719 1 93.19 313 LYS A O 1
ATOM 2495 N N . VAL A 1 314 ? -13.109 7.98 -5.523 1 96.75 314 VAL A N 1
ATOM 2496 C CA . VAL A 1 314 ? -12.805 8.477 -4.188 1 96.75 314 VAL A CA 1
ATOM 2497 C C . VAL A 1 314 ? -14.086 8.961 -3.51 1 96.75 314 VAL A C 1
ATOM 2499 O O . VAL A 1 314 ? -14.609 10.023 -3.85 1 96.75 314 VAL A O 1
ATOM 2502 N N . ARG A 1 315 ? -14.586 8.102 -2.6 1 96.31 315 ARG A N 1
ATOM 2503 C CA . ARG A 1 315 ? -15.789 8.359 -1.808 1 96.31 315 ARG A CA 1
ATOM 2504 C C . ARG A 1 315 ? -15.602 7.879 -0.371 1 96.31 315 ARG A C 1
ATOM 2506 O O . ARG A 1 315 ? -14.75 7.031 -0.096 1 96.31 315 ARG A O 1
ATOM 2513 N N . TYR A 1 316 ? -16.406 8.516 0.47 1 96.81 316 TYR A N 1
ATOM 2514 C CA . TYR A 1 316 ? -16.406 8 1.836 1 96.81 316 TYR A CA 1
ATOM 2515 C C . TYR A 1 316 ? -17.047 6.621 1.904 1 96.81 316 TYR A C 1
ATOM 2517 O O . TYR A 1 316 ? -18.141 6.41 1.366 1 96.81 316 TYR A O 1
ATOM 2525 N N . THR A 1 317 ? -16.328 5.66 2.498 1 96.5 317 THR A N 1
ATOM 2526 C CA . THR A 1 317 ? -16.938 4.367 2.809 1 96.5 317 THR A CA 1
ATOM 2527 C C . THR A 1 317 ? -17.641 4.41 4.16 1 96.5 317 THR A C 1
ATOM 2529 O O . THR A 1 317 ? -17.031 4.742 5.176 1 96.5 317 THR A O 1
ATOM 2532 N N . GLU A 1 318 ? -18.906 4.02 4.152 1 95.88 318 GLU A N 1
ATOM 2533 C CA . GLU A 1 318 ? -19.703 4.105 5.367 1 95.88 318 GLU A CA 1
ATOM 2534 C C . GLU A 1 318 ? -19.734 2.768 6.098 1 95.88 318 GLU A C 1
ATOM 2536 O O . GLU A 1 318 ? -19.625 1.709 5.477 1 95.88 318 GLU A O 1
ATOM 2541 N N . GLY A 1 319 ? -19.781 2.836 7.438 1 95.62 319 GLY A N 1
ATOM 2542 C CA . GLY A 1 319 ? -19.938 1.658 8.273 1 95.62 319 GLY A CA 1
ATOM 2543 C C . GLY A 1 319 ? -20.578 1.96 9.617 1 95.62 319 GLY A C 1
ATOM 2544 O O . GLY A 1 319 ? -20.984 3.096 9.875 1 95.62 319 GLY A O 1
ATOM 2545 N N . THR A 1 320 ? -20.812 0.901 10.352 1 93.88 320 THR A N 1
ATOM 2546 C CA . THR A 1 320 ? -21.328 0.987 11.719 1 93.88 320 THR A CA 1
ATOM 2547 C C . THR A 1 320 ? -20.328 0.368 12.703 1 93.88 320 THR A C 1
ATOM 2549 O O . THR A 1 320 ? -19.984 -0.811 12.586 1 93.88 320 THR A O 1
ATOM 2552 N N . ALA A 1 321 ? -19.891 1.181 13.578 1 93 321 ALA A N 1
ATOM 2553 C CA . ALA A 1 321 ? -18.953 0.702 14.602 1 93 321 ALA A CA 1
ATOM 2554 C C . ALA A 1 321 ? -19.703 0.302 15.867 1 93 321 ALA A C 1
ATOM 2556 O O . ALA A 1 321 ? -20.656 0.975 16.281 1 93 321 ALA A O 1
ATOM 2557 N N . ILE A 1 322 ? -19.312 -0.817 16.391 1 90.75 322 ILE A N 1
ATOM 2558 C CA . ILE A 1 322 ? -19.812 -1.302 17.656 1 90.75 322 ILE A CA 1
ATOM 2559 C C . ILE A 1 322 ? -18.672 -1.438 18.656 1 90.75 322 ILE A C 1
ATOM 2561 O O . ILE A 1 322 ? -17.688 -2.129 18.391 1 90.75 322 ILE A O 1
ATOM 2565 N N . VAL A 1 323 ? -18.672 -0.696 19.672 1 86 323 VAL A N 1
ATOM 2566 C CA . VAL A 1 323 ? -17.609 -0.738 20.672 1 86 323 VAL A CA 1
ATOM 2567 C C . VAL A 1 323 ? -18.094 -1.503 21.906 1 86 323 VAL A C 1
ATOM 2569 O O . VAL A 1 323 ? -19.141 -1.173 22.484 1 86 323 VAL A O 1
ATOM 2572 N N . LYS A 1 324 ? -18.391 -2.916 21.703 1 64.38 324 LYS A N 1
ATOM 2573 C CA . LYS A 1 324 ? -18.984 -3.76 22.734 1 64.38 324 LYS A CA 1
ATOM 2574 C C . LYS A 1 324 ? -18.312 -3.535 24.078 1 64.38 324 LYS A C 1
ATOM 2576 O O . LYS A 1 324 ? -17.109 -3.301 24.156 1 64.38 324 LYS A O 1
ATOM 2581 N N . GLY A 1 325 ? -18.75 -2.865 25.016 1 53.22 325 GLY A N 1
ATOM 2582 C CA . GLY A 1 325 ? -18.297 -3.254 26.344 1 53.22 325 GLY A CA 1
ATOM 2583 C C . GLY A 1 325 ? -17.984 -4.738 26.453 1 53.22 325 GLY A C 1
ATOM 2584 O O . GLY A 1 325 ? -17.844 -5.43 25.453 1 53.22 325 GLY A O 1
ATOM 2585 N N . PHE A 1 326 ? -18.922 -5.445 27.453 1 39.88 326 PHE A N 1
ATOM 2586 C CA . PHE A 1 326 ? -18.844 -6.758 28.078 1 39.88 326 PHE A CA 1
ATOM 2587 C C . PHE A 1 326 ? -18.672 -7.852 27.031 1 39.88 326 PHE A C 1
ATOM 2589 O O . PHE A 1 326 ? -18.891 -7.621 25.844 1 39.88 326 PHE A O 1
ATOM 2596 N N . GLN A 1 327 ? -19.375 -9.219 27.344 1 41.19 327 GLN A N 1
ATOM 2597 C CA . GLN A 1 327 ? -19.203 -10.672 27.328 1 41.19 327 GLN A CA 1
ATOM 2598 C C . GLN A 1 327 ? -19.562 -11.258 25.969 1 41.19 327 GLN A C 1
ATOM 2600 O O . GLN A 1 327 ? -19.656 -12.477 25.812 1 41.19 327 GLN A O 1
ATOM 2605 N N . GLU A 1 328 ? -20.391 -10.562 25 1 44.53 328 GLU A N 1
ATOM 2606 C CA . GLU A 1 328 ? -20.875 -11.633 24.141 1 44.53 328 GLU A CA 1
ATOM 2607 C C . GLU A 1 328 ? -19.859 -11.969 23.047 1 44.53 328 GLU A C 1
ATOM 2609 O O . GLU A 1 328 ? -19.578 -11.141 22.188 1 44.53 328 GLU A O 1
ATOM 2614 N N . PRO A 1 329 ? -19.094 -12.953 23.047 1 46.22 329 PRO A N 1
ATOM 2615 C CA . PRO A 1 329 ? -18.094 -13.555 22.156 1 46.22 329 PRO A CA 1
ATOM 2616 C C . PRO A 1 329 ? -18.469 -13.484 20.688 1 46.22 329 PRO A C 1
ATOM 2618 O O . PRO A 1 329 ? -17.625 -13.656 19.812 1 46.22 329 PRO A O 1
ATOM 2621 N N . SER A 1 330 ? -19.828 -13.281 20.234 1 49.56 330 SER A N 1
ATOM 2622 C CA . SER A 1 330 ? -20.297 -13.828 18.969 1 49.56 330 SER A CA 1
ATOM 2623 C C . SER A 1 330 ? -20.078 -12.844 17.828 1 49.56 330 SER A C 1
ATOM 2625 O O . SER A 1 330 ? -20.094 -13.227 16.656 1 49.56 330 SER A O 1
ATOM 2627 N N . LEU A 1 331 ? -20.031 -11.422 17.984 1 57.22 331 LEU A N 1
ATOM 2628 C CA . LEU A 1 331 ? -20.047 -10.719 16.703 1 57.22 331 LEU A CA 1
ATOM 2629 C C . LEU A 1 331 ? -18.641 -10.539 16.156 1 57.22 331 LEU A C 1
ATOM 2631 O O . LEU A 1 331 ? -17.859 -9.734 16.688 1 57.22 331 LEU A O 1
ATOM 2635 N N . ALA A 1 332 ? -18.156 -11.359 15.297 1 63.81 332 ALA A N 1
ATOM 2636 C CA . ALA A 1 332 ? -16.844 -11.242 14.672 1 63.81 332 ALA A CA 1
ATOM 2637 C C . ALA A 1 332 ? -16.953 -10.812 13.211 1 63.81 332 ALA A C 1
ATOM 2639 O O . ALA A 1 332 ? -17.703 -11.406 12.445 1 63.81 332 ALA A O 1
ATOM 2640 N N . THR A 1 333 ? -16.516 -9.43 13.016 1 73.19 333 THR A N 1
ATOM 2641 C CA . THR A 1 333 ? -16.5 -8.945 11.641 1 73.19 333 THR A CA 1
ATOM 2642 C C . THR A 1 333 ? -15.195 -9.32 10.953 1 73.19 333 THR A C 1
ATOM 2644 O O . THR A 1 333 ? -14.32 -9.953 11.555 1 73.19 333 THR A O 1
ATOM 2647 N N . ASP A 1 334 ? -15.188 -8.891 9.719 1 75.44 334 ASP A N 1
ATOM 2648 C CA . ASP A 1 334 ? -14.039 -9.266 8.891 1 75.44 334 ASP A CA 1
ATOM 2649 C C . ASP A 1 334 ? -12.75 -8.664 9.445 1 75.44 334 ASP A C 1
ATOM 2651 O O . ASP A 1 334 ? -12.719 -7.508 9.867 1 75.44 334 ASP A O 1
ATOM 2655 N N . ASP A 1 335 ? -11.836 -9.438 9.547 1 78.81 335 ASP A N 1
ATOM 2656 C CA . ASP A 1 335 ? -10.484 -9.047 9.953 1 78.81 335 ASP A CA 1
ATOM 2657 C C . ASP A 1 335 ? -9.781 -8.273 8.844 1 78.81 335 ASP A C 1
ATOM 2659 O O . ASP A 1 335 ? -9.672 -8.758 7.719 1 78.81 335 ASP A O 1
ATOM 2663 N N . ALA A 1 336 ? -9.445 -7.016 9.148 1 88.44 336 ALA A N 1
ATOM 2664 C CA . ALA A 1 336 ? -8.75 -6.141 8.211 1 88.44 336 ALA A CA 1
ATOM 2665 C C . ALA A 1 336 ? -7.797 -5.199 8.945 1 88.44 336 ALA A C 1
ATOM 2667 O O . ALA A 1 336 ? -8.016 -4.863 10.109 1 88.44 336 ALA A O 1
ATOM 2668 N N . PRO A 1 337 ? -6.781 -4.75 8.289 1 90.12 337 PRO A N 1
ATOM 2669 C CA . PRO A 1 337 ? -5.832 -3.828 8.922 1 90.12 337 PRO A CA 1
ATOM 2670 C C . PRO A 1 337 ? -6.508 -2.586 9.492 1 90.12 337 PRO A C 1
ATOM 2672 O O . PRO A 1 337 ? -6.09 -2.078 10.539 1 90.12 337 PRO A O 1
ATOM 2675 N N . CYS A 1 338 ? -7.535 -2.145 8.867 1 94 338 CYS A N 1
ATOM 2676 C CA . CYS A 1 338 ? -8.266 -0.992 9.375 1 94 338 CYS A CA 1
ATOM 2677 C C . CYS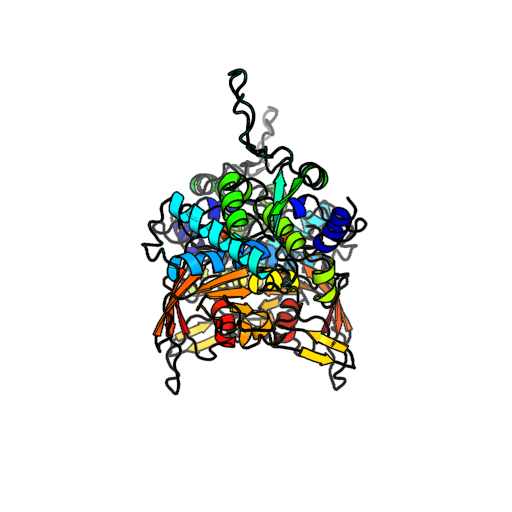 A 1 338 ? -8.805 -1.268 10.773 1 94 338 CYS A C 1
ATOM 2679 O O . CYS A 1 338 ? -8.688 -0.427 11.672 1 94 338 CYS A O 1
ATOM 2681 N N . LYS A 1 339 ? -9.391 -2.424 10.938 1 93.5 339 LYS A N 1
ATOM 2682 C CA . LYS A 1 339 ? -9.914 -2.812 12.242 1 93.5 339 LYS A CA 1
ATOM 2683 C C . LYS A 1 339 ? -8.805 -2.896 13.281 1 93.5 339 LYS A C 1
ATOM 2685 O O . LYS A 1 339 ? -8.953 -2.414 14.406 1 93.5 339 LYS A O 1
ATOM 2690 N N . SER A 1 340 ? -7.684 -3.514 12.906 1 94.06 340 SER A N 1
ATOM 2691 C CA . SER A 1 340 ? -6.555 -3.633 13.82 1 94.06 340 SER A CA 1
ATOM 2692 C C . SER A 1 340 ? -6.051 -2.262 14.258 1 94.06 340 SER A C 1
ATOM 2694 O O . SER A 1 340 ? -5.66 -2.08 15.414 1 94.06 340 SER A O 1
ATOM 2696 N N . CYS A 1 341 ? -6.043 -1.348 13.344 1 95.44 341 CYS A N 1
ATOM 2697 C CA . CYS A 1 341 ? -5.637 0.019 13.648 1 95.44 341 CYS A CA 1
ATOM 2698 C C . CYS A 1 341 ? -6.598 0.662 14.641 1 95.44 341 CYS A C 1
ATOM 2700 O O . CYS A 1 341 ? -6.164 1.245 15.641 1 95.44 341 CYS A O 1
ATOM 2702 N N . LEU A 1 342 ? -7.855 0.489 14.398 1 96 342 LEU A N 1
ATOM 2703 C CA . LEU A 1 342 ? -8.883 1.074 15.258 1 96 342 LEU A CA 1
ATOM 2704 C C . LEU A 1 342 ? -8.867 0.43 16.641 1 96 342 LEU A C 1
ATOM 2706 O O . LEU A 1 342 ? -9.164 1.088 17.641 1 96 342 LEU A O 1
ATOM 2710 N N . GLN A 1 343 ? -8.477 -0.798 16.719 1 94.38 343 GLN A N 1
ATOM 2711 C CA . GLN A 1 343 ? -8.484 -1.551 17.969 1 94.38 343 GLN A CA 1
ATOM 2712 C C . GLN A 1 343 ? -7.398 -1.053 18.922 1 94.38 343 GLN A C 1
ATOM 2714 O O . GLN A 1 343 ? -7.418 -1.363 20.109 1 94.38 343 GLN A O 1
ATOM 2719 N N . THR A 1 344 ? -6.43 -0.354 18.391 1 95.69 344 THR A N 1
ATOM 2720 C CA . THR A 1 344 ? -5.441 0.242 19.281 1 95.69 344 THR A CA 1
ATOM 2721 C C . THR A 1 344 ? -6.082 1.288 20.188 1 95.69 344 THR A C 1
ATOM 2723 O O . THR A 1 344 ? -5.594 1.552 21.281 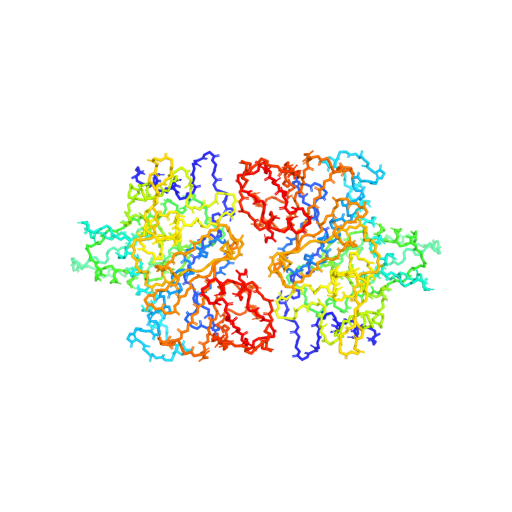1 95.69 344 THR A O 1
ATOM 2726 N N . LYS A 1 345 ? -7.129 1.898 19.766 1 95.19 345 LYS A N 1
ATOM 2727 C CA . LYS A 1 345 ? -7.887 2.838 20.578 1 95.19 345 LYS A CA 1
ATOM 2728 C C . LYS A 1 345 ? -9.062 2.148 21.266 1 95.19 345 LYS A C 1
ATOM 2730 O O . LYS A 1 345 ? -9.297 2.346 22.453 1 95.19 345 LYS A O 1
ATOM 2735 N N . TRP A 1 346 ? -9.789 1.362 20.484 1 93.5 346 TRP A N 1
ATOM 2736 C CA . TRP A 1 346 ? -10.938 0.603 20.984 1 93.5 346 TRP A CA 1
ATOM 2737 C C . TRP A 1 346 ? -10.695 -0.896 20.844 1 93.5 346 TRP A C 1
ATOM 2739 O O . TRP A 1 346 ? -11.086 -1.507 19.844 1 93.5 346 TRP A O 1
ATOM 2749 N N . PRO A 1 347 ? -10.141 -1.506 21.812 1 90.88 347 PRO A N 1
ATOM 2750 C CA . PRO A 1 347 ? -9.719 -2.904 21.719 1 90.88 347 PRO A CA 1
ATOM 2751 C C . PRO A 1 347 ? -10.844 -3.836 21.281 1 90.88 347 PRO A C 1
ATOM 2753 O O . PRO A 1 347 ? -10.602 -4.832 20.594 1 90.88 347 PRO A O 1
ATOM 2756 N N . ALA A 1 348 ? -12.156 -3.525 21.516 1 89.38 348 ALA A N 1
ATOM 2757 C CA . ALA A 1 348 ? -13.258 -4.438 21.234 1 89.38 348 ALA A CA 1
ATOM 2758 C C . ALA A 1 348 ? -14.102 -3.93 20.078 1 89.38 348 ALA A C 1
ATOM 2760 O O . ALA A 1 348 ? -15.234 -4.383 19.875 1 89.38 348 ALA A O 1
ATOM 2761 N N . ILE A 1 349 ? -13.594 -3.045 19.328 1 91.69 349 ILE A N 1
ATOM 2762 C CA . ILE A 1 349 ? -14.391 -2.424 18.281 1 91.69 349 ILE A CA 1
ATOM 2763 C C . ILE A 1 349 ? -14.625 -3.426 17.156 1 91.69 349 ILE A C 1
ATOM 2765 O O . ILE A 1 349 ? -13.734 -4.215 16.828 1 91.69 349 ILE A O 1
ATOM 2769 N N . GLU A 1 350 ? -15.797 -3.514 16.703 1 92.25 350 GLU A N 1
ATOM 2770 C CA . GLU A 1 350 ? -16.188 -4.18 15.461 1 92.25 350 GLU A CA 1
ATOM 2771 C C . GLU A 1 350 ? -16.828 -3.197 14.484 1 92.25 350 GLU A C 1
ATOM 2773 O O . GLU A 1 350 ? -17.547 -2.291 14.898 1 92.25 350 GLU A O 1
ATOM 2778 N N . VAL A 1 351 ? -16.516 -3.334 13.258 1 93.31 351 VAL A N 1
ATOM 2779 C CA . VAL A 1 351 ? -17.078 -2.404 12.281 1 93.31 351 VAL A CA 1
ATOM 2780 C C . VAL A 1 351 ? -17.734 -3.184 11.141 1 93.31 351 VAL A C 1
ATOM 2782 O O . VAL A 1 351 ? -17.094 -4.035 10.523 1 93.31 351 VAL A O 1
ATOM 2785 N N . LEU A 1 352 ? -18.938 -2.926 10.93 1 93.81 352 LEU A N 1
ATOM 2786 C CA . LEU A 1 352 ? -19.672 -3.461 9.789 1 93.81 352 LEU A CA 1
ATOM 2787 C C . LEU A 1 352 ? -19.703 -2.455 8.641 1 93.81 352 LEU A C 1
ATOM 2789 O O . LEU A 1 352 ? -20.469 -1.484 8.68 1 93.81 352 LEU A O 1
ATOM 2793 N N . TRP A 1 353 ? -18.969 -2.686 7.621 1 93.81 353 TRP A N 1
ATOM 2794 C CA . TRP A 1 353 ? -18.891 -1.769 6.488 1 93.81 353 TRP A CA 1
ATOM 2795 C C . TRP A 1 353 ? -19.984 -2.062 5.473 1 93.81 353 TRP A C 1
ATOM 2797 O O . TRP A 1 353 ? -20.469 -3.191 5.387 1 93.81 353 TRP A O 1
ATOM 2807 N N . THR A 1 354 ? -20.359 -1.069 4.676 1 91.69 354 THR A N 1
ATOM 2808 C CA . THR A 1 354 ? -21.391 -1.224 3.654 1 91.69 354 THR A CA 1
ATOM 2809 C C . THR A 1 354 ? -20.828 -1.904 2.412 1 91.69 354 THR A C 1
ATOM 2811 O O . THR A 1 354 ? -21.578 -2.439 1.592 1 91.69 354 THR A O 1
ATOM 2814 N N . THR A 1 355 ? -19.562 -1.88 2.264 1 87.31 355 THR A N 1
ATOM 2815 C CA . THR A 1 355 ? -18.891 -2.516 1.134 1 87.31 355 THR A CA 1
ATOM 2816 C C . THR A 1 355 ? -18.609 -3.986 1.431 1 87.31 355 THR A C 1
ATOM 2818 O O . THR A 1 355 ? -18.609 -4.398 2.592 1 87.31 355 THR A O 1
ATOM 2821 N N . GLU A 1 356 ? -18.406 -4.754 0.408 1 81.81 356 GLU A N 1
ATOM 2822 C CA . GLU A 1 356 ? -18.141 -6.18 0.552 1 81.81 356 GLU A CA 1
ATOM 2823 C C . GLU A 1 356 ? -16.828 -6.422 1.306 1 81.81 356 GLU A C 1
ATOM 2825 O O . GLU A 1 356 ? -16.734 -7.359 2.1 1 81.81 356 GLU A O 1
ATOM 2830 N N . HIS A 1 357 ? -15.922 -5.562 1.047 1 86.12 357 HIS A N 1
ATOM 2831 C CA . HIS A 1 357 ? -14.641 -5.637 1.736 1 86.12 357 HIS A CA 1
ATOM 2832 C C . HIS A 1 357 ? -14.375 -4.375 2.549 1 86.12 357 HIS A C 1
ATOM 2834 O O . HIS A 1 357 ? -14.773 -3.279 2.148 1 86.12 357 HIS A O 1
ATOM 2840 N N . PRO A 1 358 ? -13.75 -4.625 3.701 1 90.44 358 PRO A N 1
ATOM 2841 C CA . PRO A 1 358 ? -13.375 -3.436 4.469 1 90.44 358 PRO A CA 1
ATOM 2842 C C . PRO A 1 358 ? -12.445 -2.504 3.691 1 90.44 358 PRO A C 1
ATOM 2844 O O . PRO A 1 358 ? -11.695 -2.957 2.822 1 90.44 358 PRO A O 1
ATOM 2847 N N . PRO A 1 359 ? -12.5 -1.217 3.984 1 92.75 359 PRO A N 1
ATOM 2848 C CA . PRO A 1 359 ? -11.625 -0.279 3.275 1 92.75 359 PRO A CA 1
ATOM 2849 C C . PRO A 1 359 ? -10.148 -0.541 3.539 1 92.75 359 PRO A C 1
ATOM 2851 O O . PRO A 1 359 ? -9.773 -0.954 4.641 1 92.75 359 PRO A O 1
ATOM 2854 N N . SER A 1 360 ? -9.398 -0.238 2.551 1 89.88 360 SER A N 1
ATOM 2855 C CA . SER A 1 360 ? -7.957 -0.441 2.639 1 89.88 360 SER A CA 1
ATOM 2856 C C . SER A 1 360 ? -7.266 0.767 3.264 1 89.88 360 SER A C 1
ATOM 2858 O O . SER A 1 360 ? -7.68 1.907 3.043 1 89.88 360 SER A O 1
ATOM 2860 N N . LEU A 1 361 ? -6.18 0.483 4.012 1 91.69 361 LEU A N 1
ATOM 2861 C CA . LEU A 1 361 ? -5.352 1.558 4.551 1 91.69 361 LEU A CA 1
ATOM 2862 C C . LEU A 1 361 ? -4.215 1.897 3.596 1 91.69 361 LEU A C 1
ATOM 2864 O O . LEU A 1 361 ? -3.396 2.773 3.885 1 91.69 361 LEU A O 1
ATOM 2868 N N . ASN A 1 362 ? -4.23 1.233 2.434 1 86.19 362 ASN A N 1
ATOM 2869 C CA . ASN A 1 362 ? -3.162 1.449 1.464 1 86.19 362 ASN A CA 1
ATOM 2870 C C . ASN A 1 362 ? -3.707 1.953 0.131 1 86.19 362 ASN A C 1
ATOM 2872 O O . ASN A 1 362 ? -4.875 1.727 -0.193 1 86.19 362 ASN A O 1
ATOM 2876 N N . MET B 1 1 ? -16.969 -22.141 -26.203 1 61.34 1 MET B N 1
ATOM 2877 C CA . MET B 1 1 ? -17.703 -20.922 -25.922 1 61.34 1 MET B CA 1
ATOM 2878 C C . MET B 1 1 ? -18.234 -20.922 -24.5 1 61.34 1 MET B C 1
ATOM 2880 O O . MET B 1 1 ? -18.016 -19.969 -23.75 1 61.34 1 MET B O 1
ATOM 2884 N N . ALA B 1 2 ? -18.828 -22.078 -24.062 1 75.31 2 ALA B N 1
ATOM 2885 C CA . ALA B 1 2 ? -19.406 -22.141 -22.719 1 75.31 2 ALA B CA 1
ATOM 2886 C C . ALA B 1 2 ? -18.297 -22.125 -21.672 1 75.31 2 ALA B C 1
ATOM 2888 O O . ALA B 1 2 ? -18.438 -21.453 -20.641 1 75.31 2 ALA B O 1
ATOM 2889 N N . GLU B 1 3 ? -17.203 -22.734 -21.969 1 85.69 3 GLU B N 1
ATOM 2890 C CA . GLU B 1 3 ? -16.094 -22.828 -21.016 1 85.69 3 GLU B CA 1
ATOM 2891 C C . GLU B 1 3 ? -15.477 -21.469 -20.75 1 85.69 3 GLU B C 1
ATOM 2893 O O . GLU B 1 3 ? -15.109 -21.156 -19.625 1 85.69 3 GLU B O 1
ATOM 2898 N N . TRP B 1 4 ? -15.508 -20.688 -21.812 1 88.75 4 TRP B N 1
ATOM 2899 C CA . TRP B 1 4 ? -14.945 -19.359 -21.672 1 88.75 4 TRP B CA 1
ATOM 2900 C C . TRP B 1 4 ? -15.836 -18.469 -20.812 1 88.75 4 TRP B C 1
ATOM 2902 O O . TRP B 1 4 ? -15.352 -17.672 -20.016 1 88.75 4 TRP B O 1
ATOM 2912 N N . ARG B 1 5 ? -17.094 -18.594 -21 1 89.5 5 ARG B N 1
ATOM 2913 C CA . ARG B 1 5 ? -18.047 -17.828 -20.203 1 89.5 5 ARG B CA 1
ATOM 2914 C C . ARG B 1 5 ? -17.891 -18.141 -18.719 1 89.5 5 ARG B C 1
ATOM 2916 O O . ARG B 1 5 ? -17.891 -17.25 -17.875 1 89.5 5 ARG B O 1
ATOM 2923 N N . ASP B 1 6 ? -17.781 -19.438 -18.422 1 93.69 6 ASP B N 1
ATOM 2924 C CA . ASP B 1 6 ? -17.609 -19.875 -17.031 1 93.69 6 ASP B CA 1
ATOM 2925 C C . ASP B 1 6 ? -16.297 -19.359 -16.453 1 93.69 6 ASP B C 1
ATOM 2927 O O . ASP B 1 6 ? -16.219 -18.984 -15.289 1 93.69 6 ASP B O 1
ATOM 2931 N N . LEU B 1 7 ? -15.305 -19.438 -17.297 1 94.56 7 LEU B N 1
ATOM 2932 C CA . LEU B 1 7 ? -13.992 -18.969 -16.875 1 94.56 7 LEU B CA 1
ATOM 2933 C C . LEU B 1 7 ? -14.039 -17.484 -16.531 1 94.56 7 LEU B C 1
ATOM 2935 O O . LEU B 1 7 ? -13.5 -17.062 -15.5 1 94.56 7 LEU B O 1
ATOM 2939 N N . LEU B 1 8 ? -14.664 -16.703 -17.375 1 93.94 8 LEU B N 1
ATOM 2940 C CA . LEU B 1 8 ? -14.734 -15.258 -17.188 1 93.94 8 LEU B CA 1
ATOM 2941 C C . LEU B 1 8 ? -15.547 -14.906 -15.945 1 93.94 8 LEU B C 1
ATOM 2943 O O . LEU B 1 8 ? -15.195 -13.992 -15.203 1 93.94 8 LEU B O 1
ATOM 2947 N N . GLU B 1 9 ? -16.578 -15.641 -15.703 1 93.38 9 GLU B N 1
ATOM 2948 C CA . GLU B 1 9 ? -17.375 -15.422 -14.5 1 93.38 9 GLU B CA 1
ATOM 2949 C C . GLU B 1 9 ? -16.594 -15.781 -13.242 1 93.38 9 GLU B C 1
ATOM 2951 O O . GLU B 1 9 ? -16.688 -15.086 -12.227 1 93.38 9 GLU B O 1
ATOM 2956 N N . MET B 1 10 ? -15.875 -16.859 -13.32 1 95.25 10 MET B N 1
ATOM 2957 C CA . MET B 1 10 ? -15.07 -17.312 -12.188 1 95.25 10 MET B CA 1
ATOM 2958 C C . MET B 1 10 ? -13.969 -16.312 -11.859 1 95.25 10 MET B C 1
ATOM 2960 O O . MET B 1 10 ? -13.695 -16.047 -10.688 1 95.25 10 MET B O 1
ATOM 2964 N N . LEU B 1 11 ? -13.414 -15.75 -12.914 1 96.12 11 LEU B N 1
ATOM 2965 C CA . LEU B 1 11 ? -12.242 -14.906 -12.727 1 96.12 11 LEU B CA 1
ATOM 2966 C C . LEU B 1 11 ? -12.648 -13.469 -12.398 1 96.12 11 LEU B C 1
ATOM 2968 O O . LEU B 1 11 ? -12.102 -12.859 -11.484 1 96.12 11 LEU B O 1
ATOM 2972 N N . TRP B 1 12 ? -13.648 -12.945 -13.125 1 94.25 12 TRP B N 1
ATOM 2973 C CA . TRP B 1 12 ? -13.93 -11.508 -13.07 1 94.25 12 TRP B CA 1
ATOM 2974 C C . TRP B 1 12 ? -15.289 -11.242 -12.438 1 94.25 12 TRP B C 1
ATOM 2976 O O . TRP B 1 12 ? -15.641 -10.086 -12.18 1 94.25 12 TRP B O 1
ATOM 2986 N N . GLY B 1 13 ? -16 -12.203 -12.164 1 90.44 13 GLY B N 1
ATOM 2987 C CA . GLY B 1 13 ? -17.344 -12.016 -11.617 1 90.44 13 GLY B CA 1
ATOM 2988 C C . GLY B 1 13 ? -18.422 -11.984 -12.68 1 90.44 13 GLY B C 1
ATOM 2989 O O . GLY B 1 13 ? -18.125 -12.047 -13.875 1 90.44 13 GLY B O 1
ATOM 2990 N N . SER B 1 14 ? -19.609 -11.852 -12.172 1 84 14 SER B N 1
ATOM 2991 C CA . SER B 1 14 ? -20.766 -11.898 -13.055 1 84 14 SER B CA 1
ATOM 2992 C C . SER B 1 14 ? -20.875 -10.633 -13.898 1 84 14 SER B C 1
ATOM 2994 O O . SER B 1 14 ? -20.266 -9.602 -13.562 1 84 14 SER B O 1
ATOM 2996 N N . SER B 1 15 ? -21.562 -10.766 -14.953 1 73.44 15 SER B N 1
ATOM 2997 C CA . SER B 1 15 ? -21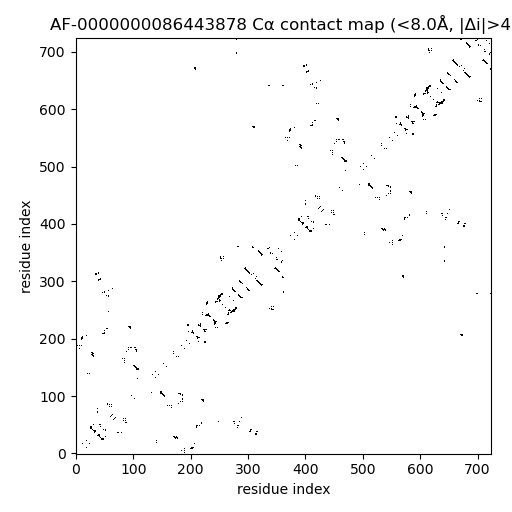.734 -9.656 -15.883 1 73.44 15 SER B CA 1
ATOM 2998 C C . SER B 1 15 ? -22.453 -8.484 -15.219 1 73.44 15 SER B C 1
ATOM 3000 O O . SER B 1 15 ? -22.312 -7.34 -15.656 1 73.44 15 SER B O 1
ATOM 3002 N N . ARG B 1 16 ? -23.172 -8.656 -14.219 1 68.06 16 ARG B N 1
ATOM 3003 C CA . ARG B 1 16 ? -23.891 -7.586 -13.539 1 68.06 16 ARG B CA 1
ATOM 3004 C C . ARG B 1 16 ? -22.922 -6.676 -12.781 1 68.06 16 ARG B C 1
ATOM 3006 O O . ARG B 1 16 ? -23.219 -5.492 -12.586 1 68.06 16 ARG B O 1
ATOM 3013 N N . ASN B 1 17 ? -21.922 -7.301 -12.414 1 68.69 17 ASN B N 1
ATOM 3014 C CA . ASN B 1 17 ? -20.891 -6.578 -11.672 1 68.69 17 ASN B CA 1
ATOM 3015 C C . ASN B 1 17 ? -19.547 -6.621 -12.398 1 68.69 17 ASN B C 1
ATOM 3017 O O . ASN B 1 17 ? -18.562 -7.133 -11.867 1 68.69 17 ASN B O 1
ATOM 3021 N N . ARG B 1 18 ? -19.688 -6.012 -13.523 1 73.12 18 ARG B N 1
ATOM 3022 C CA . ARG B 1 18 ? -18.547 -6.148 -14.422 1 73.12 18 ARG B CA 1
ATOM 3023 C C . ARG B 1 18 ? -17.391 -5.277 -13.969 1 73.12 18 ARG B C 1
ATOM 3025 O O . ARG B 1 18 ? -17.594 -4.168 -13.469 1 73.12 18 ARG B O 1
ATOM 3032 N N . VAL B 1 19 ? -16.219 -5.891 -14.07 1 80.88 19 VAL B N 1
ATOM 3033 C CA . VAL B 1 19 ? -14.977 -5.18 -13.781 1 80.88 19 VAL B CA 1
ATOM 3034 C C . VAL B 1 19 ? -14.859 -3.953 -14.688 1 80.88 19 VAL B C 1
ATOM 3036 O O . VAL B 1 19 ? -15.211 -4.008 -15.867 1 80.88 19 VAL B O 1
ATOM 3039 N N . THR B 1 20 ? -14.508 -2.879 -14.148 1 84.25 20 THR B N 1
ATOM 3040 C CA . THR B 1 20 ? -14.297 -1.666 -14.93 1 84.25 20 THR B CA 1
ATOM 3041 C C . THR B 1 20 ? -13.117 -1.833 -15.883 1 84.25 20 THR B C 1
ATOM 3043 O O . THR B 1 20 ? -12.219 -2.635 -15.633 1 84.25 20 THR B O 1
ATOM 3046 N N . ASP B 1 21 ? -13.125 -1.124 -16.969 1 85.06 21 ASP B N 1
ATOM 3047 C CA . ASP B 1 21 ? -12.031 -1.16 -17.938 1 85.06 21 ASP B CA 1
ATOM 3048 C C . ASP B 1 21 ? -10.719 -0.729 -17.281 1 85.06 21 ASP B C 1
ATOM 3050 O O . ASP B 1 21 ? -9.656 -1.241 -17.641 1 85.06 21 ASP B O 1
ATOM 3054 N N . SER B 1 22 ? -10.836 0.182 -16.438 1 86.88 22 SER B N 1
ATOM 3055 C CA . SER B 1 22 ? -9.633 0.647 -15.758 1 86.88 22 SER B CA 1
ATOM 3056 C C . SER B 1 22 ? -9 -0.468 -14.93 1 86.88 22 SER B C 1
ATOM 3058 O O . SER B 1 22 ? -7.781 -0.655 -14.961 1 86.88 22 SER B O 1
ATOM 3060 N N . LEU B 1 23 ? -9.859 -1.171 -14.211 1 87.69 23 LEU B N 1
ATOM 3061 C CA . LEU B 1 23 ? -9.367 -2.285 -13.406 1 87.69 23 LEU B CA 1
ATOM 3062 C C . LEU B 1 23 ? -8.789 -3.383 -14.297 1 87.69 23 LEU B C 1
ATOM 3064 O O . LEU B 1 23 ? -7.746 -3.953 -13.984 1 87.69 23 LEU B O 1
ATOM 3068 N N . PHE B 1 24 ? -9.453 -3.668 -15.398 1 92.75 24 PHE B N 1
ATOM 3069 C CA . PHE B 1 24 ? -8.984 -4.691 -16.328 1 92.75 24 PHE B CA 1
ATOM 3070 C C . PHE B 1 24 ? -7.621 -4.324 -16.891 1 92.75 24 PHE B C 1
ATOM 3072 O O . PHE B 1 24 ? -6.742 -5.18 -17.016 1 92.75 24 PHE B O 1
ATOM 3079 N N . ARG B 1 25 ? -7.422 -3.061 -17.172 1 92.44 25 ARG B N 1
ATOM 3080 C CA . ARG B 1 25 ? -6.195 -2.574 -17.797 1 92.44 25 ARG B CA 1
ATOM 3081 C C . ARG B 1 25 ? -5 -2.75 -16.875 1 92.44 25 ARG B C 1
ATOM 3083 O O . ARG B 1 25 ? -3.869 -2.922 -17.328 1 92.44 25 ARG B O 1
ATOM 3090 N N . ARG B 1 26 ? -5.227 -2.773 -15.609 1 92.75 26 ARG B N 1
ATOM 3091 C CA . ARG B 1 26 ? -4.145 -2.986 -14.656 1 92.75 26 ARG B CA 1
ATOM 3092 C C . ARG B 1 26 ? -3.516 -4.363 -14.836 1 92.75 26 ARG B C 1
ATOM 3094 O O . ARG B 1 26 ? -2.342 -4.562 -14.516 1 92.75 26 ARG B O 1
ATOM 3101 N N . TRP B 1 27 ? -4.316 -5.293 -15.367 1 95.25 27 TRP B N 1
ATOM 3102 C CA . TRP B 1 27 ? -3.861 -6.672 -15.508 1 95.25 27 TRP B CA 1
ATOM 3103 C C . TRP B 1 27 ? -3.248 -6.902 -16.891 1 95.25 27 TRP B C 1
ATOM 3105 O O . TRP B 1 27 ? -2.75 -7.992 -17.172 1 95.25 27 TRP B O 1
ATOM 3115 N N . THR B 1 28 ? -3.256 -5.797 -17.688 1 94.44 28 THR B N 1
ATOM 3116 C CA . THR B 1 28 ? -2.795 -5.949 -19.062 1 94.44 28 THR B CA 1
ATOM 3117 C C . THR B 1 28 ? -1.308 -5.625 -19.172 1 94.44 28 THR B C 1
ATOM 3119 O O . THR B 1 28 ? -0.928 -4.613 -19.766 1 94.44 28 THR B O 1
ATOM 3122 N N . GLN B 1 29 ? -0.527 -6.41 -18.641 1 95.69 29 GLN B N 1
ATOM 3123 C CA . GLN B 1 29 ? 0.92 -6.328 -18.812 1 95.69 29 GLN B CA 1
ATOM 3124 C C . GLN B 1 29 ? 1.521 -7.703 -19.094 1 95.69 29 GLN B C 1
ATOM 3126 O O . GLN B 1 29 ? 0.86 -8.727 -18.906 1 95.69 29 GLN B O 1
ATOM 3131 N N . GLY B 1 30 ? 2.754 -7.711 -19.641 1 96.81 30 GLY B N 1
ATOM 3132 C CA . GLY B 1 30 ? 3.516 -8.938 -19.812 1 96.81 30 GLY B CA 1
ATOM 3133 C C . GLY B 1 30 ? 4.508 -9.172 -18.688 1 96.81 30 GLY B C 1
ATOM 3134 O O . GLY B 1 30 ? 4.562 -8.406 -17.719 1 96.81 30 GLY B O 1
ATOM 3135 N N . PHE B 1 31 ? 5.117 -10.336 -18.766 1 98.31 31 PHE B N 1
ATOM 3136 C CA . PHE B 1 31 ? 6.262 -10.57 -17.891 1 98.31 31 PHE B CA 1
ATOM 3137 C C . PHE B 1 31 ? 7.492 -9.828 -18.406 1 98.31 31 PHE B C 1
ATOM 3139 O O . PHE B 1 31 ? 8.094 -10.227 -19.406 1 98.31 31 PHE B O 1
ATOM 3146 N N . VAL B 1 32 ? 7.863 -8.766 -17.734 1 97.81 32 VAL B N 1
ATOM 3147 C CA . VAL B 1 32 ? 8.961 -7.906 -18.188 1 97.81 32 VAL B CA 1
ATOM 3148 C C . VAL B 1 32 ? 10.047 -7.855 -17.109 1 97.81 32 VAL B C 1
ATOM 3150 O O . VAL B 1 32 ? 9.75 -7.625 -15.93 1 97.81 32 VAL B O 1
ATOM 3153 N N . PHE B 1 33 ? 11.25 -8.102 -17.531 1 97.19 33 PHE B N 1
ATOM 3154 C CA . PHE B 1 33 ? 12.367 -8.055 -16.594 1 97.19 33 PHE B CA 1
ATOM 3155 C C . PHE B 1 33 ? 12.797 -6.617 -16.328 1 97.19 33 PHE B C 1
ATOM 3157 O O . PHE B 1 33 ? 12.75 -5.777 -17.234 1 97.19 33 PHE B O 1
ATOM 3164 N N . SER B 1 34 ? 13.172 -6.406 -15.102 1 96.81 34 SER B N 1
ATOM 3165 C CA . SER B 1 34 ? 13.719 -5.105 -14.727 1 96.81 34 SER B CA 1
ATOM 3166 C C . SER B 1 34 ? 15.031 -4.832 -15.461 1 96.81 34 SER B C 1
ATOM 3168 O O . SER B 1 34 ? 15.852 -5.734 -15.648 1 96.81 34 SER B O 1
ATOM 3170 N N . ARG B 1 35 ? 15.258 -3.625 -15.812 1 93.69 35 ARG B N 1
ATOM 3171 C CA . ARG B 1 35 ? 16.516 -3.227 -16.438 1 93.69 35 ARG B CA 1
ATOM 3172 C C . ARG B 1 35 ? 17.656 -3.221 -15.43 1 93.69 35 ARG B C 1
ATOM 3174 O O . ARG B 1 35 ? 18.812 -3.393 -15.797 1 93.69 35 ARG B O 1
ATOM 3181 N N . ASP B 1 36 ? 17.297 -3.066 -14.148 1 94.5 36 ASP B N 1
ATOM 3182 C CA . ASP B 1 36 ? 18.297 -2.879 -13.109 1 94.5 36 ASP B CA 1
ATOM 3183 C C . ASP B 1 36 ? 18.609 -4.195 -12.391 1 94.5 36 ASP B C 1
ATOM 3185 O O . ASP B 1 36 ? 19.562 -4.281 -11.617 1 94.5 36 ASP B O 1
ATOM 3189 N N . GLU B 1 37 ? 17.828 -5.227 -12.586 1 95.88 37 GLU B N 1
ATOM 3190 C CA . GLU B 1 37 ? 17.969 -6.551 -11.992 1 95.88 37 GLU B CA 1
ATOM 3191 C C . GLU B 1 37 ? 17.484 -7.641 -12.938 1 95.88 37 GLU B C 1
ATOM 3193 O O . GLU B 1 37 ? 16.297 -8 -12.93 1 95.88 37 GLU B O 1
ATOM 3198 N N . PRO B 1 38 ? 18.312 -8.32 -13.664 1 93.44 38 PRO B N 1
ATOM 3199 C CA . PRO B 1 38 ? 17.969 -9.164 -14.805 1 93.44 38 PRO B CA 1
ATOM 3200 C C . PRO B 1 38 ? 17.047 -10.32 -14.422 1 93.44 38 PRO B C 1
ATOM 3202 O O . PRO B 1 38 ? 16.375 -10.891 -15.281 1 93.44 38 PRO B O 1
ATOM 3205 N N . THR B 1 39 ? 16.969 -10.719 -13.195 1 95.31 39 THR B N 1
ATOM 3206 C CA . THR B 1 39 ? 16.141 -11.852 -12.82 1 95.31 39 THR B CA 1
ATOM 3207 C C . THR B 1 39 ? 14.914 -11.383 -12.031 1 95.31 39 THR B C 1
ATOM 3209 O O . THR B 1 39 ? 14.266 -12.18 -11.352 1 95.31 39 THR B O 1
ATOM 3212 N N . ALA B 1 40 ? 14.688 -10.086 -12.062 1 97.56 40 ALA B N 1
ATOM 3213 C CA . ALA B 1 40 ? 13.523 -9.539 -11.367 1 97.56 40 ALA B CA 1
ATOM 3214 C C . ALA B 1 40 ? 12.453 -9.086 -12.359 1 97.56 40 ALA B C 1
ATOM 3216 O O . ALA B 1 40 ? 12.758 -8.383 -13.328 1 97.56 40 ALA B O 1
ATOM 3217 N N . LEU B 1 41 ? 11.266 -9.523 -12.133 1 98.56 41 LEU B N 1
ATOM 3218 C CA . LEU B 1 41 ? 10.141 -9.086 -12.953 1 98.56 41 LEU B CA 1
ATOM 3219 C C . LEU B 1 41 ? 9.57 -7.766 -12.438 1 98.56 41 LEU B C 1
ATOM 3221 O O . LEU B 1 41 ? 9.539 -7.527 -11.234 1 98.56 41 LEU B O 1
ATOM 3225 N N . GLU B 1 42 ? 9.062 -7.008 -13.352 1 98.12 42 GLU B N 1
ATOM 3226 C CA . GLU B 1 42 ? 8.453 -5.73 -12.992 1 98.12 42 GLU B CA 1
ATOM 3227 C C . GLU B 1 42 ? 6.934 -5.816 -13.023 1 98.12 42 GLU B C 1
ATOM 3229 O O . GLU B 1 42 ? 6.359 -6.508 -13.867 1 98.12 42 GLU B O 1
ATOM 3234 N N . GLN B 1 43 ? 6.352 -5.188 -12.086 1 97.62 43 GLN B N 1
ATOM 3235 C CA . GLN B 1 43 ? 4.906 -4.984 -12.055 1 97.62 43 GLN B CA 1
ATOM 3236 C C . GLN B 1 43 ? 4.547 -3.525 -12.328 1 97.62 43 GLN B C 1
ATOM 3238 O O . GLN B 1 43 ? 5.059 -2.621 -11.664 1 97.62 43 GLN B O 1
ATOM 3243 N N . PHE B 1 44 ? 3.613 -3.324 -13.234 1 94.19 44 PHE B N 1
ATOM 3244 C CA . PHE B 1 44 ? 3.348 -1.963 -13.68 1 94.19 44 PHE B CA 1
ATOM 3245 C C . PHE B 1 44 ? 2.244 -1.323 -12.852 1 94.19 44 PHE B C 1
ATOM 3247 O O . PHE B 1 44 ? 2.301 -0.13 -12.547 1 94.19 44 PHE B O 1
ATOM 3254 N N . GLU B 1 45 ? 1.249 -2.115 -12.562 1 91.38 45 GLU B N 1
ATOM 3255 C CA . GLU B 1 45 ? 0.093 -1.618 -11.82 1 91.38 45 GLU B CA 1
ATOM 3256 C C . GLU B 1 45 ? -0.307 -2.582 -10.711 1 91.38 45 GLU B C 1
ATOM 3258 O O . GLU B 1 45 ? 0.204 -3.701 -10.633 1 91.38 45 GLU B O 1
ATOM 3263 N N . GLY B 1 46 ? -1.155 -2.105 -9.859 1 89.38 46 GLY B N 1
ATOM 3264 C CA . GLY B 1 46 ? -1.663 -2.98 -8.812 1 89.38 46 GLY B CA 1
ATOM 3265 C C . GLY B 1 46 ? -2.553 -4.09 -9.352 1 89.38 46 GLY B C 1
ATOM 3266 O O . GLY B 1 46 ? -3.295 -3.887 -10.312 1 89.38 46 GLY B O 1
ATOM 3267 N N . GLY B 1 47 ? -2.5 -5.258 -8.633 1 91.38 47 GLY B N 1
ATOM 3268 C CA . GLY B 1 47 ? -3.365 -6.363 -9.023 1 91.38 47 GLY B CA 1
ATOM 3269 C C . GLY B 1 47 ? -2.6 -7.59 -9.484 1 91.38 47 GLY B C 1
ATOM 3270 O O . GLY B 1 47 ? -2.572 -8.602 -8.781 1 91.38 47 GLY B O 1
ATOM 3271 N N . PRO B 1 48 ? -1.825 -7.48 -10.586 1 96.5 48 PRO B N 1
ATOM 3272 C CA . PRO B 1 48 ? -1.183 -8.641 -11.203 1 96.5 48 PRO B CA 1
ATOM 3273 C C . PRO B 1 48 ? -0.123 -9.281 -10.312 1 96.5 48 PRO B C 1
ATOM 3275 O O . PRO B 1 48 ? 0.476 -10.289 -10.68 1 96.5 48 PRO B O 1
ATOM 3278 N N . CYS B 1 49 ? 0.123 -8.703 -9.133 1 97.69 49 CYS B N 1
ATOM 3279 C CA . CYS B 1 49 ? 1.093 -9.297 -8.219 1 97.69 49 CYS B CA 1
ATOM 3280 C C . CYS B 1 49 ? 0.681 -10.719 -7.84 1 97.69 49 CYS B C 1
ATOM 3282 O O . CYS B 1 49 ? 1.532 -11.562 -7.559 1 97.69 49 CYS B O 1
ATOM 3284 N N . ALA B 1 50 ? -0.596 -10.992 -7.879 1 98.12 50 ALA B N 1
ATOM 3285 C CA . ALA B 1 50 ? -1.092 -12.328 -7.531 1 98.12 50 ALA B CA 1
ATOM 3286 C C . ALA B 1 50 ? -0.504 -13.383 -8.453 1 98.12 50 ALA B C 1
ATOM 3288 O O . ALA B 1 50 ? -0.384 -14.555 -8.078 1 98.12 50 ALA B O 1
ATOM 3289 N N . VAL B 1 51 ? -0.133 -12.953 -9.664 1 98.81 51 VAL B N 1
ATOM 3290 C CA . VAL B 1 51 ? 0.48 -13.859 -10.625 1 98.81 51 VAL B CA 1
ATOM 3291 C C . VAL B 1 51 ? 1.988 -13.633 -10.664 1 98.81 51 VAL B C 1
ATOM 3293 O O . VAL B 1 51 ? 2.771 -14.578 -10.617 1 98.81 51 VAL B O 1
ATOM 3296 N N . ILE B 1 52 ? 2.404 -12.422 -10.664 1 98.81 52 ILE B N 1
ATOM 3297 C CA . ILE B 1 52 ? 3.797 -12.055 -10.906 1 98.81 52 ILE B CA 1
ATOM 3298 C C . ILE B 1 52 ? 4.66 -12.516 -9.727 1 98.81 52 ILE B C 1
ATOM 3300 O O . ILE B 1 52 ? 5.758 -13.039 -9.922 1 98.81 52 ILE B O 1
ATOM 3304 N N . ALA B 1 53 ? 4.188 -12.328 -8.516 1 98.88 53 ALA B N 1
ATOM 3305 C CA . ALA B 1 53 ? 4.988 -12.664 -7.344 1 98.88 53 ALA B CA 1
ATOM 3306 C C . ALA B 1 53 ? 5.273 -14.164 -7.277 1 98.88 53 ALA B C 1
ATOM 3308 O O . ALA B 1 53 ? 6.422 -14.578 -7.109 1 98.88 53 ALA B O 1
ATOM 3309 N N . PRO B 1 54 ? 4.266 -15.047 -7.434 1 98.94 54 PRO B N 1
ATOM 3310 C CA . PRO B 1 54 ? 4.566 -16.484 -7.48 1 98.94 54 PRO B CA 1
ATOM 3311 C C . PRO B 1 54 ? 5.496 -16.844 -8.633 1 98.94 54 PRO B C 1
ATOM 3313 O O . PRO B 1 54 ? 6.418 -17.641 -8.461 1 98.94 54 PRO B O 1
ATOM 3316 N N . VAL B 1 55 ? 5.254 -16.266 -9.82 1 98.94 55 VAL B N 1
ATOM 3317 C CA . VAL B 1 55 ? 6.121 -16.547 -10.953 1 98.94 55 VAL B CA 1
ATOM 3318 C C . VAL B 1 55 ? 7.555 -16.141 -10.633 1 98.94 55 VAL B C 1
ATOM 3320 O O . VAL B 1 55 ? 8.5 -16.859 -10.945 1 98.94 55 VAL B O 1
ATOM 3323 N N . GLN B 1 56 ? 7.688 -14.93 -10.016 1 98.81 56 GLN B N 1
ATOM 3324 C CA . GLN B 1 56 ? 9 -14.469 -9.578 1 98.81 56 GLN B CA 1
ATOM 3325 C C . GLN B 1 56 ? 9.648 -15.469 -8.625 1 98.81 56 GLN B C 1
ATOM 3327 O O . GLN B 1 56 ? 10.852 -15.719 -8.711 1 98.81 56 GLN B O 1
ATOM 3332 N N . ALA B 1 57 ? 8.883 -16.016 -7.707 1 98.81 57 ALA B N 1
ATOM 3333 C CA . ALA B 1 57 ? 9.406 -16.984 -6.746 1 98.81 57 ALA B CA 1
ATOM 3334 C C . ALA B 1 57 ? 9.93 -18.234 -7.453 1 98.81 57 ALA B C 1
ATOM 3336 O O . ALA B 1 57 ? 11.031 -18.703 -7.156 1 98.81 57 ALA B O 1
ATOM 3337 N N . PHE B 1 58 ? 9.188 -18.766 -8.398 1 98.5 58 PHE B N 1
ATOM 3338 C CA . PHE B 1 58 ? 9.625 -19.938 -9.125 1 98.5 58 PHE B CA 1
ATOM 3339 C C . PHE B 1 58 ? 10.812 -19.625 -10.023 1 98.5 58 PHE B C 1
ATOM 3341 O O . PHE B 1 58 ? 11.688 -20.469 -10.227 1 98.5 58 PHE B O 1
ATOM 3348 N N . LEU B 1 59 ? 10.758 -18.438 -10.625 1 97.25 59 LEU B N 1
ATOM 3349 C CA . LEU B 1 59 ? 11.898 -17.984 -11.414 1 97.25 59 LEU B CA 1
ATOM 3350 C C . LEU B 1 59 ? 13.172 -18 -10.586 1 97.25 59 LEU B C 1
ATOM 3352 O O . LEU B 1 59 ? 14.211 -18.5 -11.039 1 97.25 59 LEU B O 1
ATOM 3356 N N . LEU B 1 60 ? 13.086 -17.531 -9.344 1 96.5 60 LEU B N 1
ATOM 3357 C CA . LEU B 1 60 ? 14.234 -17.5 -8.445 1 96.5 60 LEU B CA 1
ATOM 3358 C C . LEU B 1 60 ? 14.68 -18.906 -8.086 1 96.5 60 LEU B C 1
ATOM 3360 O O . LEU B 1 60 ? 15.875 -19.172 -7.926 1 96.5 60 LEU B O 1
ATOM 3364 N N . LYS B 1 61 ? 13.75 -19.797 -7.883 1 96 61 LYS B N 1
ATOM 3365 C CA . LYS B 1 61 ? 14.094 -21.188 -7.637 1 96 61 LYS B CA 1
ATOM 3366 C C . LYS B 1 61 ? 15 -21.734 -8.742 1 96 61 LYS B C 1
ATOM 3368 O O . LYS B 1 61 ? 16.047 -22.344 -8.453 1 96 61 LYS B O 1
ATOM 3373 N N . TRP B 1 62 ? 14.609 -21.484 -9.961 1 94.44 62 TRP B N 1
ATOM 3374 C CA . TRP B 1 62 ? 15.391 -21.984 -11.086 1 94.44 62 TRP B CA 1
ATOM 3375 C C . TRP B 1 62 ? 16.703 -21.234 -11.227 1 94.44 62 TRP B C 1
ATOM 3377 O O . TRP B 1 62 ? 17.719 -21.812 -11.633 1 94.44 62 TRP B O 1
ATOM 3387 N N . ALA B 1 63 ? 16.672 -19.969 -10.938 1 92.88 63 ALA B N 1
ATOM 3388 C CA . ALA B 1 63 ? 17.875 -19.141 -11.07 1 92.88 63 ALA B CA 1
ATOM 3389 C C . ALA B 1 63 ? 18.938 -19.547 -10.047 1 92.88 63 ALA B C 1
ATOM 3391 O O . ALA B 1 63 ? 20.125 -19.578 -10.352 1 92.88 63 ALA B O 1
ATOM 3392 N N . PHE B 1 64 ? 18.484 -19.922 -8.836 1 90.38 64 PHE B N 1
ATOM 3393 C CA . PHE B 1 64 ? 19.453 -20.094 -7.758 1 90.38 64 PHE B CA 1
ATOM 3394 C C . PHE B 1 64 ? 19.625 -21.578 -7.418 1 90.38 64 PHE B C 1
ATOM 3396 O O . PHE B 1 64 ? 20.672 -21.984 -6.891 1 90.38 64 PHE B O 1
ATOM 3403 N N . PHE B 1 65 ? 18.719 -22.391 -7.703 1 91.12 65 PHE B N 1
ATOM 3404 C CA . PHE B 1 65 ? 18.781 -23.781 -7.262 1 91.12 65 PHE B CA 1
ATOM 3405 C C . PHE B 1 65 ? 18.656 -24.734 -8.445 1 91.12 65 PHE B C 1
ATOM 3407 O O . PHE B 1 65 ? 18.688 -25.953 -8.273 1 91.12 65 PHE B O 1
ATOM 3414 N N . GLY B 1 66 ? 18.484 -24.062 -9.562 1 85.12 66 GLY B N 1
ATOM 3415 C CA . GLY B 1 66 ? 18.453 -24.875 -10.773 1 85.12 66 GLY B CA 1
ATOM 3416 C C . GLY B 1 66 ? 19.828 -25.062 -11.391 1 85.12 66 GLY B C 1
ATOM 3417 O O . GLY B 1 66 ? 20.844 -24.859 -10.734 1 85.12 66 GLY B O 1
ATOM 3418 N N . ASP B 1 67 ? 19.859 -25.547 -12.562 1 76.62 67 ASP B N 1
ATOM 3419 C CA . ASP B 1 67 ? 21.094 -25.891 -13.289 1 76.62 67 ASP B CA 1
ATOM 3420 C C . ASP B 1 67 ? 21.859 -24.625 -13.672 1 76.62 67 ASP B C 1
ATOM 3422 O O . ASP B 1 67 ? 23.078 -24.672 -13.891 1 76.62 67 ASP B O 1
ATOM 3426 N N . HIS B 1 68 ? 21.156 -23.484 -13.672 1 66.25 68 HIS B N 1
ATOM 3427 C CA . HIS B 1 68 ? 21.781 -22.266 -14.141 1 66.25 68 HIS B CA 1
ATOM 3428 C C . HIS B 1 68 ? 22.547 -21.562 -13.023 1 66.25 68 HIS B C 1
ATOM 3430 O O . HIS B 1 68 ? 22.703 -20.344 -13.047 1 66.25 68 HIS B O 1
ATOM 3436 N N . GLN B 1 69 ? 23.266 -22.219 -12.219 1 63.5 69 GLN B N 1
ATOM 3437 C CA . GLN B 1 69 ? 23.906 -21.625 -11.039 1 63.5 69 GLN B CA 1
ATOM 3438 C C . GLN B 1 69 ? 24.875 -20.516 -11.445 1 63.5 69 GLN B C 1
ATOM 3440 O O . GLN B 1 69 ? 26.078 -20.75 -11.5 1 63.5 69 GLN B O 1
ATOM 3445 N N . GLY B 1 70 ? 24.5 -19.797 -12.531 1 60.5 70 GLY B N 1
ATOM 3446 C CA . GLY B 1 70 ? 25.422 -18.719 -12.875 1 60.5 70 GLY B CA 1
ATOM 3447 C C . GLY B 1 70 ? 25.156 -17.438 -12.102 1 60.5 70 GLY B C 1
ATOM 3448 O O . GLY B 1 70 ? 24.438 -17.453 -11.102 1 60.5 70 GLY B O 1
ATOM 3449 N N . ASN B 1 71 ? 25.859 -16.422 -12.438 1 69.81 71 ASN B N 1
ATOM 3450 C CA . ASN B 1 71 ? 25.766 -15.062 -11.914 1 69.81 71 ASN B CA 1
ATOM 3451 C C . ASN B 1 71 ? 24.406 -14.445 -12.227 1 69.81 71 ASN B C 1
ATOM 3453 O O . ASN B 1 71 ? 24.125 -14.094 -13.375 1 69.81 71 ASN B O 1
ATOM 3457 N N . TRP B 1 72 ? 23.516 -14.492 -11.234 1 77 72 TRP B N 1
ATOM 3458 C CA . TRP B 1 72 ? 22.141 -14.023 -11.438 1 77 72 TRP B CA 1
ATOM 3459 C C . TRP B 1 72 ? 22.141 -12.539 -11.789 1 77 72 TRP B C 1
ATOM 3461 O O . TRP B 1 72 ? 21.156 -12.031 -12.344 1 77 72 TRP B O 1
ATOM 3471 N N . GLN B 1 73 ? 23.234 -11.859 -11.508 1 76.94 73 GLN B N 1
ATOM 3472 C CA . GLN B 1 73 ? 23.312 -10.438 -11.812 1 76.94 73 GLN B CA 1
ATOM 3473 C C . GLN B 1 73 ? 23.688 -10.203 -13.273 1 76.94 73 GLN B C 1
ATOM 3475 O O . GLN B 1 73 ? 23.516 -9.109 -13.805 1 76.94 73 GLN B O 1
ATOM 3480 N N . GLN B 1 74 ? 24.328 -11.258 -13.883 1 79.06 74 GLN B N 1
ATOM 3481 C CA . GLN B 1 74 ? 24.719 -11.141 -15.281 1 79.06 74 GLN B CA 1
ATOM 3482 C C . GLN B 1 74 ? 24.031 -12.203 -16.141 1 79.06 74 GLN B C 1
ATOM 3484 O O . GLN B 1 74 ? 24.672 -13.141 -16.609 1 79.06 74 GLN B O 1
ATOM 3489 N N . CYS B 1 75 ? 22.812 -12.141 -16.109 1 83.62 75 CYS B N 1
ATOM 3490 C CA . CYS B 1 75 ? 22.031 -13.141 -16.828 1 83.62 75 CYS B CA 1
ATOM 3491 C C . CYS B 1 75 ? 21.734 -12.68 -18.266 1 83.62 75 CYS B C 1
ATOM 3493 O O . CYS B 1 75 ? 21.266 -11.562 -18.469 1 83.62 75 CYS B O 1
ATOM 3495 N N . SER B 1 76 ? 22.125 -13.422 -19.25 1 88.5 76 SER B N 1
ATOM 3496 C CA . SER B 1 76 ? 21.859 -13.102 -20.656 1 88.5 76 SER B CA 1
ATOM 3497 C C . SER B 1 76 ? 20.359 -13.148 -20.953 1 88.5 76 SER B C 1
ATOM 3499 O O . SER B 1 76 ? 19.578 -13.695 -20.156 1 88.5 76 SER B O 1
ATOM 3501 N N . ASP B 1 77 ? 19.984 -12.594 -22.062 1 91.5 77 ASP B N 1
ATOM 3502 C CA . ASP B 1 77 ? 18.594 -12.617 -22.484 1 91.5 77 ASP B CA 1
ATOM 3503 C C . ASP B 1 77 ? 18.094 -14.055 -22.672 1 91.5 77 ASP B C 1
ATOM 3505 O O . ASP B 1 77 ? 16.953 -14.375 -22.359 1 91.5 77 ASP B O 1
ATOM 3509 N N . GLU B 1 78 ? 18.953 -14.852 -23.188 1 91.12 78 GLU B N 1
ATOM 3510 C CA . GLU B 1 78 ? 18.594 -16.25 -23.422 1 91.12 78 GLU B CA 1
ATOM 3511 C C . GLU B 1 78 ? 18.344 -16.984 -22.109 1 91.12 78 GLU B C 1
ATOM 3513 O O . GLU B 1 78 ? 17.406 -17.766 -22 1 91.12 78 GLU B O 1
ATOM 3518 N N . THR B 1 79 ? 19.203 -16.75 -21.203 1 91.81 79 THR B N 1
ATOM 3519 C CA . THR B 1 79 ? 19.047 -17.375 -19.906 1 91.81 79 THR B CA 1
ATOM 3520 C C . THR B 1 79 ? 17.75 -16.922 -19.219 1 91.81 79 THR B C 1
ATOM 3522 O O . THR B 1 79 ? 17.047 -17.719 -18.609 1 91.81 79 THR B O 1
ATOM 3525 N N . ARG B 1 80 ? 17.484 -15.656 -19.297 1 93.94 80 ARG B N 1
ATOM 3526 C CA . ARG B 1 80 ? 16.266 -15.109 -18.719 1 93.94 80 ARG B CA 1
ATOM 3527 C C . ARG B 1 80 ? 15.023 -15.75 -19.328 1 93.94 80 ARG B C 1
ATOM 3529 O O . ARG B 1 80 ? 14.062 -16.062 -18.625 1 93.94 80 ARG B O 1
ATOM 3536 N N . ARG B 1 81 ? 15.094 -15.875 -20.609 1 94.31 81 ARG B N 1
ATOM 3537 C CA . ARG B 1 81 ? 14.008 -16.516 -21.344 1 94.31 81 ARG B CA 1
ATOM 3538 C C . ARG B 1 81 ? 13.797 -17.953 -20.859 1 94.31 81 ARG B C 1
ATOM 3540 O O . ARG B 1 81 ? 12.656 -18.391 -20.672 1 94.31 81 ARG B O 1
ATOM 3547 N N . GLU B 1 82 ? 14.828 -18.594 -20.672 1 93.06 82 GLU B N 1
ATOM 3548 C CA . GLU B 1 82 ? 14.758 -19.969 -20.203 1 93.06 82 GLU B CA 1
ATOM 3549 C C . GLU B 1 82 ? 14.219 -20.047 -18.781 1 93.06 82 GLU B C 1
ATOM 3551 O O . GLU B 1 82 ? 13.391 -20.922 -18.469 1 93.06 82 GLU B O 1
ATOM 3556 N N . LEU B 1 83 ? 14.727 -19.203 -17.922 1 94.62 83 LEU B N 1
ATOM 3557 C CA . LEU B 1 83 ? 14.305 -19.188 -16.516 1 94.62 83 LEU B CA 1
ATOM 3558 C C . LEU B 1 83 ? 12.805 -18.922 -16.422 1 94.62 83 LEU B C 1
ATOM 3560 O O . LEU B 1 83 ? 12.102 -19.641 -15.688 1 94.62 83 LEU B O 1
ATOM 3564 N N . LEU B 1 84 ? 12.328 -17.922 -17.141 1 97.06 84 LEU B N 1
ATOM 3565 C CA . LEU B 1 84 ? 10.914 -17.578 -17.109 1 97.06 84 LEU B CA 1
ATOM 3566 C C . LEU B 1 84 ? 10.07 -18.719 -17.672 1 97.06 84 LEU B C 1
ATOM 3568 O O . LEU B 1 84 ? 9.031 -19.062 -17.109 1 97.06 84 LEU B O 1
ATOM 3572 N N . SER B 1 85 ? 10.523 -19.297 -18.781 1 96.44 85 SER B N 1
ATOM 3573 C CA . SER B 1 85 ? 9.797 -20.406 -19.375 1 96.44 85 SER B CA 1
ATOM 3574 C C . SER B 1 85 ? 9.688 -21.594 -18.422 1 96.44 85 SER B C 1
ATOM 3576 O O . SER B 1 85 ? 8.633 -22.219 -18.312 1 96.44 85 SER B O 1
ATOM 3578 N N . GLN B 1 86 ? 10.773 -21.891 -17.719 1 95.38 86 GLN B N 1
ATOM 3579 C CA . GLN B 1 86 ? 10.766 -22.984 -16.75 1 95.38 86 GLN B CA 1
ATOM 3580 C C . GLN B 1 86 ? 9.797 -22.703 -15.609 1 95.38 86 GLN B C 1
ATOM 3582 O O . GLN B 1 86 ? 9.07 -23.594 -15.18 1 95.38 86 GLN B O 1
ATOM 3587 N N . ALA B 1 87 ? 9.852 -21.484 -15.117 1 97.75 87 ALA B N 1
ATOM 3588 C CA . ALA B 1 87 ? 8.953 -21.109 -14.031 1 97.75 87 ALA B CA 1
ATOM 3589 C C . ALA B 1 87 ? 7.496 -21.266 -14.445 1 97.75 87 ALA B C 1
ATOM 3591 O O . ALA B 1 87 ? 6.695 -21.859 -13.727 1 97.75 87 ALA B O 1
ATOM 3592 N N . LEU B 1 88 ? 7.152 -20.734 -15.641 1 98.44 88 LEU B N 1
ATOM 3593 C CA . LEU B 1 88 ? 5.781 -20.797 -16.141 1 98.44 88 LEU B CA 1
ATOM 3594 C C . LEU B 1 88 ? 5.344 -22.234 -16.344 1 98.44 88 LEU B C 1
ATOM 3596 O O . LEU B 1 88 ? 4.242 -22.625 -15.953 1 98.44 88 LEU B O 1
ATOM 3600 N N . CYS B 1 89 ? 6.18 -23.016 -16.922 1 97.25 89 CYS B N 1
ATOM 3601 C CA . CYS B 1 89 ? 5.855 -24.422 -17.203 1 97.25 89 CYS B CA 1
ATOM 3602 C C . CYS B 1 89 ? 5.641 -25.188 -15.906 1 97.25 89 CYS B C 1
ATOM 3604 O O . CYS B 1 89 ? 4.711 -26 -15.797 1 97.25 89 CYS B O 1
ATOM 3606 N N . GLU B 1 90 ? 6.488 -24.953 -14.977 1 97 90 GLU B N 1
ATOM 3607 C CA . GLU B 1 90 ? 6.375 -25.672 -13.703 1 97 90 GLU B CA 1
ATOM 3608 C C . GLU B 1 90 ? 5.047 -25.359 -13.016 1 97 90 GLU B C 1
ATOM 3610 O O . GLU B 1 90 ? 4.398 -26.25 -12.477 1 97 90 GLU B O 1
ATOM 3615 N N . ILE B 1 91 ? 4.672 -24.141 -12.992 1 98.38 91 ILE B N 1
ATOM 3616 C CA . ILE B 1 91 ? 3.424 -23.719 -12.359 1 98.38 91 ILE B CA 1
ATOM 3617 C C . ILE B 1 91 ? 2.246 -24.391 -13.07 1 98.38 91 ILE B C 1
ATOM 3619 O O . ILE B 1 91 ? 1.327 -24.891 -12.422 1 98.38 91 ILE B O 1
ATOM 3623 N N . LEU B 1 92 ? 2.27 -24.422 -14.406 1 97.81 92 LEU B N 1
ATOM 3624 C CA . LEU B 1 92 ? 1.194 -25.047 -15.164 1 97.81 92 LEU B CA 1
ATOM 3625 C C . LEU B 1 92 ? 1.137 -26.547 -14.898 1 97.81 92 LEU B C 1
ATOM 3627 O O . LEU B 1 92 ? 0.056 -27.094 -14.688 1 97.81 92 LEU B O 1
ATOM 3631 N N . GLU B 1 93 ? 2.258 -27.172 -14.914 1 96.38 93 GLU B N 1
ATOM 3632 C CA . GLU B 1 93 ? 2.318 -28.609 -14.688 1 96.38 93 GLU B CA 1
ATOM 3633 C C . GLU B 1 93 ? 1.821 -28.969 -13.297 1 96.38 93 GLU B C 1
ATOM 3635 O O . GLU B 1 93 ? 1.151 -30 -13.117 1 96.38 93 GLU B O 1
ATOM 3640 N N . GLN B 1 94 ? 2.184 -28.156 -12.344 1 95.56 94 GLN B N 1
ATOM 3641 C CA . GLN B 1 94 ? 1.762 -28.391 -10.969 1 95.56 94 GLN B CA 1
ATOM 3642 C C . GLN B 1 94 ? 0.244 -28.312 -10.836 1 95.56 94 GLN B C 1
ATOM 3644 O O . GLN B 1 94 ? -0.352 -28.984 -9.992 1 95.56 94 GLN B O 1
ATOM 3649 N N . ALA B 1 95 ? -0.382 -27.469 -11.656 1 96.19 95 ALA B N 1
ATOM 3650 C CA . ALA B 1 95 ? -1.817 -27.219 -11.562 1 96.19 95 ALA B CA 1
ATOM 3651 C C . ALA B 1 95 ? -2.609 -28.266 -12.336 1 96.19 95 ALA B C 1
ATOM 3653 O O . ALA B 1 95 ? -3.814 -28.422 -12.125 1 96.19 95 ALA B O 1
ATOM 3654 N N . ALA B 1 96 ? -1.951 -28.969 -13.25 1 94.88 96 ALA B N 1
ATOM 3655 C CA . ALA B 1 96 ? -2.629 -29.953 -14.086 1 94.88 96 ALA B CA 1
ATOM 3656 C C . ALA B 1 96 ? -3.182 -31.094 -13.258 1 94.88 96 ALA B C 1
ATOM 3658 O O . ALA B 1 96 ? -2.504 -31.609 -12.359 1 94.88 96 ALA B O 1
ATOM 3659 N N . PRO B 1 97 ? -4.379 -31.453 -13.539 1 88.81 97 PRO B N 1
ATOM 3660 C CA . PRO B 1 97 ? -4.934 -32.625 -12.828 1 88.81 97 PRO B CA 1
ATOM 3661 C C . PRO B 1 97 ? -4.152 -33.906 -13.094 1 88.81 97 PRO B C 1
ATOM 3663 O O . PRO B 1 97 ? -3.607 -34.094 -14.188 1 88.81 97 PRO B O 1
ATOM 3666 N N . GLN B 1 98 ? -3.992 -34.688 -12.164 1 75.81 98 GLN B N 1
ATOM 3667 C CA . GLN B 1 98 ? -3.203 -35.906 -12.219 1 75.81 98 GLN B CA 1
ATOM 3668 C C . GLN B 1 98 ? -3.689 -36.812 -13.344 1 75.81 98 GLN B C 1
ATOM 3670 O O . GLN B 1 98 ? -2.885 -37.469 -14.016 1 75.81 98 GLN B O 1
ATOM 3675 N N . HIS B 1 99 ? -4.926 -36.875 -13.578 1 69.38 99 HIS B N 1
ATOM 3676 C CA . HIS B 1 99 ? -5.449 -37.875 -14.484 1 69.38 99 HIS B CA 1
ATOM 3677 C C . HIS B 1 99 ? -5.359 -37.438 -15.938 1 69.38 99 HIS B C 1
ATOM 3679 O O . HIS B 1 99 ? -5.316 -38.25 -16.859 1 69.38 99 HIS B O 1
ATOM 3685 N N . SER B 1 100 ? -5.453 -36.281 -16.281 1 65.75 100 SER B N 1
ATOM 3686 C CA . SER B 1 100 ? -5.547 -35.875 -17.672 1 65.75 100 SER B CA 1
ATOM 3687 C C . SER B 1 100 ? -4.184 -35.469 -18.219 1 65.75 100 SER B C 1
ATOM 3689 O O . SER B 1 100 ? -3.838 -35.812 -19.359 1 65.75 100 SER B O 1
ATOM 3691 N N . GLY B 1 101 ? -3.385 -35.031 -17.484 1 70.31 101 GLY B N 1
ATOM 3692 C CA . GLY B 1 101 ? -2.055 -34.594 -17.891 1 70.31 101 GLY B CA 1
ATOM 3693 C C . GLY B 1 101 ? -2.074 -33.5 -18.953 1 70.31 101 GLY B C 1
ATOM 3694 O O . GLY B 1 101 ? -1.021 -33.031 -19.391 1 70.31 101 GLY B O 1
ATOM 3695 N N . ALA B 1 102 ? -3.275 -33.125 -19.469 1 86.56 102 ALA B N 1
ATOM 3696 C CA . ALA B 1 102 ? -3.33 -32.156 -20.547 1 86.56 102 ALA B CA 1
ATOM 3697 C C . ALA B 1 102 ? -3.062 -30.75 -20.031 1 86.56 102 ALA B C 1
ATOM 3699 O O . ALA B 1 102 ? -3.494 -30.391 -18.938 1 86.56 102 ALA B O 1
ATOM 3700 N N . LEU B 1 103 ? -2.236 -30.031 -20.781 1 94.19 103 LEU B N 1
ATOM 3701 C CA . LEU B 1 103 ? -1.875 -28.656 -20.484 1 94.19 103 LEU B CA 1
ATOM 3702 C C . LEU B 1 103 ? -2.41 -27.703 -21.547 1 94.19 103 LEU B C 1
ATOM 3704 O O . LEU B 1 103 ? -2.393 -28.031 -22.734 1 94.19 103 LEU B O 1
ATOM 3708 N N . THR B 1 104 ? -3.006 -26.625 -21.156 1 94.62 104 THR B N 1
ATOM 3709 C CA . THR B 1 104 ? -3.607 -25.672 -22.078 1 94.62 104 THR B CA 1
ATOM 3710 C C . THR B 1 104 ? -2.84 -24.359 -22.062 1 94.62 104 THR B C 1
ATOM 3712 O O . THR B 1 104 ? -2.469 -23.859 -21 1 94.62 104 THR B O 1
ATOM 3715 N N . LEU B 1 105 ? -2.516 -23.828 -23.234 1 95.56 105 LEU B N 1
ATOM 3716 C CA . LEU B 1 105 ? -1.918 -22.5 -23.406 1 95.56 105 LEU B CA 1
ATOM 3717 C C . LEU B 1 105 ? -2.873 -21.562 -24.141 1 95.56 105 LEU B C 1
ATOM 3719 O O . LEU B 1 105 ? -3.541 -21.984 -25.094 1 95.56 105 LEU B O 1
ATOM 3723 N N . VAL B 1 106 ? -2.977 -20.375 -23.594 1 95.88 106 VAL B N 1
ATOM 3724 C CA . VAL B 1 106 ? -3.818 -19.375 -24.234 1 95.88 106 VAL B CA 1
ATOM 3725 C C . VAL B 1 106 ? -2.945 -18.312 -24.891 1 95.88 106 VAL B C 1
ATOM 3727 O O . VAL B 1 106 ? -1.971 -17.844 -24.297 1 95.88 106 VAL B O 1
ATOM 3730 N N . GLY B 1 107 ? -3.184 -17.984 -26.156 1 92.94 107 GLY B N 1
ATOM 3731 C CA . GLY B 1 107 ? -2.518 -16.953 -26.938 1 92.94 107 GLY B CA 1
ATOM 3732 C C . GLY B 1 107 ? -3.457 -16.203 -27.859 1 92.94 107 GLY B C 1
ATOM 3733 O O . GLY B 1 107 ? -4.676 -16.219 -27.656 1 92.94 107 GLY B O 1
ATOM 3734 N N . TRP B 1 108 ? -2.887 -15.438 -28.688 1 90.62 108 TRP B N 1
ATOM 3735 C CA . TRP B 1 108 ? -3.682 -14.664 -29.625 1 90.62 108 TRP B CA 1
ATOM 3736 C C . TRP B 1 108 ? -4.188 -15.555 -30.766 1 90.62 108 TRP B C 1
ATOM 3738 O O . TRP B 1 108 ? -3.527 -16.516 -31.141 1 90.62 108 TRP B O 1
ATOM 3748 N N . ARG B 1 109 ? -5.332 -15.094 -31.25 1 87.31 109 ARG B N 1
ATOM 3749 C CA . ARG B 1 109 ? -5.855 -15.789 -32.406 1 87.31 109 ARG B CA 1
ATOM 3750 C C . ARG B 1 109 ? -4.906 -15.648 -33.594 1 87.31 109 ARG B C 1
ATOM 3752 O O . ARG B 1 109 ? -4.418 -14.555 -33.875 1 87.31 109 ARG B O 1
ATOM 3759 N N . GLY B 1 110 ? -4.598 -16.797 -34.406 1 73.88 110 GLY B N 1
ATOM 3760 C CA . GLY B 1 110 ? -3.717 -16.812 -35.562 1 73.88 110 GLY B CA 1
ATOM 3761 C C . GLY B 1 110 ? -2.285 -17.172 -35.219 1 73.88 110 GLY B C 1
ATOM 3762 O O . GLY B 1 110 ? -1.383 -17 -36.031 1 73.88 110 GLY B O 1
ATOM 3763 N N . TRP B 1 111 ? -2.043 -17.281 -34.062 1 63.19 111 TRP B N 1
ATOM 3764 C CA . TRP B 1 111 ? -0.703 -17.75 -33.719 1 63.19 111 TRP B CA 1
ATOM 3765 C C . TRP B 1 111 ? -0.421 -19.094 -34.406 1 63.19 111 TRP B C 1
ATOM 3767 O O . TRP B 1 111 ? -1.199 -20.031 -34.281 1 63.19 111 TRP B O 1
ATOM 3777 N N . LYS B 1 112 ? -0.101 -19.078 -35.844 1 52.41 112 LYS B N 1
ATOM 3778 C CA . LYS B 1 112 ? 0.075 -20.125 -36.844 1 52.41 112 LYS B CA 1
ATOM 3779 C C . LYS B 1 112 ? 0.84 -21.312 -36.25 1 52.41 112 LYS B C 1
ATOM 3781 O O . LYS B 1 112 ? 1.871 -21.125 -35.625 1 52.41 112 LYS B O 1
ATOM 3786 N N . GLU B 1 113 ? 0.166 -22.453 -36.156 1 46.31 113 GLU B N 1
ATOM 3787 C CA . GLU B 1 113 ? 0.899 -23.719 -36.125 1 46.31 113 GLU B CA 1
ATOM 3788 C C . GLU B 1 113 ? 1.93 -23.781 -37.25 1 46.31 113 GLU B C 1
ATOM 3790 O O . GLU B 1 113 ? 1.602 -23.547 -38.406 1 46.31 113 GLU B O 1
ATOM 3795 N N . GLN B 1 114 ? 3.184 -23.484 -37.156 1 38.47 114 GLN B N 1
ATOM 3796 C CA . GLN B 1 114 ? 4.129 -23.891 -38.188 1 38.47 114 GLN B CA 1
ATOM 3797 C C . GLN B 1 114 ? 3.922 -25.344 -38.594 1 38.47 114 GLN B C 1
ATOM 3799 O O . GLN B 1 114 ? 4.449 -26.25 -37.938 1 38.47 114 GLN B O 1
ATOM 3804 N N . ASN B 1 115 ? 2.844 -25.984 -38.906 1 33.94 115 ASN B N 1
ATOM 3805 C CA . ASN B 1 115 ? 2.889 -27.297 -39.531 1 33.94 115 ASN B CA 1
ATOM 3806 C C . ASN B 1 115 ? 3.793 -27.297 -40.75 1 33.94 115 ASN B C 1
ATOM 3808 O O . ASN B 1 115 ? 3.748 -26.375 -41.562 1 33.94 115 ASN B O 1
ATOM 3812 N N . GLU B 1 116 ? 4.918 -28.219 -40.906 1 33.38 116 GLU B N 1
ATOM 3813 C CA . GLU B 1 116 ? 5.93 -28.594 -41.875 1 33.38 116 GLU B CA 1
ATOM 3814 C C . GLU B 1 116 ? 5.293 -28.922 -43.25 1 33.38 116 GLU B C 1
ATOM 3816 O O . GLU B 1 116 ? 5.977 -29.375 -44.156 1 33.38 116 GLU B O 1
ATOM 3821 N N . GLN B 1 117 ? 4.074 -29.438 -43.5 1 29.88 117 GLN B N 1
ATOM 3822 C CA . GLN B 1 117 ? 4.016 -30.25 -44.688 1 29.88 117 GLN B CA 1
ATOM 3823 C C . GLN B 1 117 ? 4.441 -29.453 -45.938 1 29.88 117 GLN B C 1
ATOM 3825 O O . GLN B 1 117 ? 5.285 -29.906 -46.719 1 29.88 117 GLN B O 1
ATOM 3830 N N . ASP B 1 118 ? 3.535 -29.25 -46.969 1 32.09 118 ASP B N 1
ATOM 3831 C CA . ASP B 1 118 ? 3.703 -29.312 -48.438 1 32.09 118 ASP B CA 1
ATOM 3832 C C . ASP B 1 118 ? 4.566 -28.156 -48.938 1 32.09 118 ASP B C 1
ATOM 3834 O O . ASP B 1 118 ? 4.566 -27.062 -48.344 1 32.09 118 ASP B O 1
ATOM 3838 N N . GLY B 1 119 ? 5.719 -28.312 -49.906 1 29.03 119 GLY B N 1
ATOM 3839 C CA . GLY B 1 119 ? 6.75 -27.766 -50.75 1 29.03 119 GLY B CA 1
ATOM 3840 C C . GLY B 1 119 ? 6.336 -26.484 -51.438 1 29.03 119 GLY B C 1
ATOM 3841 O O . GLY B 1 119 ? 7.07 -25.953 -52.281 1 29.03 119 GLY B O 1
ATOM 3842 N N . SER B 1 120 ? 5.098 -26.469 -52.062 1 30.36 120 SER B N 1
ATOM 3843 C CA . SER B 1 120 ? 5.066 -25.562 -53.188 1 30.36 120 SER B CA 1
ATOM 3844 C C . SER B 1 120 ? 5.609 -24.188 -52.844 1 30.36 120 SER B C 1
ATOM 3846 O O . SER B 1 120 ? 5.785 -23.875 -51.656 1 30.36 120 SER B O 1
ATOM 3848 N N . THR B 1 121 ? 5.168 -23.094 -53.688 1 30.2 121 THR B N 1
ATOM 3849 C CA . THR B 1 121 ? 5.691 -21.828 -54.156 1 30.2 121 THR B CA 1
ATOM 3850 C C . THR B 1 121 ? 6.004 -20.891 -53 1 30.2 121 THR B C 1
ATOM 3852 O O . THR B 1 121 ? 5.309 -20.922 -51.969 1 30.2 121 THR B O 1
ATOM 3855 N N . THR B 1 122 ? 7.18 -20.172 -53.031 1 31.02 122 THR B N 1
ATOM 3856 C CA . THR B 1 122 ? 8.102 -19.219 -52.406 1 31.02 122 THR B CA 1
ATOM 3857 C C . THR B 1 122 ? 7.348 -18 -51.875 1 31.02 122 THR B C 1
ATOM 3859 O O . THR B 1 122 ? 7.953 -16.969 -51.594 1 31.02 122 THR B O 1
ATOM 3862 N N . SER B 1 123 ? 6.016 -17.906 -52.25 1 30.61 123 SER B N 1
ATOM 3863 C CA . SER B 1 123 ? 5.746 -16.5 -52 1 30.61 123 SER B CA 1
ATOM 3864 C C . SER B 1 123 ? 6.188 -16.109 -50.594 1 30.61 123 SER B C 1
ATOM 3866 O O . SER B 1 123 ? 6.176 -16.938 -49.656 1 30.61 123 SER B O 1
ATOM 3868 N N . GLN B 1 124 ? 6.992 -15.023 -50.5 1 29.92 124 GLN B N 1
ATOM 3869 C CA . GLN B 1 124 ? 7.605 -14.344 -49.344 1 29.92 124 GLN B CA 1
ATOM 3870 C C . GLN B 1 124 ? 6.66 -14.312 -48.156 1 29.92 124 GLN B C 1
ATOM 3872 O O . GLN B 1 124 ? 5.52 -13.867 -48.281 1 29.92 124 GLN B O 1
ATOM 3877 N N . PRO B 1 125 ? 6.676 -15.336 -47.312 1 32.53 125 PRO B N 1
ATOM 3878 C CA . PRO B 1 125 ? 5.828 -15.266 -46.125 1 32.53 125 PRO B CA 1
ATOM 3879 C C . PRO B 1 125 ? 5.816 -13.875 -45.5 1 32.53 125 PRO B C 1
ATOM 3881 O O . PRO B 1 125 ? 6.875 -13.273 -45.281 1 32.53 125 PRO B O 1
ATOM 3884 N N . ASP B 1 126 ? 5.012 -12.938 -46.094 1 32.31 126 ASP B N 1
ATOM 3885 C CA . ASP B 1 126 ? 4.852 -11.688 -45.375 1 32.31 126 ASP B CA 1
ATOM 3886 C C . ASP B 1 126 ? 4.914 -11.93 -43.875 1 32.31 126 ASP B C 1
ATOM 3888 O O . ASP B 1 126 ? 4.102 -12.68 -43.312 1 32.31 126 ASP B O 1
ATOM 3892 N N . SER B 1 127 ? 6.004 -12.125 -43.25 1 33.31 127 SER B N 1
ATOM 3893 C CA . SER B 1 127 ? 6.551 -12.125 -41.906 1 33.31 127 SER B CA 1
ATOM 3894 C C . SER B 1 127 ? 5.75 -11.211 -40.969 1 33.31 127 SER B C 1
ATOM 3896 O O . SER B 1 127 ? 6.25 -10.766 -39.938 1 33.31 127 SER B O 1
ATOM 3898 N N . SER B 1 128 ? 4.684 -10.555 -41.5 1 32.19 128 SER B N 1
ATOM 3899 C CA . SER B 1 128 ? 3.91 -9.734 -40.562 1 32.19 128 SER B CA 1
ATOM 3900 C C . SER B 1 128 ? 3.453 -10.547 -39.344 1 32.19 128 SER B C 1
ATOM 3902 O O . SER B 1 128 ? 2.262 -10.82 -39.188 1 32.19 128 SER B O 1
ATOM 3904 N N . GLN B 1 129 ? 3.84 -11.625 -39.094 1 35.34 129 GLN B N 1
ATOM 3905 C CA . GLN B 1 129 ? 3.604 -12.242 -37.781 1 35.34 129 GLN B CA 1
ATOM 3906 C C . GLN B 1 129 ? 3.635 -11.203 -36.688 1 35.34 129 GLN B C 1
ATOM 3908 O O . GLN B 1 129 ? 4.543 -11.203 -35.844 1 35.34 129 GLN B O 1
ATOM 3913 N N . SER B 1 130 ? 3.508 -9.852 -37 1 37.75 130 SER B N 1
ATOM 3914 C CA . SER B 1 130 ? 3.49 -8.742 -36.062 1 37.75 130 SER B CA 1
ATOM 3915 C C . SER B 1 130 ? 2.629 -9.07 -34.844 1 37.75 130 SER B C 1
ATOM 3917 O O . SER B 1 130 ? 1.43 -9.312 -34.969 1 37.75 130 SER B O 1
ATOM 3919 N N . GLY B 1 131 ? 3.039 -9.828 -33.875 1 42.69 131 GLY B N 1
ATOM 3920 C CA . GLY B 1 131 ? 2.484 -10.008 -32.562 1 42.69 131 GLY B CA 1
ATOM 3921 C C . GLY B 1 131 ? 1.553 -8.891 -32.125 1 42.69 131 GLY B C 1
ATOM 3922 O O . GLY B 1 131 ? 1.821 -7.715 -32.406 1 42.69 131 GLY B O 1
ATOM 3923 N N . VAL B 1 132 ? 0.26 -9.125 -32.344 1 48.34 132 VAL B N 1
ATOM 3924 C CA . VAL B 1 132 ? -0.769 -8.188 -31.891 1 48.34 132 VAL B CA 1
ATOM 3925 C C . VAL B 1 132 ? -0.291 -7.453 -30.641 1 48.34 132 VAL B C 1
ATOM 3927 O O . VAL B 1 132 ? -0.136 -8.055 -29.578 1 48.34 132 VAL B O 1
ATOM 3930 N N . ILE B 1 133 ? 0.701 -6.578 -30.703 1 52.53 133 ILE B N 1
ATOM 3931 C CA . ILE B 1 133 ? 0.955 -5.672 -29.594 1 52.53 133 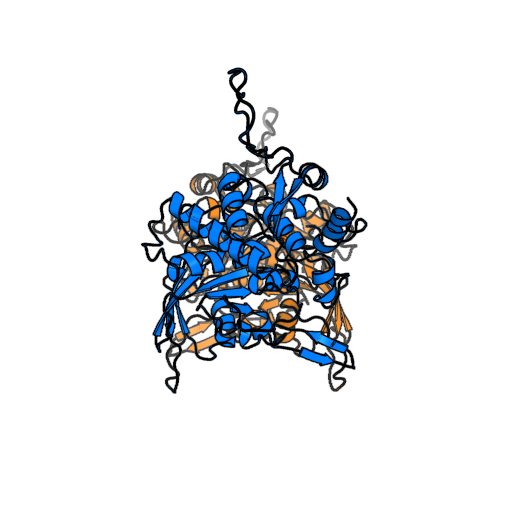ILE B CA 1
ATOM 3932 C C . ILE B 1 133 ? -0.22 -4.711 -29.422 1 52.53 133 ILE B C 1
ATOM 3934 O O . ILE B 1 133 ? -0.481 -3.885 -30.312 1 52.53 133 ILE B O 1
ATOM 3938 N N . LEU B 1 134 ? -1.29 -5.117 -28.844 1 57.25 134 LEU B N 1
ATOM 3939 C CA . LEU B 1 134 ? -2.344 -4.16 -28.531 1 57.25 134 LEU B CA 1
ATOM 3940 C C . LEU B 1 134 ? -1.822 -3.061 -27.609 1 57.25 134 LEU B C 1
ATOM 3942 O O . LEU B 1 134 ? -1.272 -3.348 -26.547 1 57.25 134 LEU B O 1
ATOM 3946 N N . PRO B 1 135 ? -1.657 -1.897 -28.125 1 59 135 PRO B N 1
ATOM 3947 C CA . PRO B 1 135 ? -1.307 -0.833 -27.188 1 59 135 PRO B CA 1
ATOM 3948 C C . PRO B 1 135 ? -2.223 -0.803 -25.969 1 59 135 PRO B C 1
ATOM 3950 O O . PRO B 1 135 ? -3.42 -1.077 -26.078 1 59 135 PRO B O 1
ATOM 3953 N N . ARG B 1 136 ? -1.666 -0.741 -24.844 1 60.38 136 ARG B N 1
ATOM 3954 C CA . ARG B 1 136 ? -2.35 -0.748 -23.547 1 60.38 136 ARG B CA 1
ATOM 3955 C C . ARG B 1 136 ? -3.592 0.137 -23.594 1 60.38 136 ARG B C 1
ATOM 3957 O O . ARG B 1 136 ? -4.633 -0.223 -23.031 1 60.38 136 ARG B O 1
ATOM 3964 N N . ASP B 1 137 ? -3.449 1.22 -24.297 1 60.91 137 ASP B N 1
ATOM 3965 C CA . ASP B 1 137 ? -4.523 2.207 -24.234 1 60.91 137 ASP B CA 1
ATOM 3966 C C . ASP B 1 137 ? -5.758 1.718 -25 1 60.91 137 ASP B C 1
ATOM 3968 O O . ASP B 1 137 ? -6.867 2.193 -24.75 1 60.91 137 ASP B O 1
ATOM 3972 N N . VAL B 1 138 ? -5.551 0.621 -25.703 1 67.12 138 VAL B N 1
ATOM 3973 C CA . VAL B 1 138 ? -6.68 0.286 -26.562 1 67.12 138 VAL B CA 1
ATOM 3974 C C . VAL B 1 138 ? -7.266 -1.063 -26.156 1 67.12 138 VAL B C 1
ATOM 3976 O O . VAL B 1 138 ? -8.32 -1.466 -26.641 1 67.12 138 VAL B O 1
ATOM 3979 N N . VAL B 1 139 ? -6.73 -1.587 -25.188 1 78.81 139 VAL B N 1
ATOM 3980 C CA . VAL B 1 139 ? -7.203 -2.926 -24.859 1 78.81 139 VAL B CA 1
ATOM 3981 C C . VAL B 1 139 ? -8.414 -2.826 -23.922 1 78.81 139 VAL B C 1
ATOM 3983 O O . VAL B 1 139 ? -8.336 -2.221 -22.859 1 78.81 139 VAL B O 1
ATOM 3986 N N . THR B 1 140 ? -9.508 -3.209 -24.391 1 86.12 140 THR B N 1
ATOM 3987 C CA . THR B 1 140 ? -10.719 -3.33 -23.578 1 86.12 140 THR B CA 1
ATOM 3988 C C . THR B 1 140 ? -11 -4.793 -23.25 1 86.12 140 THR B C 1
ATOM 3990 O O . THR B 1 140 ? -10.422 -5.695 -23.844 1 86.12 140 THR B O 1
ATOM 3993 N N . PHE B 1 141 ? -11.828 -4.953 -22.266 1 90.94 141 PHE B N 1
ATOM 3994 C CA . PHE B 1 141 ? -12.234 -6.281 -21.828 1 90.94 141 PHE B CA 1
ATOM 3995 C C . PHE B 1 141 ? -12.797 -7.094 -22.984 1 90.94 141 PHE B C 1
ATOM 3997 O O . PHE B 1 141 ? -12.391 -8.242 -23.188 1 90.94 141 PHE B O 1
ATOM 4004 N N . GLU B 1 142 ? -13.617 -6.52 -23.812 1 88.38 142 GLU B N 1
ATOM 4005 C CA . GLU B 1 142 ? -14.281 -7.207 -24.922 1 88.38 142 GLU B CA 1
ATOM 4006 C C . GLU B 1 142 ? -13.297 -7.531 -26.047 1 88.38 142 GLU B C 1
ATOM 4008 O O . GLU B 1 142 ? -13.32 -8.633 -26.594 1 88.38 142 GLU B O 1
ATOM 4013 N N . ARG B 1 143 ? -12.516 -6.621 -26.375 1 88 143 ARG B N 1
ATOM 4014 C CA . ARG B 1 143 ? -11.57 -6.816 -27.469 1 88 143 ARG B CA 1
ATOM 4015 C C . ARG B 1 143 ? -10.578 -7.93 -27.125 1 88 143 ARG B C 1
ATOM 4017 O O . ARG B 1 143 ? -10.289 -8.781 -27.984 1 88 143 ARG B O 1
ATOM 4024 N N . PHE B 1 144 ? -10.109 -7.902 -25.953 1 92.25 144 PHE B N 1
ATOM 4025 C CA . PHE B 1 144 ? -9.164 -8.922 -25.516 1 92.25 144 PHE B CA 1
ATOM 4026 C C . PHE B 1 144 ? -9.758 -10.312 -25.656 1 92.25 144 PHE B C 1
ATOM 4028 O O . PHE B 1 144 ? -9.148 -11.203 -26.25 1 92.25 144 PHE B O 1
ATOM 4035 N N . HIS B 1 145 ? -10.914 -10.469 -25.188 1 92.5 145 HIS B N 1
ATOM 4036 C CA . HIS B 1 145 ? -11.5 -11.797 -25.109 1 92.5 145 HIS B CA 1
ATOM 4037 C C . HIS B 1 145 ? -11.977 -12.273 -26.484 1 92.5 145 HIS B C 1
ATOM 4039 O O . HIS B 1 145 ? -12.172 -13.469 -26.703 1 92.5 145 HIS B O 1
ATOM 4045 N N . ASN B 1 146 ? -12.062 -11.375 -27.391 1 89.62 146 ASN B N 1
ATOM 4046 C CA . ASN B 1 146 ? -12.398 -11.734 -28.766 1 89.62 146 ASN B CA 1
ATOM 4047 C C . ASN B 1 146 ? -11.164 -12.172 -29.547 1 89.62 146 ASN B C 1
ATOM 4049 O O . ASN B 1 146 ? -11.281 -12.773 -30.625 1 89.62 146 ASN B O 1
ATOM 4053 N N . LEU B 1 147 ? -10.016 -11.906 -29.016 1 90.25 147 LEU B N 1
ATOM 4054 C CA . LEU B 1 147 ? -8.797 -12.102 -29.797 1 90.25 147 LEU B CA 1
ATOM 4055 C C . LEU B 1 147 ? -7.992 -13.281 -29.25 1 90.25 147 LEU B C 1
ATOM 4057 O O . LEU B 1 147 ? -6.887 -13.555 -29.734 1 90.25 147 LEU B O 1
ATOM 4061 N N . ILE B 1 148 ? -8.484 -13.945 -28.25 1 92.5 148 ILE B N 1
ATOM 4062 C CA . ILE B 1 148 ? -7.66 -14.984 -27.641 1 92.5 148 ILE B CA 1
ATOM 4063 C C . ILE B 1 148 ? -8.164 -16.359 -28.078 1 92.5 148 ILE B C 1
ATOM 4065 O O . ILE B 1 148 ? -9.32 -16.516 -28.469 1 92.5 148 ILE B O 1
ATOM 4069 N N . GLN B 1 149 ? -7.277 -17.297 -28.094 1 92.69 149 GLN B N 1
ATOM 4070 C CA . GLN B 1 149 ? -7.539 -18.703 -28.406 1 92.69 149 GLN B CA 1
ATOM 4071 C C . GLN B 1 149 ? -6.707 -19.625 -27.531 1 92.69 149 GLN B C 1
ATOM 4073 O O . GLN B 1 149 ? -5.66 -19.234 -27.016 1 92.69 149 GLN B O 1
ATOM 4078 N N . SER B 1 150 ? -7.168 -20.859 -27.328 1 93.69 150 SER B N 1
ATOM 4079 C CA . SER B 1 150 ? -6.449 -21.828 -26.5 1 93.69 150 SER B CA 1
ATOM 4080 C C . SER B 1 150 ? -5.898 -22.969 -27.328 1 93.69 150 SER B C 1
ATOM 4082 O O . SER B 1 150 ? -6.465 -23.328 -28.359 1 93.69 150 SER B O 1
ATOM 4084 N N . LYS B 1 151 ? -4.781 -23.438 -26.938 1 91.75 151 LYS B N 1
ATOM 4085 C CA . LYS B 1 151 ? -4.145 -24.625 -27.484 1 91.75 151 LYS B CA 1
ATOM 4086 C C . LYS B 1 151 ? -3.791 -25.625 -26.391 1 91.75 151 LYS B C 1
ATOM 4088 O O . LYS B 1 151 ? -3.26 -25.25 -25.344 1 91.75 151 LYS B O 1
ATOM 4093 N N . THR B 1 152 ? -4.117 -26.875 -26.609 1 92.31 152 THR B N 1
ATOM 4094 C CA . THR B 1 152 ? -3.834 -27.906 -25.625 1 92.31 152 THR B CA 1
ATOM 4095 C C . THR B 1 152 ? -2.645 -28.766 -26.062 1 92.31 152 THR B C 1
ATOM 4097 O O . THR B 1 152 ? -2.523 -29.109 -27.234 1 92.31 152 THR B O 1
ATOM 4100 N N . VAL B 1 153 ? -1.769 -29 -25.156 1 92 153 VAL B N 1
ATOM 4101 C CA . VAL B 1 153 ? -0.616 -29.859 -25.406 1 92 153 VAL B CA 1
ATOM 4102 C C . VAL B 1 153 ? -0.642 -31.031 -24.438 1 92 153 VAL B C 1
ATOM 4104 O O . VAL B 1 153 ? -1.218 -30.953 -23.359 1 92 153 VAL B O 1
ATOM 4107 N N . GLY B 1 154 ? 0.1 -32.125 -24.812 1 87.25 154 GLY B N 1
ATOM 4108 C CA . GLY B 1 154 ? -0.091 -33.375 -24.109 1 87.25 154 GLY B CA 1
ATOM 4109 C C . GLY B 1 154 ? 0.887 -33.562 -22.969 1 87.25 154 GLY B C 1
ATOM 4110 O O . GLY B 1 154 ? 0.662 -34.406 -22.094 1 87.25 154 GLY B O 1
ATOM 4111 N N . ASN B 1 155 ? 1.995 -32.875 -23.047 1 88.06 155 ASN B N 1
ATOM 4112 C CA . ASN B 1 155 ? 2.965 -33.125 -21.984 1 88.06 155 ASN B CA 1
ATOM 4113 C C . ASN B 1 155 ? 3.832 -31.891 -21.734 1 88.06 155 ASN B C 1
ATOM 4115 O O . ASN B 1 155 ? 3.742 -30.906 -22.469 1 88.06 155 ASN B O 1
ATOM 4119 N N . GLY B 1 156 ? 4.645 -32.062 -20.734 1 90.31 156 GLY B N 1
ATOM 4120 C CA . GLY B 1 156 ? 5.465 -30.938 -20.281 1 90.31 156 GLY B CA 1
ATOM 4121 C C . GLY B 1 156 ? 6.516 -30.516 -21.297 1 90.31 156 GLY B C 1
ATOM 4122 O O . GLY B 1 156 ? 6.816 -29.328 -21.422 1 90.31 156 GLY B O 1
ATOM 4123 N N . SER B 1 157 ? 7.055 -31.469 -21.938 1 91.31 157 SER B N 1
ATOM 4124 C CA . SER B 1 157 ? 8.07 -31.156 -22.938 1 91.31 157 SER B CA 1
ATOM 4125 C C . SER B 1 157 ? 7.488 -30.328 -24.078 1 91.31 157 SER B C 1
ATOM 4127 O O . SER B 1 157 ? 8.109 -29.359 -24.531 1 91.31 157 SER B O 1
ATOM 4129 N N . ASP B 1 158 ? 6.312 -30.734 -24.531 1 93 158 ASP B N 1
ATOM 4130 C CA . ASP B 1 158 ? 5.629 -29.984 -25.578 1 93 158 ASP B CA 1
ATOM 4131 C C . ASP B 1 158 ? 5.23 -28.594 -25.109 1 93 158 ASP B C 1
ATOM 4133 O O . ASP B 1 158 ? 5.262 -27.641 -25.875 1 93 158 ASP B O 1
ATOM 4137 N N . LEU B 1 159 ? 4.832 -28.547 -23.875 1 94.88 159 LEU B N 1
ATOM 4138 C CA . LEU B 1 159 ? 4.473 -27.25 -23.297 1 94.88 159 LEU B CA 1
ATOM 4139 C C . LEU B 1 159 ? 5.656 -26.297 -23.344 1 94.88 159 LEU B C 1
ATOM 4141 O O . LEU B 1 159 ? 5.516 -25.156 -23.781 1 94.88 159 LEU B O 1
ATOM 4145 N N . ARG B 1 160 ? 6.758 -26.766 -22.938 1 93.94 160 ARG B N 1
ATOM 4146 C CA . ARG B 1 160 ? 7.961 -25.938 -22.906 1 93.94 160 ARG B CA 1
ATOM 4147 C C . ARG B 1 160 ? 8.352 -25.484 -24.297 1 93.94 160 ARG B C 1
ATOM 4149 O O . ARG B 1 160 ? 8.711 -24.312 -24.5 1 93.94 160 ARG B O 1
ATOM 4156 N N . ALA B 1 161 ? 8.281 -26.406 -25.172 1 94 161 ALA B N 1
ATOM 4157 C CA . ALA B 1 161 ? 8.617 -26.078 -26.562 1 94 161 ALA B CA 1
ATOM 4158 C C . ALA B 1 161 ? 7.676 -25.016 -27.109 1 94 161 ALA B C 1
ATOM 4160 O O . ALA B 1 161 ? 8.109 -24.062 -27.766 1 94 161 ALA B O 1
ATOM 4161 N N . THR B 1 162 ? 6.426 -25.188 -26.891 1 93.31 162 THR B N 1
ATOM 4162 C CA . THR B 1 162 ? 5.426 -24.25 -27.391 1 93.31 162 THR B CA 1
ATOM 4163 C C . THR B 1 162 ? 5.598 -22.875 -26.734 1 93.31 162 THR B C 1
ATOM 4165 O O . THR B 1 162 ? 5.484 -21.844 -27.391 1 93.31 162 THR B O 1
ATOM 4168 N N . LEU B 1 163 ? 5.824 -22.875 -25.422 1 94.25 163 LEU B N 1
ATOM 4169 C CA . LEU B 1 163 ? 6.016 -21.625 -24.688 1 94.25 163 LEU B CA 1
ATOM 4170 C C . LEU B 1 163 ? 7.238 -20.875 -25.203 1 94.25 163 LEU B C 1
ATOM 4172 O O . LEU B 1 163 ? 7.184 -19.656 -25.391 1 94.25 163 LEU B O 1
ATOM 4176 N N . LEU B 1 164 ? 8.281 -21.594 -25.469 1 93.69 164 LEU B N 1
ATOM 4177 C CA . LEU B 1 164 ? 9.508 -20.969 -25.969 1 93.69 164 LEU B CA 1
ATOM 4178 C C . LEU B 1 164 ? 9.305 -20.422 -27.375 1 93.69 164 LEU B C 1
ATOM 4180 O O . LEU B 1 164 ? 9.828 -19.359 -27.719 1 93.69 164 LEU B O 1
ATOM 4184 N N . GLU B 1 165 ? 8.562 -21.172 -28.141 1 92 165 GLU B N 1
ATOM 4185 C CA . GLU B 1 165 ? 8.266 -20.75 -29.5 1 92 165 GLU B CA 1
ATOM 4186 C C . GLU B 1 165 ? 7.469 -19.453 -29.516 1 92 165 GLU B C 1
ATOM 4188 O O . GLU B 1 165 ? 7.668 -18.609 -30.406 1 92 165 GLU B O 1
ATOM 4193 N N . HIS B 1 166 ? 6.594 -19.266 -28.578 1 92.25 166 HIS B N 1
ATOM 4194 C CA . HIS B 1 166 ? 5.723 -18.094 -28.531 1 92.25 166 HIS B CA 1
ATOM 4195 C C . HIS B 1 166 ? 6.043 -17.219 -27.328 1 92.25 166 HIS B C 1
ATOM 4197 O O . HIS B 1 166 ? 5.152 -16.562 -26.781 1 92.25 166 HIS B O 1
ATOM 4203 N N . PHE B 1 167 ? 7.262 -17.219 -26.984 1 94.38 167 PHE B N 1
ATOM 4204 C CA . PHE B 1 167 ? 7.719 -16.547 -25.766 1 94.38 167 PHE B CA 1
ATOM 4205 C C . PHE B 1 167 ? 7.348 -15.07 -25.797 1 94.38 167 PHE B C 1
ATOM 4207 O O . PHE B 1 167 ? 6.91 -14.516 -24.781 1 94.38 167 PHE B O 1
ATOM 4214 N N . PRO B 1 168 ? 7.379 -14.367 -26.922 1 93.25 168 PRO B N 1
ATOM 4215 C CA . PRO B 1 168 ? 7.094 -12.938 -26.953 1 93.25 168 PRO B CA 1
ATOM 4216 C C . PRO B 1 168 ? 5.656 -12.609 -26.547 1 93.25 168 PRO B C 1
ATOM 4218 O O . PRO B 1 168 ? 5.379 -11.508 -26.078 1 93.25 168 PRO B O 1
ATOM 4221 N N . ILE B 1 169 ? 4.773 -13.562 -26.703 1 92.88 169 ILE B N 1
ATOM 4222 C CA . ILE B 1 169 ? 3.375 -13.344 -26.344 1 92.88 169 ILE B CA 1
ATOM 4223 C C . ILE B 1 169 ? 3.25 -13.125 -24.844 1 92.88 169 ILE B C 1
ATOM 4225 O O . ILE B 1 169 ? 2.451 -12.297 -24.391 1 92.88 169 ILE B O 1
ATOM 4229 N N . PHE B 1 170 ? 4.07 -13.75 -24.094 1 95.88 170 PHE B N 1
ATOM 4230 C CA . PHE B 1 170 ? 3.965 -13.711 -22.641 1 95.88 170 PHE B CA 1
ATOM 4231 C C . PHE B 1 170 ? 4.73 -12.523 -22.062 1 95.88 170 PHE B C 1
ATOM 4233 O O . PHE B 1 170 ? 4.484 -12.109 -20.938 1 95.88 170 PHE B O 1
ATOM 4240 N N . THR B 1 171 ? 5.652 -12.008 -22.797 1 95.94 171 THR B N 1
ATOM 4241 C CA . THR B 1 171 ? 6.379 -10.82 -22.359 1 95.94 171 THR B CA 1
ATOM 4242 C C . THR B 1 171 ? 5.734 -9.555 -22.922 1 95.94 171 THR B C 1
ATOM 4244 O O . THR B 1 171 ? 6.07 -8.445 -22.516 1 95.94 171 THR B O 1
ATOM 4247 N N . GLY B 1 172 ? 4.789 -9.75 -23.859 1 91.81 172 GLY B N 1
ATOM 4248 C CA . GLY B 1 172 ? 4.09 -8.625 -24.469 1 91.81 172 GLY B CA 1
ATOM 4249 C C . GLY B 1 172 ? 2.881 -8.172 -23.672 1 91.81 172 GLY B C 1
ATOM 4250 O O . GLY B 1 172 ? 2.6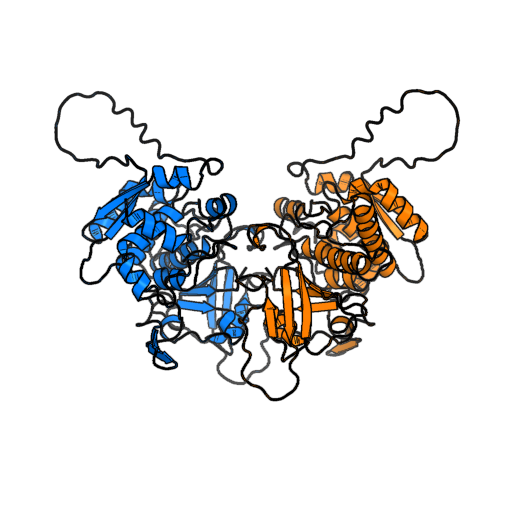72 -8.625 -22.547 1 91.81 172 GLY B O 1
ATOM 4251 N N . SER B 1 173 ? 2.104 -7.352 -24.516 1 88.12 173 SER B N 1
ATOM 4252 C CA . SER B 1 173 ? 0.925 -6.781 -23.875 1 88.12 173 SER B CA 1
ATOM 4253 C C . SER B 1 173 ? -0.03 -7.871 -23.406 1 88.12 173 SER B C 1
ATOM 4255 O O . SER B 1 173 ? -0.274 -8.844 -24.109 1 88.12 173 SER B O 1
ATOM 4257 N N . CYS B 1 174 ? -0.295 -8.07 -22.172 1 93.75 174 CYS B N 1
ATOM 4258 C CA . CYS B 1 174 ? -1.303 -8.914 -21.547 1 93.75 174 CYS B CA 1
ATOM 4259 C C . CYS B 1 174 ? -0.732 -10.289 -21.219 1 93.75 174 CYS B C 1
ATOM 4261 O O . CYS B 1 174 ? -1.483 -11.25 -21 1 93.75 174 CYS B O 1
ATOM 4263 N N . GLY B 1 175 ? 0.547 -10.516 -21.438 1 97.12 175 GLY B N 1
ATOM 4264 C CA . GLY B 1 175 ? 1.186 -11.797 -21.172 1 97.12 175 GLY B CA 1
ATOM 4265 C C . GLY B 1 175 ? 0.779 -12.406 -19.844 1 97.12 175 GLY B C 1
ATOM 4266 O O . GLY B 1 175 ? 0.558 -13.617 -19.766 1 97.12 175 GLY B O 1
ATOM 4267 N N . VAL B 1 176 ? 0.632 -11.625 -18.859 1 98.25 176 VAL B N 1
ATOM 4268 C CA . VAL B 1 176 ? 0.257 -12.094 -17.516 1 98.25 176 VAL B CA 1
ATOM 4269 C C . VAL B 1 176 ? -1.148 -12.688 -17.562 1 98.25 176 VAL B C 1
ATOM 4271 O O . VAL B 1 176 ? -1.393 -13.758 -16.984 1 98.25 176 VAL B O 1
ATOM 4274 N N . LEU B 1 177 ? -2.014 -12.031 -18.281 1 97.38 177 LEU B N 1
ATOM 4275 C CA . LEU B 1 177 ? -3.387 -12.516 -18.391 1 97.38 177 LEU B CA 1
ATOM 4276 C C . LEU B 1 177 ? -3.443 -13.812 -19.188 1 97.38 177 LEU B C 1
ATOM 4278 O O . LEU B 1 177 ? -4.191 -14.727 -18.844 1 97.38 177 LEU B O 1
ATOM 4282 N N . LEU B 1 178 ? -2.742 -13.797 -20.266 1 97.06 178 LEU B N 1
ATOM 4283 C CA . LEU B 1 178 ? -2.727 -15 -21.094 1 97.06 178 LEU B CA 1
ATOM 4284 C C . LEU B 1 178 ? -2.215 -16.203 -20.297 1 97.06 178 LEU B C 1
ATOM 4286 O O . LEU B 1 178 ? -2.781 -17.297 -20.391 1 97.06 178 LEU B O 1
ATOM 4290 N N . PHE B 1 179 ? -1.229 -16 -19.578 1 98.31 179 PHE B N 1
ATOM 4291 C CA . PHE B 1 179 ? -0.714 -17.062 -18.719 1 98.31 179 PHE B CA 1
ATOM 4292 C C . PHE B 1 179 ? -1.751 -17.469 -17.672 1 98.31 179 PHE B C 1
ATOM 4294 O O . PHE B 1 179 ? -1.95 -18.656 -17.422 1 98.31 179 PHE B O 1
ATOM 4301 N N . LEU B 1 180 ? -2.348 -16.484 -17.031 1 98.62 180 LEU B N 1
ATOM 4302 C CA . LEU B 1 180 ? -3.363 -16.75 -16.031 1 98.62 180 LEU B CA 1
ATOM 4303 C C . LEU B 1 180 ? -4.492 -17.609 -16.609 1 98.62 180 LEU B C 1
ATOM 4305 O O . LEU B 1 180 ? -4.93 -18.578 -15.977 1 98.62 180 LEU B O 1
ATOM 4309 N N . TYR B 1 181 ? -4.938 -17.234 -17.781 1 97.81 181 TYR B N 1
ATOM 4310 C CA . TYR B 1 181 ? -5.992 -18 -18.438 1 97.81 181 TYR B CA 1
ATOM 4311 C C . TYR B 1 181 ? -5.52 -19.422 -18.75 1 97.81 181 TYR B C 1
ATOM 4313 O O . TYR B 1 181 ? -6.285 -20.375 -18.625 1 97.81 181 TYR B O 1
ATOM 4321 N N . SER B 1 182 ? -4.289 -19.547 -19.203 1 97.69 182 SER B N 1
ATOM 4322 C CA . SER B 1 182 ? -3.719 -20.875 -19.438 1 97.69 182 SER B CA 1
ATOM 4323 C C . SER B 1 182 ? -3.764 -21.719 -18.172 1 97.69 182 SER B C 1
ATOM 4325 O O . SER B 1 182 ? -4.117 -22.906 -18.219 1 97.69 182 SER B O 1
ATOM 4327 N N . LEU B 1 183 ? -3.445 -21.109 -17.078 1 98.25 183 LEU B N 1
ATOM 4328 C CA . LEU B 1 183 ? -3.424 -21.797 -15.781 1 98.25 183 LEU B CA 1
ATOM 4329 C C . LEU B 1 183 ? -4.816 -22.281 -15.398 1 98.25 183 LEU B C 1
ATOM 4331 O O . LEU B 1 183 ? -4.984 -23.438 -14.992 1 98.25 183 LEU B O 1
ATOM 4335 N N . LEU B 1 184 ? -5.793 -21.453 -15.547 1 97.81 184 LEU B N 1
ATOM 4336 C CA . LEU B 1 184 ? -7.156 -21.781 -15.148 1 97.81 184 LEU B CA 1
ATOM 4337 C C . LEU B 1 184 ? -7.73 -22.875 -16.031 1 97.81 184 LEU B C 1
ATOM 4339 O O . LEU B 1 184 ? -8.398 -23.797 -15.531 1 97.81 184 LEU B O 1
ATOM 4343 N N . LEU B 1 185 ? -7.418 -22.781 -17.281 1 96.38 185 LEU B N 1
ATOM 4344 C CA . LEU B 1 185 ? -7.922 -23.797 -18.188 1 96.38 185 LEU B CA 1
ATOM 4345 C C . LEU B 1 185 ? -7.207 -25.125 -17.969 1 96.38 185 LEU B C 1
ATOM 4347 O O . LEU B 1 185 ? -7.809 -26.203 -18.125 1 96.38 185 LEU B O 1
ATOM 4351 N N . THR B 1 186 ? -5.922 -25.078 -17.703 1 96.44 186 THR B N 1
ATOM 4352 C CA . THR B 1 186 ? -5.18 -26.297 -17.391 1 96.44 186 THR B CA 1
ATOM 4353 C C . THR B 1 186 ? -5.75 -26.984 -16.156 1 96.44 186 THR B C 1
ATOM 4355 O O . THR B 1 186 ? -5.961 -28.188 -16.156 1 96.44 186 THR B O 1
ATOM 4358 N N . LYS B 1 187 ? -6.004 -26.234 -15.078 1 96.5 187 LYS B N 1
ATOM 4359 C CA . LYS B 1 187 ? -6.559 -26.766 -13.844 1 96.5 187 LYS B CA 1
ATOM 4360 C C . LYS B 1 187 ? -7.984 -27.281 -14.047 1 96.5 187 LYS B C 1
ATOM 4362 O O . LYS B 1 187 ? -8.367 -28.297 -13.484 1 96.5 187 LYS B O 1
ATOM 4367 N N . GLY B 1 188 ? -8.758 -26.531 -14.867 1 94.88 188 GLY B N 1
ATOM 4368 C CA . GLY B 1 188 ? -10.156 -26.844 -15.094 1 94.88 188 GLY B CA 1
ATOM 4369 C C . GLY B 1 188 ? -11.094 -26.125 -14.148 1 94.88 188 GLY B C 1
ATOM 4370 O O . GLY B 1 188 ? -10.883 -26.125 -12.938 1 94.88 188 GLY B O 1
ATOM 4371 N N . ILE B 1 189 ? -12.109 -25.625 -14.672 1 95 189 ILE B N 1
ATOM 4372 C CA . ILE B 1 189 ? -13.047 -24.781 -13.953 1 95 189 ILE B CA 1
ATOM 4373 C C . ILE B 1 189 ? -13.711 -25.578 -12.836 1 95 189 ILE B C 1
ATOM 4375 O O . ILE B 1 189 ? -13.836 -25.094 -11.703 1 95 189 ILE B O 1
ATOM 4379 N N . GLU B 1 190 ? -14.102 -26.781 -13.117 1 94.44 190 GLU B N 1
ATOM 4380 C CA . GLU B 1 190 ? -14.789 -27.609 -12.133 1 94.44 190 GLU B CA 1
ATOM 4381 C C . GLU B 1 190 ? -13.875 -27.922 -10.945 1 94.44 190 GLU B C 1
ATOM 4383 O O . GLU B 1 190 ? -14.328 -27.953 -9.797 1 94.44 190 GLU B O 1
ATOM 4388 N N . ASN B 1 191 ? -12.672 -28.203 -11.297 1 94.81 191 ASN B N 1
ATOM 4389 C CA . ASN B 1 191 ? -11.727 -28.484 -10.227 1 94.81 191 ASN B CA 1
ATOM 4390 C C . ASN B 1 191 ? -11.539 -27.281 -9.312 1 94.81 191 ASN B C 1
ATOM 4392 O O . ASN B 1 191 ? -11.477 -27.422 -8.094 1 94.81 191 ASN B O 1
ATOM 4396 N N . ILE B 1 192 ? -11.461 -26.109 -9.875 1 96.88 192 ILE B N 1
ATOM 4397 C CA . ILE B 1 192 ? -11.289 -24.891 -9.102 1 96.88 192 ILE B CA 1
ATOM 4398 C C . ILE B 1 192 ? -12.516 -24.656 -8.219 1 96.88 192 ILE B C 1
ATOM 4400 O O . ILE B 1 192 ? -12.383 -24.344 -7.035 1 96.88 192 ILE B O 1
ATOM 4404 N N . LYS B 1 193 ? -13.672 -24.844 -8.758 1 95.69 193 LYS B N 1
ATOM 4405 C CA . LYS B 1 193 ? -14.914 -24.672 -8.008 1 95.69 193 LYS B CA 1
ATOM 4406 C C . LYS B 1 193 ? -14.984 -25.625 -6.82 1 95.69 193 LYS B C 1
ATOM 4408 O O . LYS B 1 193 ? -15.461 -25.25 -5.742 1 95.69 193 LYS B O 1
ATOM 4413 N N . ASN B 1 194 ? -14.492 -26.781 -7.012 1 94.19 194 ASN B N 1
ATOM 4414 C CA . ASN B 1 194 ? -14.555 -27.797 -5.973 1 94.19 194 ASN B CA 1
ATOM 4415 C C . ASN B 1 194 ? -13.555 -27.531 -4.855 1 94.19 194 ASN B C 1
ATOM 4417 O O . ASN B 1 194 ? -13.773 -27.938 -3.711 1 94.19 194 ASN B O 1
ATOM 4421 N N . GLU B 1 195 ? -12.523 -26.906 -5.219 1 95.19 195 GLU B N 1
ATOM 4422 C CA . GLU B 1 195 ? -11.461 -26.672 -4.242 1 95.19 195 GLU B CA 1
ATOM 4423 C C . GLU B 1 195 ? -11.711 -25.406 -3.445 1 95.19 195 GLU B C 1
ATOM 4425 O O . GLU B 1 195 ? -11.383 -25.328 -2.262 1 95.19 195 GLU B O 1
ATOM 4430 N N . THR B 1 196 ? -12.273 -24.391 -4.09 1 95.25 196 THR B N 1
ATOM 4431 C CA . THR B 1 196 ? -12.492 -23.109 -3.432 1 95.25 196 THR B CA 1
ATOM 4432 C C . THR B 1 196 ? -13.602 -23.219 -2.391 1 95.25 196 THR B C 1
ATOM 4434 O O . THR B 1 196 ? -14.555 -23.984 -2.57 1 95.25 196 THR B O 1
ATOM 4437 N N . GLU B 1 197 ? -13.5 -22.484 -1.367 1 91.19 197 GLU B N 1
ATOM 4438 C CA . GLU B 1 197 ? -14.508 -22.516 -0.31 1 91.19 197 GLU B CA 1
ATOM 4439 C C . GLU B 1 197 ? -15.836 -21.953 -0.802 1 91.19 197 GLU B C 1
ATOM 4441 O O . GLU B 1 197 ? -16.906 -22.469 -0.47 1 91.19 197 GLU B O 1
ATOM 4446 N N . ASP B 1 198 ? -15.82 -20.844 -1.491 1 90.94 198 ASP B N 1
ATOM 4447 C CA . ASP B 1 198 ? -17 -20.219 -2.086 1 90.94 198 ASP B CA 1
ATOM 4448 C C . ASP B 1 198 ? -16.797 -19.969 -3.578 1 90.94 198 ASP B C 1
ATOM 4450 O O . ASP B 1 198 ? -16.188 -18.969 -3.971 1 90.94 198 ASP B O 1
ATOM 4454 N N . PRO B 1 199 ? -17.406 -20.812 -4.363 1 91.75 199 PRO B N 1
ATOM 4455 C CA . PRO B 1 199 ? -17.203 -20.703 -5.809 1 91.75 199 PRO B CA 1
ATOM 4456 C C . PRO B 1 199 ? -17.859 -19.453 -6.406 1 91.75 199 PRO B C 1
ATOM 4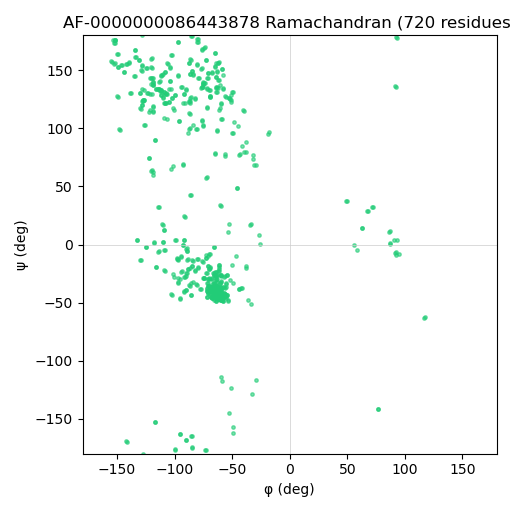458 O O . PRO B 1 199 ? -17.625 -19.125 -7.57 1 91.75 199 PRO B O 1
ATOM 4461 N N . ASN B 1 200 ? -18.625 -18.734 -5.645 1 88.75 200 ASN B N 1
ATOM 4462 C CA . ASN B 1 200 ? -19.312 -17.562 -6.152 1 88.75 200 ASN B CA 1
ATOM 4463 C C . ASN B 1 200 ? -18.453 -16.312 -6.016 1 88.75 200 ASN B C 1
ATOM 4465 O O . ASN B 1 200 ? -18.781 -15.266 -6.582 1 88.75 200 ASN B O 1
ATOM 4469 N N . VAL B 1 201 ? -17.406 -16.453 -5.27 1 90.25 201 VAL B N 1
ATOM 4470 C CA . VAL B 1 201 ? -16.484 -15.32 -5.133 1 90.25 201 VAL B CA 1
ATOM 4471 C C . VAL B 1 201 ? -15.461 -15.352 -6.262 1 90.25 201 VAL B C 1
ATOM 4473 O O . VAL B 1 201 ? -14.742 -16.328 -6.43 1 90.25 201 VAL B O 1
ATOM 4476 N N . PRO B 1 202 ? -15.43 -14.281 -7.016 1 93.75 202 PRO B N 1
ATOM 4477 C CA . PRO B 1 202 ? -14.469 -14.266 -8.125 1 93.75 202 PRO B CA 1
ATOM 4478 C C . PRO B 1 202 ? -13.023 -14.344 -7.656 1 93.75 202 PRO B C 1
ATOM 4480 O O . PRO B 1 202 ? -12.703 -13.914 -6.539 1 93.75 202 PRO B O 1
ATOM 4483 N N . LEU B 1 203 ? -12.133 -14.812 -8.492 1 96.88 203 LEU B N 1
ATOM 4484 C CA . LEU B 1 203 ? -10.727 -14.977 -8.156 1 96.88 203 LEU B CA 1
ATOM 4485 C C . LEU B 1 203 ? -10.016 -13.625 -8.125 1 96.88 203 LEU B C 1
ATOM 4487 O O . LEU B 1 203 ? -8.992 -13.469 -7.453 1 96.88 203 LEU B O 1
ATOM 4491 N N . ILE B 1 204 ? -10.469 -12.68 -8.898 1 95.06 204 ILE B N 1
ATOM 4492 C CA . ILE B 1 204 ? -10.016 -11.297 -8.844 1 95.06 204 ILE B CA 1
ATOM 4493 C C . ILE B 1 204 ? -11.125 -10.406 -8.281 1 95.06 204 ILE B C 1
ATOM 4495 O O . ILE B 1 204 ? -12.258 -10.438 -8.773 1 95.06 204 ILE B O 1
ATOM 4499 N N . ASP B 1 205 ? -10.797 -9.695 -7.289 1 90.12 205 ASP B N 1
ATOM 4500 C CA . ASP B 1 205 ? -11.773 -8.82 -6.648 1 90.12 205 ASP B CA 1
ATOM 4501 C C . ASP B 1 205 ? -12.312 -7.789 -7.641 1 90.12 205 ASP B C 1
ATOM 4503 O O . ASP B 1 205 ? -11.562 -6.973 -8.172 1 90.12 205 ASP B O 1
ATOM 4507 N N . PRO B 1 206 ? -13.594 -7.789 -7.84 1 86.94 206 PRO B N 1
ATOM 4508 C CA . PRO B 1 206 ? -14.156 -6.879 -8.844 1 86.94 206 PRO B CA 1
ATOM 4509 C C . PRO B 1 206 ? -14.086 -5.414 -8.414 1 86.94 206 PRO B C 1
ATOM 4511 O O . PRO B 1 206 ? -14.18 -4.516 -9.25 1 86.94 206 PRO B O 1
ATOM 4514 N N . GLU B 1 207 ? -13.961 -5.188 -7.18 1 84.06 207 GLU B N 1
ATOM 4515 C CA . GLU B 1 207 ? -13.969 -3.814 -6.68 1 84.06 207 GLU B CA 1
ATOM 4516 C C . GLU B 1 207 ? -12.562 -3.225 -6.648 1 84.06 207 GLU B C 1
ATOM 4518 O O . GLU B 1 207 ? -12.367 -2.057 -6.992 1 84.06 207 GLU B O 1
ATOM 4523 N N . TYR B 1 208 ? -11.555 -4.051 -6.254 1 85.62 208 TYR B N 1
ATOM 4524 C CA . TYR B 1 208 ? -10.227 -3.502 -6.027 1 85.62 208 TYR B CA 1
ATOM 4525 C C . TYR B 1 208 ? -9.219 -4.09 -7.008 1 85.62 208 TYR B C 1
ATOM 4527 O O . TYR B 1 208 ? -8.117 -3.561 -7.172 1 85.62 208 TYR B O 1
ATOM 4535 N N . GLY B 1 209 ? -9.586 -5.238 -7.586 1 89.62 209 GLY B N 1
ATOM 4536 C CA . GLY B 1 209 ? -8.742 -5.809 -8.625 1 89.62 209 GLY B CA 1
ATOM 4537 C C . GLY B 1 209 ? -7.637 -6.691 -8.086 1 89.62 209 GLY B C 1
ATOM 4538 O O . GLY B 1 209 ? -6.738 -7.094 -8.82 1 89.62 209 GLY B O 1
ATOM 4539 N N . HIS B 1 210 ? -7.637 -7.051 -6.797 1 91.5 210 HIS B N 1
ATOM 4540 C CA . HIS B 1 210 ? -6.613 -7.91 -6.207 1 91.5 210 HIS B CA 1
ATOM 4541 C C . HIS B 1 210 ? -6.93 -9.383 -6.438 1 91.5 210 HIS B C 1
ATOM 4543 O O . HIS B 1 210 ? -8.102 -9.773 -6.477 1 91.5 210 HIS B O 1
ATOM 4549 N N . GLY B 1 211 ? -5.922 -10.141 -6.602 1 95.44 211 GLY B N 1
ATOM 4550 C CA . GLY B 1 211 ? -6.125 -11.578 -6.652 1 95.44 211 GLY B CA 1
ATOM 4551 C C . GLY B 1 211 ? -6.484 -12.18 -5.309 1 95.44 211 GLY B C 1
ATOM 4552 O O . GLY B 1 211 ? -5.949 -11.766 -4.277 1 95.44 211 GLY B O 1
ATOM 4553 N N . SER B 1 212 ? -7.336 -13.141 -5.297 1 95.94 212 SER B N 1
ATOM 4554 C CA . SER B 1 212 ? -7.789 -13.797 -4.074 1 95.94 212 SER B CA 1
ATOM 4555 C C . SER B 1 212 ? -6.727 -14.75 -3.537 1 95.94 212 SER B C 1
ATOM 4557 O O . SER B 1 212 ? -5.77 -15.086 -4.238 1 95.94 212 SER B O 1
ATOM 4559 N N . GLN B 1 213 ? -6.941 -15.188 -2.303 1 96.56 213 GLN B N 1
ATOM 4560 C CA . GLN B 1 213 ? -6.051 -16.188 -1.704 1 96.56 213 GLN B CA 1
ATOM 4561 C C . GLN B 1 213 ? -6.102 -17.5 -2.473 1 96.56 213 GLN B C 1
ATOM 4563 O O . GLN B 1 213 ? -5.09 -18.203 -2.582 1 96.56 213 GLN B O 1
ATOM 4568 N N . SER B 1 214 ? -7.273 -17.875 -2.98 1 98.06 214 SER B N 1
ATOM 4569 C CA . SER B 1 214 ? -7.406 -19.078 -3.775 1 98.06 214 SER B CA 1
ATOM 4570 C C . SER B 1 214 ? -6.535 -19.016 -5.027 1 98.06 214 SER B C 1
ATOM 4572 O O . SER B 1 214 ? -5.895 -20.016 -5.391 1 98.06 214 SER B O 1
ATOM 4574 N N . LEU B 1 215 ? -6.574 -17.891 -5.672 1 98.44 215 LEU B N 1
ATOM 4575 C CA . LEU B 1 215 ? -5.742 -17.719 -6.855 1 98.44 215 LEU B CA 1
ATOM 4576 C C . LEU B 1 215 ? -4.262 -17.828 -6.508 1 98.44 215 LEU B C 1
ATOM 4578 O O . LEU B 1 215 ? -3.506 -18.5 -7.207 1 98.44 215 LEU B O 1
ATOM 4582 N N . ILE B 1 216 ? -3.844 -17.188 -5.445 1 98.62 216 ILE B N 1
ATOM 4583 C CA . ILE B 1 216 ? -2.455 -17.219 -5 1 98.62 216 ILE B CA 1
ATOM 4584 C C . ILE B 1 216 ? -2.041 -18.656 -4.688 1 98.62 216 ILE B C 1
ATOM 4586 O O . ILE B 1 216 ? -0.979 -19.109 -5.121 1 98.62 216 ILE B O 1
ATOM 4590 N N . ASN B 1 217 ? -2.898 -19.375 -3.936 1 98.75 217 ASN B N 1
ATOM 4591 C CA . ASN B 1 217 ? -2.607 -20.766 -3.604 1 98.75 217 ASN B CA 1
ATOM 4592 C C . ASN B 1 217 ? -2.486 -21.625 -4.855 1 98.75 217 ASN B C 1
ATOM 4594 O O . ASN B 1 217 ? -1.653 -22.531 -4.91 1 98.75 217 ASN B O 1
ATOM 4598 N N . LEU B 1 218 ? -3.363 -21.391 -5.789 1 98.69 218 LEU B N 1
ATOM 4599 C CA . LEU B 1 218 ? -3.303 -22.141 -7.039 1 98.69 218 LEU B CA 1
ATOM 4600 C C . LEU B 1 218 ? -1.942 -21.969 -7.707 1 98.69 218 LEU B C 1
ATOM 4602 O O . LEU B 1 218 ? -1.352 -22.938 -8.18 1 98.69 218 LEU B O 1
ATOM 4606 N N . LEU B 1 219 ? -1.469 -20.781 -7.766 1 98.81 219 LEU B N 1
ATOM 4607 C CA . LEU B 1 219 ? -0.178 -20.484 -8.375 1 98.81 219 LEU B CA 1
ATOM 4608 C C . LEU B 1 219 ? 0.958 -21.125 -7.582 1 98.81 219 LEU B C 1
ATOM 4610 O O . LEU B 1 219 ? 1.913 -21.641 -8.164 1 98.81 219 LEU B O 1
ATOM 4614 N N . LEU B 1 220 ? 0.86 -21.141 -6.277 1 98.75 220 LEU B N 1
ATOM 4615 C CA . LEU B 1 220 ? 1.949 -21.578 -5.41 1 98.75 220 LEU B CA 1
ATOM 4616 C C . LEU B 1 220 ? 1.995 -23.109 -5.328 1 98.75 220 LEU B C 1
ATOM 4618 O O . LEU B 1 220 ? 3.074 -23.688 -5.23 1 98.75 220 LEU B O 1
ATOM 4622 N N . THR B 1 221 ? 0.761 -23.75 -5.363 1 98.44 221 THR B N 1
ATOM 4623 C CA . THR B 1 221 ? 0.729 -25.156 -4.969 1 98.44 221 THR B CA 1
ATOM 4624 C C . THR B 1 221 ? 0.001 -26 -6.016 1 98.44 221 THR B C 1
ATOM 4626 O O . THR B 1 221 ? 0.006 -27.219 -5.945 1 98.44 221 THR B O 1
ATOM 4629 N N . GLY B 1 222 ? -0.687 -25.359 -6.914 1 97.81 222 GLY B N 1
ATOM 4630 C CA . GLY B 1 222 ? -1.513 -26.078 -7.867 1 97.81 222 GLY B CA 1
ATOM 4631 C C . GLY B 1 222 ? -2.91 -26.359 -7.355 1 97.81 222 GLY B C 1
ATOM 4632 O O . GLY B 1 222 ? -3.738 -26.938 -8.07 1 97.81 222 GLY B O 1
ATOM 4633 N N . LEU B 1 223 ? -3.209 -25.906 -6.129 1 97.38 223 LEU B N 1
ATOM 4634 C CA . LEU B 1 223 ? -4.523 -26.094 -5.52 1 97.38 223 LEU B CA 1
ATOM 4635 C C . LEU B 1 223 ? -5.207 -24.75 -5.277 1 97.38 223 LEU B C 1
ATOM 4637 O O . LEU B 1 223 ? -4.59 -23.828 -4.762 1 97.38 223 LEU B O 1
ATOM 4641 N N . ALA B 1 224 ? -6.441 -24.656 -5.629 1 97.88 224 ALA B N 1
ATOM 4642 C CA . ALA B 1 224 ? -7.176 -23.391 -5.52 1 97.88 224 ALA B CA 1
ATOM 4643 C C . ALA B 1 224 ? -7.879 -23.297 -4.168 1 97.88 224 ALA B C 1
ATOM 4645 O O . ALA B 1 224 ? -8.891 -22.594 -4.039 1 97.88 224 ALA B O 1
ATOM 4646 N N . VAL B 1 225 ? -7.383 -24 -3.141 1 97.81 225 VAL B N 1
ATOM 4647 C CA . VAL B 1 225 ? -7.984 -23.938 -1.813 1 97.81 225 VAL B CA 1
ATOM 4648 C C . VAL B 1 225 ? -7.895 -22.5 -1.276 1 97.81 225 VAL B C 1
ATOM 4650 O O . VAL B 1 225 ? -6.992 -21.75 -1.652 1 97.81 225 VAL B O 1
ATOM 4653 N N . SER B 1 226 ? -8.766 -22.125 -0.353 1 96.25 226 SER B N 1
ATOM 4654 C CA . SER B 1 226 ? -8.875 -20.75 0.093 1 96.25 226 SER B CA 1
ATOM 4655 C C . SER B 1 226 ? -8.086 -20.516 1.38 1 96.25 226 SER B C 1
ATOM 4657 O O . SER B 1 226 ? -7.883 -19.375 1.794 1 96.25 226 SER B O 1
ATOM 4659 N N . ASN B 1 227 ? -7.66 -21.594 2.029 1 96.44 227 ASN B N 1
ATOM 4660 C CA . ASN B 1 227 ? -7.008 -21.469 3.328 1 96.44 227 ASN B CA 1
ATOM 4661 C C . ASN B 1 227 ? -5.508 -21.719 3.227 1 96.44 227 ASN B C 1
ATOM 4663 O O . ASN B 1 227 ? -5.047 -22.406 2.305 1 96.44 227 ASN B O 1
ATOM 4667 N N . VAL B 1 228 ? -4.777 -21.203 4.148 1 98.31 228 VAL B N 1
ATOM 4668 C CA . VAL B 1 228 ? -3.322 -21.266 4.07 1 98.31 228 VAL B CA 1
ATOM 4669 C C . VAL B 1 228 ? -2.783 -22.234 5.113 1 98.31 228 VAL B C 1
ATOM 4671 O O . VAL B 1 228 ? -1.569 -22.422 5.227 1 98.31 228 VAL B O 1
ATOM 4674 N N . TRP B 1 229 ? -3.645 -22.781 5.973 1 97.44 229 TRP B N 1
ATOM 4675 C CA . TRP B 1 229 ? -3.215 -23.766 6.961 1 97.44 229 TRP B CA 1
ATOM 4676 C C . TRP B 1 229 ? -3.076 -25.156 6.328 1 97.44 229 TRP B C 1
ATOM 4678 O O . TRP B 1 229 ? -3.445 -25.344 5.168 1 97.44 229 TRP B O 1
ATOM 4688 N N . ASP B 1 230 ? -2.633 -26.188 7.066 1 97.94 230 ASP B N 1
ATOM 4689 C CA . ASP B 1 230 ? -2.322 -27.516 6.547 1 97.94 230 ASP B CA 1
ATOM 4690 C C . ASP B 1 230 ? -3.553 -28.422 6.582 1 97.94 230 ASP B C 1
ATOM 4692 O O . ASP B 1 230 ? -4.293 -28.438 7.57 1 97.94 230 ASP B O 1
ATOM 4696 N N . GLY B 1 231 ? -3.779 -29.078 5.527 1 96.75 231 GLY B N 1
ATOM 4697 C CA . GLY B 1 231 ? -4.684 -30.219 5.523 1 96.75 231 GLY B CA 1
ATOM 4698 C C . GLY B 1 231 ? -6.148 -29.812 5.539 1 96.75 231 GLY B C 1
ATOM 4699 O O . GLY B 1 231 ? -6.566 -28.953 4.773 1 96.75 231 GLY B O 1
ATOM 4700 N N . GLU B 1 232 ? -6.93 -30.609 6.305 1 95.12 232 GLU B N 1
ATOM 4701 C CA . GLU B 1 232 ? -8.375 -30.422 6.352 1 95.12 232 GLU B CA 1
ATOM 4702 C C . GLU B 1 232 ? -8.852 -30.125 7.77 1 95.12 232 GLU B C 1
ATOM 4704 O O . GLU B 1 232 ? -8.258 -30.609 8.742 1 95.12 232 GLU B O 1
ATOM 4709 N N . LYS B 1 233 ? -9.805 -29.281 7.824 1 92.06 233 LYS B N 1
ATOM 4710 C CA . LYS B 1 233 ? -10.453 -28.984 9.094 1 92.06 233 LYS B CA 1
ATOM 4711 C C . LYS B 1 233 ? -11.969 -29.094 8.977 1 92.06 233 LYS B C 1
ATOM 4713 O O . LYS B 1 233 ? -12.531 -28.906 7.891 1 92.06 233 LYS B O 1
ATOM 4718 N N . GLU B 1 234 ? -12.625 -29.453 10.047 1 89.88 234 GLU B N 1
ATOM 4719 C CA . GLU B 1 234 ? -14.078 -29.547 10.086 1 89.88 234 GLU B CA 1
ATOM 4720 C C . GLU B 1 234 ? -14.68 -28.422 10.914 1 89.88 234 GLU B C 1
ATOM 4722 O O . GLU B 1 234 ? -14.266 -28.188 12.047 1 89.88 234 GLU B O 1
ATOM 4727 N N . CYS B 1 235 ? -15.508 -27.672 10.297 1 80.81 235 CYS B N 1
ATOM 4728 C CA . CYS B 1 235 ? -16.234 -26.594 10.977 1 80.81 235 CYS B CA 1
ATOM 4729 C C . CYS B 1 235 ? -17.734 -26.797 10.844 1 80.81 235 CYS B C 1
ATOM 4731 O O . CYS B 1 235 ? -18.297 -26.609 9.766 1 80.81 235 CYS B O 1
ATOM 4733 N N . SER B 1 236 ? -18.406 -27.016 11.922 1 85.56 236 SER B N 1
ATOM 4734 C CA . SER B 1 236 ? -19.859 -27.188 11.961 1 85.56 236 SER B CA 1
ATOM 4735 C C . SER B 1 236 ? -20.328 -28.188 10.914 1 85.56 236 SER B C 1
ATOM 4737 O O . SER B 1 236 ? -21.266 -27.922 10.164 1 85.56 236 SER B O 1
ATOM 4739 N N . GLY B 1 237 ? -19.609 -29.281 10.633 1 87.44 237 GLY B N 1
ATOM 4740 C CA . GLY B 1 237 ? -19.984 -30.359 9.727 1 87.44 237 GLY B CA 1
ATOM 4741 C C . GLY B 1 237 ? -19.5 -30.141 8.312 1 87.44 237 GLY B C 1
ATOM 4742 O O . GLY B 1 237 ? -19.656 -31.016 7.453 1 87.44 237 GLY B O 1
ATOM 4743 N N . ILE B 1 238 ? -18.984 -28.984 8.117 1 87.5 238 ILE B N 1
ATOM 4744 C CA . ILE B 1 238 ? -18.484 -28.688 6.781 1 87.5 238 ILE B CA 1
ATOM 4745 C C . ILE B 1 238 ? -16.969 -28.875 6.738 1 87.5 238 ILE B C 1
ATOM 4747 O O . ILE B 1 238 ? -16.25 -28.406 7.617 1 87.5 238 ILE B O 1
ATOM 4751 N N . LYS B 1 239 ? -16.594 -29.609 5.809 1 90.75 239 LYS B N 1
ATOM 4752 C CA . LYS B 1 239 ? -15.156 -29.828 5.633 1 90.75 239 LYS B CA 1
ATOM 4753 C C . LYS B 1 239 ? -14.516 -28.672 4.867 1 90.75 239 LYS B C 1
ATOM 4755 O O . LYS B 1 239 ? -14.984 -28.297 3.791 1 90.75 239 LYS B O 1
ATOM 4760 N N . LEU B 1 240 ? -13.508 -28.109 5.457 1 92.44 240 LEU B N 1
ATOM 4761 C CA . LEU B 1 240 ? -12.711 -27.047 4.828 1 92.44 240 LEU B CA 1
ATOM 4762 C C . LEU B 1 240 ? -11.32 -27.562 4.48 1 92.44 240 LEU B C 1
ATOM 4764 O O . LEU B 1 240 ? -10.766 -28.406 5.184 1 92.44 240 LEU B O 1
ATOM 4768 N N . TYR B 1 241 ? -10.781 -27.078 3.449 1 94.5 241 TYR B N 1
ATOM 4769 C CA . TYR B 1 241 ? -9.531 -27.641 2.941 1 94.5 241 TYR B CA 1
ATOM 4770 C C . TYR B 1 241 ? -8.43 -26.594 2.918 1 94.5 241 TYR B C 1
ATOM 4772 O O . TYR B 1 241 ? -8.68 -25.422 2.594 1 94.5 241 TYR B O 1
ATOM 4780 N N . GLY B 1 242 ? -7.242 -26.938 3.305 1 97.12 242 GLY B N 1
ATOM 4781 C CA . GLY B 1 242 ? -6.027 -26.141 3.197 1 97.12 242 GLY B CA 1
ATOM 4782 C C . GLY B 1 242 ? -4.977 -26.781 2.303 1 97.12 242 GLY B C 1
ATOM 4783 O O . GLY B 1 242 ? -5.312 -27.438 1.319 1 97.12 242 GLY B O 1
ATOM 4784 N N . ILE B 1 243 ? -3.777 -26.5 2.545 1 98.38 243 ILE B N 1
ATOM 4785 C CA . ILE B 1 243 ? -2.652 -26.953 1.735 1 98.38 243 ILE B CA 1
ATOM 4786 C C . ILE B 1 243 ? -2.377 -28.438 2.02 1 98.38 243 ILE B C 1
ATOM 4788 O O . ILE B 1 243 ? -2.355 -28.859 3.18 1 98.38 243 ILE B O 1
ATOM 4792 N N . ARG B 1 244 ? -2.084 -29.172 1.008 1 96.88 244 ARG B N 1
ATOM 4793 C CA . ARG B 1 244 ? -2.113 -30.625 1.151 1 96.88 244 ARG B CA 1
ATOM 4794 C C . ARG B 1 244 ? -0.704 -31.188 1.307 1 96.88 244 ARG B C 1
ATOM 4796 O O . ARG B 1 244 ? -0.523 -32.281 1.841 1 96.88 244 ARG B O 1
ATOM 4803 N N . GLN B 1 245 ? 0.255 -30.531 0.827 1 97.5 245 GLN B N 1
ATOM 4804 C CA . GLN B 1 245 ? 1.635 -31 0.891 1 97.5 245 GLN B CA 1
ATOM 4805 C C . GLN B 1 245 ? 2.613 -29.828 0.947 1 97.5 245 GLN B C 1
ATOM 4807 O O . GLN B 1 245 ? 2.238 -28.688 0.688 1 97.5 245 GLN B O 1
ATOM 4812 N N . GLN B 1 246 ? 3.828 -30.156 1.334 1 98.44 246 GLN B N 1
ATOM 4813 C CA . GLN B 1 246 ? 4.867 -29.125 1.386 1 98.44 246 GLN B CA 1
ATOM 4814 C C . GLN B 1 246 ? 5.027 -28.438 0.034 1 98.44 246 GLN B C 1
ATOM 4816 O O . GLN B 1 246 ? 5.215 -29.094 -0.989 1 98.44 246 GLN B O 1
ATOM 4821 N N . ALA B 1 247 ? 4.965 -27.156 0.028 1 98.56 247 ALA B N 1
ATOM 4822 C CA . ALA B 1 247 ? 5.027 -26.391 -1.209 1 98.56 247 ALA B CA 1
ATOM 4823 C C . ALA B 1 247 ? 6.473 -26.234 -1.684 1 98.56 247 ALA B C 1
ATOM 4825 O O . ALA B 1 247 ? 7.41 -26.344 -0.89 1 98.56 247 ALA B O 1
ATOM 4826 N N . THR B 1 248 ? 6.656 -26.031 -2.967 1 98.19 248 THR B N 1
ATOM 4827 C CA . THR B 1 248 ? 7.969 -25.781 -3.557 1 98.19 248 THR B CA 1
ATOM 4828 C C . THR B 1 248 ? 8.523 -24.438 -3.086 1 98.19 248 THR B C 1
ATOM 4830 O O . THR B 1 248 ? 9.688 -24.344 -2.689 1 98.19 248 THR B O 1
ATOM 4833 N N . VAL B 1 249 ? 7.691 -23.438 -3.131 1 98.44 249 VAL B N 1
ATOM 4834 C CA . VAL B 1 249 ? 7.969 -22.125 -2.584 1 98.44 249 VAL B CA 1
ATOM 4835 C C . VAL B 1 249 ? 6.934 -21.766 -1.515 1 98.44 249 VAL B C 1
ATOM 4837 O O . VAL B 1 249 ? 5.805 -22.266 -1.556 1 98.44 249 VAL B O 1
ATOM 4840 N N . GLY B 1 250 ? 7.312 -20.938 -0.569 1 98.69 250 GLY B N 1
ATOM 4841 C CA . GLY B 1 250 ? 6.484 -20.734 0.609 1 98.69 250 GLY B CA 1
ATOM 4842 C C . GLY B 1 250 ? 5.656 -19.469 0.543 1 98.69 250 GLY B C 1
ATOM 4843 O O . GLY B 1 250 ? 5.609 -18.797 -0.494 1 98.69 250 GLY B O 1
ATOM 4844 N N . PHE B 1 251 ? 4.973 -19.219 1.622 1 98.81 251 PHE B N 1
ATOM 4845 C CA . PHE B 1 251 ? 4.09 -18.062 1.771 1 98.81 251 PHE B CA 1
ATOM 4846 C C . PHE B 1 251 ? 4.027 -17.625 3.225 1 98.81 251 PHE B C 1
ATOM 4848 O O . PHE B 1 251 ? 3.885 -18.438 4.129 1 98.81 251 PHE B O 1
ATOM 4855 N N . LEU B 1 252 ? 4.27 -16.406 3.455 1 98.62 252 LEU B N 1
ATOM 4856 C CA . LEU B 1 252 ? 4.031 -15.719 4.723 1 98.62 252 LEU B CA 1
ATOM 4857 C C . LEU B 1 252 ? 3.148 -14.492 4.523 1 98.62 252 LEU B C 1
ATOM 4859 O O . LEU B 1 252 ? 3.109 -13.922 3.43 1 98.62 252 LEU B O 1
ATOM 4863 N N . THR B 1 253 ? 2.41 -14.109 5.52 1 97.25 253 THR B N 1
ATOM 4864 C CA . THR B 1 253 ? 1.505 -12.984 5.336 1 97.25 253 THR B CA 1
ATOM 4865 C C . THR B 1 253 ? 1.42 -12.141 6.605 1 97.25 253 THR B C 1
ATOM 4867 O O . THR B 1 253 ? 1.502 -12.672 7.715 1 97.25 253 THR B O 1
ATOM 4870 N N . LEU B 1 254 ? 1.213 -10.875 6.441 1 94.19 254 LEU B N 1
ATOM 4871 C CA . LEU B 1 254 ? 0.992 -9.953 7.547 1 94.19 254 LEU B CA 1
ATOM 4872 C C . LEU B 1 254 ? -0.321 -10.266 8.258 1 94.19 254 LEU B C 1
ATOM 4874 O O . LEU B 1 254 ? -0.502 -9.891 9.422 1 94.19 254 LEU B O 1
ATOM 4878 N N . MET B 1 255 ? -1.283 -10.883 7.602 1 92.12 255 MET B N 1
ATOM 4879 C CA . MET B 1 255 ? -2.559 -11.234 8.219 1 92.12 255 MET B CA 1
ATOM 4880 C C . MET B 1 255 ? -2.35 -12.164 9.406 1 92.12 255 MET B C 1
ATOM 4882 O O . MET B 1 255 ? -3.107 -12.125 10.375 1 92.12 255 MET B O 1
ATOM 4886 N N . GLU B 1 256 ? -1.331 -12.945 9.266 1 94.12 256 GLU B N 1
ATOM 4887 C CA . GLU B 1 256 ? -1.024 -13.797 10.414 1 94.12 256 GLU B CA 1
ATOM 4888 C C . GLU B 1 256 ? -0.455 -12.977 11.57 1 94.12 256 GLU B C 1
ATOM 4890 O O . GLU B 1 256 ? -0.74 -13.258 12.734 1 94.12 256 GLU B O 1
ATOM 4895 N N . ALA B 1 257 ? 0.41 -12.047 11.242 1 90.62 257 ALA B N 1
ATOM 4896 C CA . ALA B 1 257 ? 0.956 -11.172 12.273 1 90.62 257 ALA B CA 1
ATOM 4897 C C . ALA B 1 257 ? -0.158 -10.445 13.023 1 90.62 257 ALA B C 1
ATOM 4899 O O . ALA B 1 257 ? -0.027 -10.148 14.211 1 90.62 257 ALA B O 1
ATOM 4900 N N . PHE B 1 258 ? -1.27 -10.234 12.352 1 87.88 258 PHE B N 1
ATOM 4901 C CA . PHE B 1 258 ? -2.43 -9.586 12.945 1 87.88 258 PHE B CA 1
ATOM 4902 C C . PHE B 1 258 ? -3.342 -10.609 13.609 1 87.88 258 PHE B C 1
ATOM 4904 O O . PHE B 1 258 ? -4.402 -10.258 14.133 1 87.88 258 PHE B O 1
ATOM 4911 N N . ARG B 1 259 ? -3.01 -11.891 13.5 1 87.38 259 ARG B N 1
ATOM 4912 C CA . ARG B 1 259 ? -3.725 -13 14.117 1 87.38 259 ARG B CA 1
ATOM 4913 C C . ARG B 1 259 ? -5.07 -13.234 13.438 1 87.38 259 ARG B C 1
ATOM 4915 O O . ARG B 1 259 ? -6.035 -13.633 14.094 1 87.38 259 ARG B O 1
ATOM 4922 N N . TYR B 1 260 ? -5.148 -12.984 12.172 1 87.5 260 TYR B N 1
ATOM 4923 C CA . TYR B 1 260 ? -6.367 -13.227 11.414 1 87.5 260 TYR B CA 1
ATOM 4924 C C . TYR B 1 260 ? -6.379 -14.641 10.836 1 87.5 260 TYR B C 1
ATOM 4926 O O . TYR B 1 260 ? -7.438 -15.172 10.5 1 87.5 260 TYR B O 1
ATOM 4934 N N . CYS B 1 261 ? -5.242 -15.141 10.68 1 91.5 261 CYS B N 1
ATOM 4935 C CA . CYS B 1 261 ? -5.094 -16.5 10.18 1 91.5 261 CYS B CA 1
ATOM 4936 C C . CYS B 1 261 ? -3.809 -17.141 10.695 1 91.5 261 CYS B C 1
ATOM 4938 O O . CYS B 1 261 ? -3.053 -16.5 11.438 1 91.5 261 CYS B O 1
ATOM 4940 N N . GLN B 1 262 ? -3.621 -18.359 10.445 1 94.62 262 GLN B N 1
ATOM 4941 C CA . GLN B 1 262 ? -2.389 -19.078 10.75 1 94.62 262 GLN B CA 1
ATOM 4942 C C . GLN B 1 262 ? -1.884 -19.844 9.523 1 94.62 262 GLN B C 1
ATOM 4944 O O . GLN B 1 262 ? -2.576 -20.719 9.008 1 94.62 262 GLN B O 1
ATOM 4949 N N . VAL B 1 263 ? -0.75 -19.469 9.078 1 98.38 263 VAL B N 1
ATOM 4950 C CA . VAL B 1 263 ? -0.155 -20.156 7.941 1 98.38 263 VAL B CA 1
ATOM 4951 C C . VAL B 1 263 ? 0.428 -21.5 8.391 1 98.38 263 VAL B C 1
ATOM 4953 O O . VAL B 1 263 ? 1.094 -21.578 9.43 1 98.38 263 VAL B O 1
ATOM 4956 N N . GLY B 1 264 ? 0.189 -22.531 7.633 1 98.44 264 GLY B N 1
ATOM 4957 C CA . GLY B 1 264 ? 0.65 -23.859 7.996 1 98.44 264 GLY B CA 1
ATOM 4958 C C . GLY B 1 264 ? 2.109 -24.094 7.66 1 98.44 264 GLY B C 1
ATOM 4959 O O . GLY B 1 264 ? 2.74 -23.281 6.988 1 98.44 264 GLY B O 1
ATOM 4960 N N . SER B 1 265 ? 2.611 -25.281 8.086 1 98.31 265 SER B N 1
ATOM 4961 C CA . SER B 1 265 ? 4.012 -25.625 7.902 1 98.31 265 SER B CA 1
ATOM 4962 C C . SER B 1 265 ? 4.336 -25.875 6.434 1 98.31 265 SER B C 1
ATOM 4964 O O . SER B 1 265 ? 5.469 -25.656 5.996 1 98.31 265 SER B O 1
ATOM 4966 N N . PHE B 1 266 ? 3.369 -26.328 5.648 1 98.62 266 PHE B N 1
ATOM 4967 C CA . PHE B 1 266 ? 3.598 -26.641 4.242 1 98.62 266 PHE B CA 1
ATOM 4968 C C . PHE B 1 266 ? 3.977 -25.391 3.465 1 98.62 266 PHE B C 1
ATOM 4970 O O . PHE B 1 266 ? 4.711 -25.469 2.477 1 98.62 266 PHE B O 1
ATOM 4977 N N . LEU B 1 267 ? 3.484 -24.234 3.918 1 98.75 267 LEU B N 1
ATOM 4978 C CA . LEU B 1 267 ? 3.828 -22.969 3.287 1 98.75 267 LEU B CA 1
ATOM 4979 C C . LEU B 1 267 ? 4.961 -22.281 4.043 1 98.75 267 LEU B C 1
ATOM 4981 O O . LEU B 1 267 ? 5.797 -21.609 3.434 1 98.75 267 LEU B O 1
ATOM 4985 N N . LYS B 1 268 ? 5.086 -22.406 5.348 1 98 268 LYS B N 1
ATOM 4986 C CA . LYS B 1 268 ? 6.102 -21.75 6.168 1 98 268 LYS B CA 1
ATOM 4987 C C . LYS B 1 268 ? 7.48 -22.359 5.926 1 98 268 LYS B C 1
ATOM 4989 O O . LYS B 1 268 ? 8.5 -21.672 6.07 1 98 268 LYS B O 1
ATOM 4994 N N . SER B 1 269 ? 7.457 -23.641 5.66 1 96.88 269 SER B N 1
ATOM 4995 C CA . SER B 1 269 ? 8.703 -24.359 5.445 1 96.88 269 SER B CA 1
ATOM 4996 C C . SER B 1 269 ? 8.719 -25.031 4.074 1 96.88 269 SER B C 1
ATOM 4998 O O . SER B 1 269 ? 8.719 -26.266 3.98 1 96.88 269 SER B O 1
ATOM 5000 N N . PRO B 1 270 ? 8.898 -24.281 3.006 1 97.62 270 PRO B N 1
ATOM 5001 C CA . PRO B 1 270 ? 8.914 -24.828 1.646 1 97.62 270 PRO B CA 1
ATOM 5002 C C . PRO B 1 270 ? 10.188 -25.609 1.334 1 97.62 270 PRO B C 1
ATOM 5004 O O . PRO B 1 270 ? 11.133 -25.594 2.131 1 97.62 270 PRO B O 1
ATOM 5007 N N . LYS B 1 271 ? 10.133 -26.281 0.196 1 96.94 271 LYS B N 1
ATOM 5008 C CA . LYS B 1 271 ? 11.289 -27.047 -0.238 1 96.94 271 LYS B CA 1
ATOM 5009 C C . LYS B 1 271 ? 12.492 -26.141 -0.499 1 96.94 271 LYS B C 1
ATOM 5011 O O . LYS B 1 271 ? 13.633 -26.531 -0.236 1 96.94 271 LYS B O 1
ATOM 5016 N N . TYR B 1 272 ? 12.25 -25.016 -1.085 1 96.19 272 TYR B N 1
ATOM 5017 C CA . TYR B 1 272 ? 13.297 -24.031 -1.335 1 96.19 272 TYR B CA 1
ATOM 5018 C C . TYR B 1 272 ? 13.07 -22.766 -0.502 1 96.19 272 TYR B C 1
ATOM 5020 O O . TYR B 1 272 ? 11.93 -22.344 -0.303 1 96.19 272 TYR B O 1
ATOM 5028 N N . PRO B 1 273 ? 14.117 -22.156 0.048 1 96.31 273 PRO B N 1
ATOM 5029 C CA . PRO B 1 273 ? 14 -21.016 0.972 1 96.31 273 PRO B CA 1
ATOM 5030 C C . PRO B 1 273 ? 13.578 -19.719 0.273 1 96.31 273 PRO B C 1
ATOM 5032 O O . PRO B 1 273 ? 14.312 -18.734 0.318 1 96.31 273 PRO B O 1
ATOM 5035 N N . ILE B 1 274 ? 12.469 -19.766 -0.367 1 97.81 274 ILE B N 1
ATOM 5036 C CA . ILE B 1 274 ? 11.82 -18.656 -1.069 1 97.81 274 ILE B CA 1
ATOM 5037 C C . ILE B 1 274 ? 10.375 -18.516 -0.593 1 97.81 274 ILE B C 1
ATOM 5039 O O . ILE B 1 274 ? 9.617 -19.5 -0.592 1 97.81 274 ILE B O 1
ATOM 5043 N N . TRP B 1 275 ? 9.992 -17.328 -0.116 1 98.69 275 TRP B N 1
ATOM 5044 C CA . TRP B 1 275 ? 8.648 -17.109 0.394 1 98.69 275 TRP B CA 1
ATOM 5045 C C . TRP B 1 275 ? 8 -15.906 -0.293 1 98.69 275 TRP B C 1
ATOM 5047 O O . TRP B 1 275 ? 8.586 -14.82 -0.341 1 98.69 275 TRP B O 1
ATOM 5057 N N . VAL B 1 276 ? 6.84 -16.125 -0.879 1 98.88 276 VAL B N 1
ATOM 5058 C CA . VAL B 1 276 ? 5.996 -14.977 -1.205 1 98.88 276 VAL B CA 1
ATOM 5059 C C . VAL B 1 276 ? 5.453 -14.352 0.078 1 98.88 276 VAL B C 1
ATOM 5061 O O . VAL B 1 276 ? 4.961 -15.062 0.96 1 98.88 276 VAL B O 1
ATOM 5064 N N . LEU B 1 277 ? 5.629 -13.055 0.273 1 98.62 277 LEU B N 1
ATOM 5065 C CA . LEU B 1 277 ? 5.117 -12.328 1.427 1 98.62 277 LEU B CA 1
ATOM 5066 C C . LEU B 1 277 ? 3.861 -11.539 1.06 1 98.62 277 LEU B C 1
ATOM 5068 O O . LEU B 1 277 ? 3.873 -10.75 0.117 1 98.62 277 LEU B O 1
ATOM 5072 N N . GLY B 1 278 ? 2.805 -11.773 1.813 1 97 278 GLY B N 1
ATOM 5073 C CA . GLY B 1 278 ? 1.557 -11.078 1.548 1 97 278 GLY B CA 1
ATOM 5074 C C . GLY B 1 278 ? 1.267 -9.977 2.545 1 97 278 GLY B C 1
ATOM 5075 O O . GLY B 1 278 ? 1.28 -10.203 3.756 1 97 278 GLY B O 1
ATOM 5076 N N . SER B 1 279 ? 1.099 -8.828 2.055 1 92.44 279 SER B N 1
ATOM 5077 C CA . SER B 1 279 ? 0.486 -7.758 2.836 1 92.44 279 SER B CA 1
ATOM 5078 C C . SER B 1 279 ? -1.01 -7.656 2.557 1 92.44 279 SER B C 1
ATOM 5080 O O . SER B 1 279 ? -1.616 -8.602 2.045 1 92.44 279 SER B O 1
ATOM 5082 N N . GLU B 1 280 ? -1.629 -6.516 2.92 1 85.81 280 GLU B N 1
ATOM 5083 C CA . GLU B 1 280 ? -3.066 -6.367 2.711 1 85.81 280 GLU B CA 1
ATOM 5084 C C . GLU B 1 280 ? -3.404 -6.297 1.226 1 85.81 280 GLU B C 1
ATOM 5086 O O . GLU B 1 280 ? -4.418 -6.844 0.786 1 85.81 280 GLU B O 1
ATOM 5091 N N . THR B 1 281 ? -2.527 -5.637 0.462 1 87.81 281 THR B N 1
ATOM 5092 C CA . THR B 1 281 ? -2.941 -5.332 -0.904 1 87.81 281 THR B CA 1
ATOM 5093 C C . THR B 1 281 ? -1.838 -5.691 -1.896 1 87.81 281 THR B C 1
ATOM 5095 O O . THR B 1 281 ? -1.973 -5.449 -3.098 1 87.81 281 THR B O 1
ATOM 5098 N N . HIS B 1 282 ? -0.753 -6.266 -1.425 1 94.19 282 HIS B N 1
ATOM 5099 C CA . HIS B 1 282 ? 0.389 -6.461 -2.312 1 94.19 282 HIS B CA 1
ATOM 5100 C C . HIS B 1 282 ? 1.181 -7.703 -1.924 1 94.19 282 HIS B C 1
ATOM 5102 O O . HIS B 1 282 ? 1.06 -8.195 -0.8 1 94.19 282 HIS B O 1
ATOM 5108 N N . LEU B 1 283 ? 1.818 -8.266 -2.896 1 98.19 283 LEU B N 1
ATOM 5109 C CA . LEU B 1 283 ? 2.684 -9.414 -2.688 1 98.19 283 LEU B CA 1
ATOM 5110 C C . LEU B 1 283 ? 4.121 -9.102 -3.08 1 98.19 283 LEU B C 1
ATOM 5112 O O . LEU B 1 283 ? 4.359 -8.422 -4.082 1 98.19 283 LEU B O 1
ATOM 5116 N N . THR B 1 284 ? 5.043 -9.508 -2.303 1 98.44 284 THR B N 1
ATOM 5117 C CA . THR B 1 284 ? 6.48 -9.422 -2.553 1 98.44 284 THR B CA 1
ATOM 5118 C C . THR B 1 284 ? 7.141 -10.781 -2.363 1 98.44 284 THR B C 1
ATOM 5120 O O . THR B 1 284 ? 6.457 -11.797 -2.189 1 98.44 284 THR B O 1
ATOM 5123 N N . VAL B 1 285 ? 8.469 -10.875 -2.559 1 98.81 285 VAL B N 1
ATOM 5124 C CA . VAL B 1 285 ? 9.156 -12.148 -2.387 1 98.81 285 VAL B CA 1
ATOM 5125 C C . VAL B 1 285 ? 10.375 -11.961 -1.482 1 98.81 285 VAL B C 1
ATOM 5127 O O . VAL B 1 285 ? 11.109 -10.984 -1.621 1 98.81 285 VAL B O 1
ATOM 5130 N N . PHE B 1 286 ? 10.508 -12.82 -0.475 1 98.5 286 PHE B N 1
ATOM 5131 C CA . PHE B 1 286 ? 11.656 -12.938 0.41 1 98.5 286 PHE B CA 1
ATOM 5132 C C . PHE B 1 286 ? 12.391 -14.25 0.175 1 98.5 286 PHE B C 1
ATOM 5134 O O . PHE B 1 286 ? 11.773 -15.305 0.075 1 98.5 286 PHE B O 1
ATOM 5141 N N . PHE B 1 287 ? 13.805 -14.188 0.028 1 97.44 287 PHE B N 1
ATOM 5142 C CA . PHE B 1 287 ? 14.492 -15.445 -0.263 1 97.44 287 PHE B CA 1
ATOM 5143 C C . PHE B 1 287 ? 15.938 -15.391 0.214 1 97.44 287 PHE B C 1
ATOM 5145 O O . PHE B 1 287 ? 16.453 -14.312 0.519 1 97.44 287 PHE B O 1
ATOM 5152 N N . THR B 1 288 ? 16.438 -16.469 0.415 1 95.69 288 THR B N 1
ATOM 5153 C CA . THR B 1 288 ? 17.875 -16.656 0.65 1 95.69 288 THR B CA 1
ATOM 5154 C C . THR B 1 288 ? 18.453 -17.719 -0.283 1 95.69 288 THR B C 1
ATOM 5156 O O . THR B 1 288 ? 17.703 -18.547 -0.815 1 95.69 288 THR B O 1
ATOM 5159 N N . LYS B 1 289 ? 19.688 -17.609 -0.537 1 88.75 289 LYS B N 1
ATOM 5160 C CA . LYS B 1 289 ? 20.359 -18.562 -1.417 1 88.75 289 LYS B CA 1
ATOM 5161 C C . LYS B 1 289 ? 20.906 -19.75 -0.628 1 88.75 289 LYS B C 1
ATOM 5163 O O . LYS B 1 289 ? 21.391 -20.719 -1.213 1 88.75 289 LYS B O 1
ATOM 5168 N N . GLU B 1 290 ? 20.766 -19.625 0.626 1 83.31 290 GLU B N 1
ATOM 5169 C CA . GLU B 1 290 ? 21.312 -20.672 1.489 1 83.31 290 GLU B CA 1
ATOM 5170 C C . GLU B 1 290 ? 20.281 -21.75 1.779 1 83.31 290 GLU B C 1
ATOM 5172 O O . GLU B 1 290 ? 19.141 -21.453 2.145 1 83.31 290 GLU B O 1
ATOM 5177 N N . ASN B 1 291 ? 20.625 -22.969 1.591 1 75 291 ASN B N 1
ATOM 5178 C CA . ASN B 1 291 ? 19.703 -24.062 1.856 1 75 291 ASN B CA 1
ATOM 5179 C C . ASN B 1 291 ? 19.609 -24.359 3.35 1 75 291 ASN B C 1
ATOM 5181 O O . ASN B 1 291 ? 18.547 -24.734 3.842 1 75 291 ASN B O 1
ATOM 5185 N N . ASN B 1 292 ? 20.734 -24.266 4.016 1 75.5 292 ASN B N 1
ATOM 5186 C CA . ASN B 1 292 ? 20.734 -24.453 5.465 1 75.5 292 ASN B CA 1
ATOM 5187 C C . ASN B 1 292 ? 20.781 -23.125 6.207 1 75.5 292 ASN B C 1
ATOM 5189 O O . ASN B 1 292 ? 21.703 -22.328 6 1 75.5 292 ASN B O 1
ATOM 5193 N N . ILE B 1 293 ? 19.766 -22.875 6.902 1 69.31 293 ILE B N 1
ATOM 5194 C CA . ILE B 1 293 ? 19.625 -21.578 7.547 1 69.31 293 ILE B CA 1
ATOM 5195 C C . ILE B 1 293 ? 20.453 -21.562 8.836 1 69.31 293 ILE B C 1
ATOM 5197 O O . ILE B 1 293 ? 20.047 -22.141 9.844 1 69.31 293 ILE B O 1
ATOM 5201 N N . PRO B 1 294 ? 21.594 -20.969 8.688 1 75.06 294 PRO B N 1
ATOM 5202 C CA . PRO B 1 294 ? 22.422 -20.797 9.875 1 75.06 294 PRO B CA 1
ATOM 5203 C C . PRO B 1 294 ? 21.875 -19.719 10.812 1 75.06 294 PRO B C 1
ATOM 5205 O O . PRO B 1 294 ? 20.766 -19.234 10.625 1 75.06 294 PRO B O 1
ATOM 5208 N N . GLU B 1 295 ? 22.625 -19.453 11.898 1 80.62 295 GLU B N 1
ATOM 5209 C CA . GLU B 1 295 ? 22.266 -18.422 12.867 1 80.62 295 GLU B CA 1
ATOM 5210 C C . GLU B 1 295 ? 22.203 -17.047 12.211 1 80.62 295 GLU B C 1
ATOM 5212 O O . GLU B 1 295 ? 21.375 -16.203 12.578 1 80.62 295 GLU B O 1
ATOM 5217 N N . SER B 1 296 ? 23.062 -16.859 11.211 1 86.25 296 SER B N 1
ATOM 5218 C CA . SER B 1 296 ? 23.094 -15.633 10.422 1 86.25 296 SER B CA 1
ATOM 5219 C C . SER B 1 296 ? 23.266 -15.93 8.938 1 86.25 296 SER B C 1
ATOM 5221 O O . SER B 1 296 ? 24.078 -16.781 8.57 1 86.25 296 SER B O 1
ATOM 5223 N N . PHE B 1 297 ? 22.484 -15.375 8.117 1 90.88 297 PHE B N 1
ATOM 5224 C CA . PHE B 1 297 ? 22.547 -15.68 6.695 1 90.88 297 PHE B CA 1
ATOM 5225 C C . PHE B 1 297 ? 22.062 -14.5 5.863 1 90.88 297 PHE B C 1
ATOM 5227 O O . PHE B 1 297 ? 21.312 -13.656 6.352 1 90.88 297 PHE B O 1
ATOM 5234 N N . SER B 1 298 ? 22.547 -14.445 4.59 1 94 298 SER B N 1
ATOM 5235 C CA . SER B 1 298 ? 22.141 -13.383 3.668 1 94 298 SER B CA 1
ATOM 5236 C C . SER B 1 298 ? 20.719 -13.594 3.166 1 94 298 SER B C 1
ATOM 5238 O O . SER B 1 298 ? 20.312 -14.727 2.891 1 94 298 SER B O 1
ATOM 5240 N N . VAL B 1 299 ? 20.016 -12.5 3.111 1 96 299 VAL B N 1
ATOM 5241 C CA . VAL B 1 299 ? 18.641 -12.562 2.643 1 96 299 VAL B CA 1
ATOM 5242 C C . VAL B 1 299 ? 18.406 -11.477 1.588 1 96 299 VAL B C 1
ATOM 5244 O O . VAL B 1 299 ? 19.156 -10.508 1.503 1 96 299 VAL B O 1
ATOM 5247 N N . PHE B 1 300 ? 17.375 -11.695 0.783 1 97.31 300 PHE B N 1
ATOM 5248 C CA . PHE B 1 300 ? 17 -10.773 -0.282 1 97.31 300 PHE B CA 1
ATOM 5249 C C . PHE B 1 300 ? 15.492 -10.547 -0.292 1 97.31 300 PHE B C 1
ATOM 5251 O O . PHE B 1 300 ? 14.719 -11.438 0.078 1 97.31 300 PHE B O 1
ATOM 5258 N N . HIS B 1 301 ? 15.133 -9.32 -0.629 1 98.12 301 HIS B N 1
ATOM 5259 C CA . HIS B 1 301 ? 13.727 -8.945 -0.763 1 98.12 301 HIS B CA 1
ATOM 5260 C C . HIS B 1 301 ? 13.438 -8.383 -2.15 1 98.12 301 HIS B C 1
ATOM 5262 O O . HIS B 1 301 ? 14.195 -7.562 -2.662 1 98.12 301 HIS B O 1
ATOM 5268 N N . TYR B 1 302 ? 12.414 -8.898 -2.764 1 98.25 302 TYR B N 1
ATOM 5269 C CA . TYR B 1 302 ? 11.953 -8.469 -4.078 1 98.25 302 TYR B CA 1
ATOM 5270 C C . TYR B 1 302 ? 10.602 -7.777 -3.98 1 98.25 302 TYR B C 1
ATOM 5272 O O . TYR B 1 302 ? 9.672 -8.297 -3.354 1 98.25 302 TYR B O 1
ATOM 5280 N N . ASN B 1 303 ? 10.469 -6.602 -4.539 1 97.75 303 ASN B N 1
ATOM 5281 C CA . ASN B 1 303 ? 9.219 -5.891 -4.773 1 97.75 303 ASN B CA 1
ATOM 5282 C C . ASN B 1 303 ? 9.094 -5.445 -6.227 1 97.75 303 ASN B C 1
ATOM 5284 O O . ASN B 1 303 ? 9.891 -4.637 -6.707 1 97.75 303 ASN B O 1
ATOM 5288 N N . GLY B 1 304 ? 8.086 -5.902 -6.906 1 97.94 304 GLY B N 1
ATOM 5289 C CA . GLY B 1 304 ? 7.984 -5.691 -8.344 1 97.94 304 GLY B CA 1
ATOM 5290 C C . GLY B 1 304 ? 7.469 -4.312 -8.711 1 97.94 304 GLY B C 1
ATOM 5291 O O . GLY B 1 304 ? 7.496 -3.924 -9.875 1 97.94 304 GLY B O 1
ATOM 5292 N N . LEU B 1 305 ? 6.945 -3.57 -7.766 1 95.06 305 LEU B N 1
ATOM 5293 C CA . LEU B 1 305 ? 6.426 -2.232 -8.016 1 95.06 305 LEU B CA 1
ATOM 5294 C C . LEU B 1 305 ? 7.531 -1.188 -7.906 1 95.06 305 LEU B C 1
ATOM 5296 O O . LEU B 1 305 ? 8.133 -1.025 -6.84 1 95.06 305 LEU B O 1
ATOM 5300 N N . ARG B 1 306 ? 7.715 -0.442 -8.953 1 91.88 306 ARG B N 1
ATOM 5301 C CA . ARG B 1 306 ? 8.805 0.528 -9.031 1 91.88 306 ARG B CA 1
ATOM 5302 C C . ARG B 1 306 ? 8.695 1.564 -7.918 1 91.88 306 ARG B C 1
ATOM 5304 O O . ARG B 1 306 ? 9.695 1.915 -7.293 1 91.88 306 ARG B O 1
ATOM 5311 N N . TYR B 1 307 ? 7.488 2.023 -7.641 1 86 307 TYR B N 1
ATOM 5312 C CA . TYR B 1 307 ? 7.324 3.131 -6.707 1 86 307 TYR B CA 1
ATOM 5313 C C . TYR B 1 307 ? 7.578 2.676 -5.273 1 86 307 TYR B C 1
ATOM 5315 O O . TYR B 1 307 ? 7.711 3.504 -4.367 1 86 307 TYR B O 1
ATOM 5323 N N . SER B 1 308 ? 7.668 1.372 -5.055 1 89.62 308 SER B N 1
ATOM 5324 C CA . SER B 1 308 ? 7.922 0.818 -3.73 1 89.62 308 SER B CA 1
ATOM 5325 C C . SER B 1 308 ? 9.391 0.449 -3.561 1 89.62 308 SER B C 1
ATOM 5327 O O . SER B 1 308 ? 9.781 -0.124 -2.539 1 89.62 308 SER B O 1
ATOM 5329 N N . CYS B 1 309 ? 10.188 0.751 -4.559 1 91.88 309 CYS B N 1
ATOM 5330 C CA . CYS B 1 309 ? 11.609 0.418 -4.539 1 91.88 309 CYS B CA 1
ATOM 5331 C C . CYS B 1 309 ? 12.453 1.669 -4.355 1 91.88 309 CYS B C 1
ATOM 5333 O O . CYS B 1 309 ? 12.055 2.764 -4.75 1 91.88 309 CYS B O 1
ATOM 5335 N N . PRO B 1 310 ? 13.633 1.478 -3.666 1 88 310 PRO B N 1
ATOM 5336 C CA . PRO B 1 310 ? 14.555 2.615 -3.58 1 88 310 PRO B CA 1
ATOM 5337 C C . PRO B 1 310 ? 14.875 3.217 -4.945 1 88 310 PRO B C 1
ATOM 5339 O O . PRO B 1 310 ? 15.219 2.486 -5.879 1 88 310 PRO B O 1
ATOM 5342 N N . HIS B 1 311 ? 14.672 4.555 -5.117 1 85.5 311 HIS B N 1
ATOM 5343 C CA . HIS B 1 311 ? 14.984 5.309 -6.328 1 85.5 311 HIS B CA 1
ATOM 5344 C C . HIS B 1 311 ? 14.164 4.812 -7.516 1 85.5 311 HIS B C 1
ATOM 5346 O O . HIS B 1 311 ? 14.602 4.934 -8.664 1 85.5 311 HIS B O 1
ATOM 5352 N N . GLU B 1 312 ? 13.102 4.012 -7.262 1 88.88 312 GLU B N 1
ATOM 5353 C CA . GLU B 1 312 ? 12.148 3.51 -8.25 1 88.88 312 GLU B CA 1
ATOM 5354 C C . GLU B 1 312 ? 12.805 2.518 -9.203 1 88.88 312 GLU B C 1
ATOM 5356 O O . GLU B 1 312 ? 12.531 2.527 -10.398 1 88.88 312 GLU B O 1
ATOM 5361 N N . LYS B 1 313 ? 13.805 1.846 -8.734 1 93.06 313 LYS B N 1
ATOM 5362 C CA . LYS B 1 313 ? 14.453 0.767 -9.477 1 93.06 313 LYS B CA 1
ATOM 5363 C C . LYS B 1 313 ? 14.125 -0.593 -8.867 1 93.06 313 LYS B C 1
ATOM 5365 O O . LYS B 1 313 ? 14.391 -0.833 -7.691 1 93.06 313 LYS B O 1
ATOM 5370 N N . VAL B 1 314 ? 13.547 -1.449 -9.688 1 96.75 314 VAL B N 1
ATOM 5371 C CA . VAL B 1 314 ? 13.227 -2.787 -9.203 1 96.75 314 VAL B CA 1
ATOM 5372 C C . VAL B 1 314 ? 14.5 -3.629 -9.117 1 96.75 314 VAL B C 1
ATOM 5374 O O . VAL B 1 314 ? 15.031 -4.066 -10.148 1 96.75 314 VAL B O 1
ATOM 5377 N N . ARG B 1 315 ? 14.992 -3.771 -7.863 1 96.31 315 ARG B N 1
ATOM 5378 C CA . ARG B 1 315 ? 16.172 -4.555 -7.531 1 96.31 315 ARG B CA 1
ATOM 5379 C C . ARG B 1 315 ? 15.969 -5.34 -6.242 1 96.31 315 ARG B C 1
ATOM 5381 O O . ARG B 1 315 ? 15.109 -5 -5.43 1 96.31 315 ARG B O 1
ATOM 5388 N N . TYR B 1 316 ? 16.766 -6.395 -6.172 1 96.81 316 TYR B N 1
ATOM 5389 C CA . TYR B 1 316 ? 16.734 -7.105 -4.902 1 96.81 316 TYR B CA 1
ATOM 5390 C C . TYR B 1 316 ? 17.375 -6.273 -3.795 1 96.81 316 TYR B C 1
ATOM 5392 O O . TYR B 1 316 ? 18.469 -5.73 -3.967 1 96.81 316 TYR B O 1
ATOM 5400 N N . THR B 1 317 ? 16.641 -6.102 -2.688 1 96.5 317 THR B N 1
ATOM 5401 C CA . THR B 1 317 ? 17.234 -5.504 -1.495 1 96.5 317 THR B CA 1
ATOM 5402 C C . THR B 1 317 ? 17.922 -6.566 -0.642 1 96.5 317 THR B C 1
ATOM 5404 O O . THR B 1 317 ? 17.297 -7.547 -0.24 1 96.5 317 THR B O 1
ATOM 5407 N N . GLU B 1 318 ? 19.188 -6.32 -0.344 1 95.88 318 GLU B N 1
ATOM 5408 C CA . GLU B 1 318 ? 19.969 -7.309 0.387 1 95.88 318 GLU B CA 1
ATOM 5409 C C . GLU B 1 318 ? 20 -7 1.882 1 95.88 318 GLU B C 1
ATOM 5411 O O . GLU B 1 318 ? 19.891 -5.84 2.283 1 95.88 318 GLU B O 1
ATOM 5416 N N . GLY B 1 319 ? 20 -8.062 2.689 1 95.56 319 GLY B N 1
ATOM 5417 C CA . GLY B 1 319 ? 20.141 -7.941 4.133 1 95.56 319 GLY B CA 1
ATOM 5418 C C . GLY B 1 319 ? 20.781 -9.164 4.773 1 95.56 319 GLY B C 1
ATOM 5419 O O . GLY B 1 319 ? 21.188 -10.094 4.078 1 95.56 319 GLY B O 1
ATOM 5420 N N . THR B 1 320 ? 21 -9.047 6.059 1 93.88 320 THR B N 1
ATOM 5421 C CA . THR B 1 320 ? 21.5 -10.148 6.879 1 93.88 320 THR B CA 1
ATOM 5422 C C . THR B 1 320 ? 20.484 -10.492 7.973 1 93.88 320 THR B C 1
ATOM 5424 O O . THR B 1 320 ? 20.141 -9.648 8.797 1 93.88 320 THR B O 1
ATOM 5427 N N . ALA B 1 321 ? 20.016 -11.688 7.91 1 92.94 321 ALA B N 1
ATOM 5428 C CA . ALA B 1 321 ? 19.078 -12.156 8.922 1 92.94 321 ALA B CA 1
ATOM 5429 C C . ALA B 1 321 ? 19.812 -12.875 10.055 1 92.94 321 ALA B C 1
ATOM 5431 O O . ALA B 1 321 ? 20.75 -13.625 9.82 1 92.94 321 ALA B O 1
ATOM 5432 N N . ILE B 1 322 ? 19.406 -12.539 11.242 1 90.75 322 ILE B N 1
ATOM 5433 C CA . ILE B 1 322 ? 19.906 -13.203 12.445 1 90.75 322 ILE B CA 1
ATOM 5434 C C . ILE B 1 322 ? 18.75 -13.875 13.188 1 90.75 322 ILE B C 1
ATOM 5436 O O . ILE B 1 322 ? 17.766 -13.219 13.531 1 90.75 322 ILE B O 1
ATOM 5440 N N . VAL B 1 323 ? 18.75 -15.125 13.258 1 85.69 323 VAL B N 1
ATOM 5441 C CA . VAL B 1 323 ? 17.688 -15.859 13.945 1 85.69 323 VAL B CA 1
ATOM 5442 C C . VAL B 1 323 ? 18.172 -16.297 15.32 1 85.69 323 VAL B C 1
ATOM 5444 O O . VAL B 1 323 ? 19.188 -16.984 15.438 1 85.69 323 VAL B O 1
ATOM 5447 N N . LYS B 1 324 ? 18.406 -15.219 16.25 1 64.31 324 LYS B N 1
ATOM 5448 C CA . LYS B 1 324 ? 19 -15.461 17.562 1 64.31 324 LYS B CA 1
ATOM 5449 C C . LYS B 1 324 ? 18.312 -16.625 18.281 1 64.31 324 LYS B C 1
ATOM 5451 O O . LYS B 1 324 ? 17.094 -16.812 18.141 1 64.31 324 LYS B O 1
ATOM 5456 N N . GLY B 1 325 ? 18.766 -17.75 18.438 1 53.41 325 GLY B N 1
ATOM 5457 C CA . GLY B 1 325 ? 18.266 -18.531 19.547 1 53.41 325 GLY B CA 1
ATOM 5458 C C . GLY B 1 325 ? 17.891 -17.672 20.75 1 53.41 325 GLY B C 1
ATOM 5459 O O . GLY B 1 325 ? 17.828 -16.438 20.656 1 53.41 325 GLY B O 1
ATOM 5460 N N . PHE B 1 326 ? 18.5 -18.125 22.078 1 40.09 326 PHE B N 1
ATOM 5461 C CA . PHE B 1 326 ? 18.219 -17.75 23.469 1 40.09 326 PHE B CA 1
ATOM 5462 C C . PHE B 1 326 ? 18.234 -16.234 23.625 1 40.09 326 PHE B C 1
ATOM 5464 O O . PHE B 1 326 ? 17.219 -15.625 23.984 1 40.09 326 PHE B O 1
ATOM 5471 N N . GLN B 1 327 ? 19.219 -15.617 24.688 1 40.78 327 GLN B N 1
ATOM 5472 C CA . GLN B 1 327 ? 19.219 -14.727 25.844 1 40.78 327 GLN B CA 1
ATOM 5473 C C . GLN B 1 327 ? 19.5 -13.281 25.422 1 40.78 327 GLN B C 1
ATOM 5475 O O . GLN B 1 327 ? 19.672 -12.406 26.266 1 40.78 327 GLN B O 1
ATOM 5480 N N . GLU B 1 328 ? 20.281 -12.977 24.25 1 44.59 328 GLU B N 1
ATOM 5481 C CA . GLU B 1 328 ? 20.797 -11.633 24.5 1 44.59 328 GLU B CA 1
ATOM 5482 C C . GLU B 1 328 ? 19.797 -10.57 24.047 1 44.59 328 GLU B C 1
ATOM 5484 O O . GLU B 1 328 ? 19.547 -10.438 22.844 1 44.59 328 GLU B O 1
ATOM 5489 N N . PRO B 1 329 ? 19.016 -9.938 24.781 1 46.22 329 PRO B N 1
ATOM 5490 C CA . PRO B 1 329 ? 18.031 -8.875 24.672 1 46.22 329 PRO B CA 1
ATOM 5491 C C . PRO B 1 329 ? 18.438 -7.781 23.688 1 46.22 329 PRO B C 1
ATOM 5493 O O . PRO B 1 329 ? 17.609 -6.969 23.266 1 46.22 329 PRO B O 1
ATOM 5496 N N . SER B 1 330 ? 19.812 -7.594 23.234 1 49.69 330 SER B N 1
ATOM 5497 C CA . SER B 1 330 ? 20.297 -6.273 22.859 1 49.69 330 SER B CA 1
ATOM 5498 C C . SER B 1 330 ? 20.094 -6.004 21.375 1 49.69 330 SER B C 1
ATOM 5500 O O . SER B 1 330 ? 20.094 -4.852 20.938 1 49.69 330 SER B O 1
ATOM 5502 N N . LEU B 1 331 ? 20.062 -7.023 20.375 1 57.38 331 LEU B N 1
ATOM 5503 C CA . LEU B 1 331 ? 20.094 -6.477 19.016 1 57.38 331 LEU B CA 1
ATOM 5504 C C . LEU B 1 331 ? 18.688 -6.156 18.516 1 57.38 331 LEU B C 1
ATOM 5506 O O . LEU B 1 331 ? 17.891 -7.062 18.281 1 57.38 331 LEU B O 1
ATOM 5510 N N . ALA B 1 332 ? 18.25 -4.922 18.562 1 63.66 332 ALA B N 1
ATOM 5511 C CA . ALA B 1 332 ? 16.938 -4.508 18.062 1 63.66 332 ALA B CA 1
ATOM 5512 C C . ALA B 1 332 ? 17.078 -3.67 16.797 1 63.66 332 ALA B C 1
ATOM 5514 O O . ALA B 1 332 ? 17.828 -2.701 16.766 1 63.66 332 ALA B O 1
ATOM 5515 N N . THR B 1 333 ? 16.625 -4.395 15.617 1 73.38 333 THR B N 1
ATOM 5516 C CA . THR B 1 333 ? 16.625 -3.66 14.359 1 73.38 333 THR B CA 1
ATOM 5517 C C . THR B 1 333 ? 15.336 -2.873 14.188 1 73.38 333 THR B C 1
ATOM 5519 O O . THR B 1 333 ? 14.453 -2.922 15.047 1 73.38 333 THR B O 1
ATOM 5522 N N . ASP B 1 334 ? 15.336 -2.207 13.055 1 75.56 334 ASP B N 1
ATOM 5523 C CA . ASP B 1 334 ? 14.203 -1.331 12.797 1 75.56 334 ASP B CA 1
ATOM 5524 C C . ASP B 1 334 ? 12.906 -2.131 12.68 1 75.56 334 ASP B C 1
ATOM 5526 O O . ASP B 1 334 ? 12.883 -3.199 12.07 1 75.56 334 ASP B O 1
ATOM 5530 N N . ASP B 1 335 ? 11.984 -1.704 13.328 1 78.69 335 ASP B N 1
ATOM 5531 C CA . ASP B 1 335 ? 10.633 -2.26 13.273 1 78.69 335 ASP B CA 1
ATOM 5532 C C . ASP B 1 335 ? 9.953 -1.909 11.953 1 78.69 335 ASP B C 1
ATOM 5534 O O . ASP B 1 335 ? 9.852 -0.735 11.594 1 78.69 335 ASP B O 1
ATOM 5538 N N . ALA B 1 336 ? 9.617 -2.955 11.188 1 88.44 336 ALA B N 1
ATOM 5539 C CA . ALA B 1 336 ? 8.938 -2.801 9.906 1 88.44 336 ALA B CA 1
ATOM 5540 C C . ALA B 1 336 ? 7.98 -3.961 9.648 1 88.44 336 ALA B C 1
ATOM 5542 O O . ALA B 1 336 ? 8.195 -5.07 10.141 1 88.44 336 ALA B O 1
ATOM 5543 N N . PRO B 1 337 ? 6.977 -3.746 8.867 1 90.12 337 PRO B N 1
ATOM 5544 C CA . PRO B 1 337 ? 6.023 -4.816 8.562 1 90.12 337 PRO B CA 1
ATOM 5545 C C . PRO B 1 337 ? 6.699 -6.062 7.996 1 90.12 337 PRO B C 1
ATOM 5547 O O . PRO B 1 337 ? 6.266 -7.184 8.273 1 90.12 337 PRO B O 1
ATOM 5550 N N . CYS B 1 338 ? 7.73 -5.875 7.266 1 94 338 CYS B N 1
ATOM 5551 C CA . CYS B 1 338 ? 8.461 -7.02 6.727 1 94 338 CYS B CA 1
ATOM 5552 C C . CYS B 1 338 ? 8.977 -7.91 7.844 1 94 338 CYS B C 1
ATOM 5554 O O . CYS B 1 338 ? 8.852 -9.133 7.777 1 94 338 CYS B O 1
ATOM 5556 N N . LYS B 1 339 ? 9.57 -7.285 8.844 1 93.5 339 LYS B N 1
ATOM 5557 C CA . LYS B 1 339 ? 10.07 -8.039 9.984 1 93.5 339 LYS B CA 1
ATOM 5558 C C . LYS B 1 339 ? 8.945 -8.766 10.711 1 93.5 339 LYS B C 1
ATOM 5560 O O . LYS B 1 339 ? 9.086 -9.938 11.07 1 93.5 339 LYS B O 1
ATOM 5565 N N . SER B 1 340 ? 7.828 -8.07 10.922 1 94.06 340 SER B N 1
ATOM 5566 C CA . SER B 1 340 ? 6.688 -8.688 11.594 1 94.06 340 SER B CA 1
ATOM 5567 C C . SER B 1 340 ? 6.184 -9.898 10.82 1 94.06 340 SER B C 1
ATOM 5569 O O . SER B 1 340 ? 5.777 -10.898 11.422 1 94.06 340 SER B O 1
ATOM 5571 N N . CYS B 1 341 ? 6.184 -9.797 9.531 1 95.38 341 CYS B N 1
ATOM 5572 C CA . CYS B 1 341 ? 5.781 -10.906 8.68 1 95.38 341 CYS B CA 1
ATOM 5573 C C . CYS B 1 341 ? 6.73 -12.086 8.844 1 95.38 341 CYS B C 1
ATOM 5575 O O . CYS B 1 341 ? 6.289 -13.227 9.039 1 95.38 341 CYS B O 1
ATOM 5577 N N . LEU B 1 342 ? 7.992 -11.805 8.836 1 95.94 342 LEU B N 1
ATOM 5578 C CA . LEU B 1 342 ? 9.008 -12.852 8.953 1 95.94 342 LEU B CA 1
ATOM 5579 C C . LEU B 1 342 ? 8.977 -13.484 10.336 1 95.94 342 LEU B C 1
ATOM 5581 O O . LEU B 1 342 ? 9.266 -14.68 10.484 1 95.94 342 LEU B O 1
ATOM 5585 N N . GLN B 1 343 ? 8.578 -12.742 11.32 1 94.38 343 GLN B N 1
ATOM 5586 C CA . GLN B 1 343 ? 8.57 -13.211 12.703 1 94.38 343 GLN B CA 1
ATOM 5587 C C . GLN B 1 343 ? 7.473 -14.25 12.922 1 94.38 343 GLN B C 1
ATOM 5589 O O . GLN B 1 343 ? 7.477 -14.961 13.93 1 94.38 343 GLN B O 1
ATOM 5594 N N . THR B 1 344 ? 6.512 -14.297 12.039 1 95.62 344 THR B N 1
ATOM 5595 C CA . THR B 1 344 ? 5.516 -15.359 12.141 1 95.62 344 THR B CA 1
ATOM 5596 C C . THR B 1 344 ? 6.152 -16.734 11.938 1 95.62 344 THR B C 1
ATOM 5598 O O . THR B 1 344 ? 5.648 -17.734 12.438 1 95.62 344 THR B O 1
ATOM 5601 N N . LYS B 1 345 ? 7.207 -16.797 11.211 1 95.19 345 LYS B N 1
ATOM 5602 C CA . LYS B 1 345 ? 7.957 -18.047 11.031 1 95.19 345 LYS B CA 1
ATOM 5603 C C . LYS B 1 345 ? 9.117 -18.125 12.016 1 95.19 345 LYS B C 1
ATOM 5605 O O . LYS B 1 345 ? 9.344 -19.172 12.633 1 95.19 345 LYS B O 1
ATOM 5610 N N . TRP B 1 346 ? 9.852 -17.031 12.125 1 93.5 346 TRP B N 1
ATOM 5611 C CA . TRP B 1 346 ? 10.992 -16.922 13.031 1 93.5 346 TRP B CA 1
ATOM 5612 C C . TRP B 1 346 ? 10.742 -15.852 14.086 1 93.5 346 TRP B C 1
ATOM 5614 O O . TRP B 1 346 ? 11.141 -14.695 13.914 1 93.5 346 TRP B O 1
ATOM 5624 N N . PRO B 1 347 ? 10.18 -16.188 15.172 1 90.88 347 PRO B N 1
ATOM 5625 C CA . PRO B 1 347 ? 9.75 -15.211 16.172 1 90.88 347 PRO B CA 1
ATOM 5626 C C . PRO B 1 347 ? 10.875 -14.289 16.609 1 90.88 347 PRO B C 1
ATOM 5628 O O . PRO B 1 347 ? 10.641 -13.125 16.938 1 90.88 347 PRO B O 1
ATOM 5631 N N . ALA B 1 348 ? 12.195 -14.68 16.547 1 89.44 348 ALA B N 1
ATOM 5632 C CA . ALA B 1 348 ? 13.305 -13.883 17.062 1 89.44 348 ALA B CA 1
ATOM 5633 C C . ALA B 1 348 ? 14.164 -13.328 15.938 1 89.44 348 ALA B C 1
ATOM 5635 O O . ALA B 1 348 ? 15.297 -12.906 16.156 1 89.44 348 ALA B O 1
ATOM 5636 N N . ILE B 1 349 ? 13.656 -13.328 14.789 1 91.69 349 ILE B N 1
ATOM 5637 C CA . ILE B 1 349 ? 14.461 -12.922 13.641 1 91.69 349 ILE B CA 1
ATOM 5638 C C . ILE B 1 349 ? 14.703 -11.422 13.68 1 91.69 349 ILE B C 1
ATOM 5640 O O . ILE B 1 349 ? 13.82 -10.648 14.062 1 91.69 349 ILE B O 1
ATOM 5644 N N . GLU B 1 350 ? 15.883 -11.023 13.469 1 92.25 350 GLU B N 1
ATOM 5645 C CA . GLU B 1 350 ? 16.281 -9.648 13.18 1 92.25 350 GLU B CA 1
ATOM 5646 C C . GLU B 1 350 ? 16.938 -9.539 11.812 1 92.25 350 GLU B C 1
ATOM 5648 O O . GLU B 1 350 ? 17.672 -10.445 11.391 1 92.25 350 GLU B O 1
ATOM 5653 N N . VAL B 1 351 ? 16.641 -8.516 11.117 1 93.31 351 VAL B N 1
ATOM 5654 C CA . VAL B 1 351 ? 17.219 -8.375 9.789 1 93.31 351 VAL B CA 1
ATOM 5655 C C . VAL B 1 351 ? 17.875 -7.004 9.656 1 93.31 351 VAL B C 1
ATOM 5657 O O . VAL B 1 351 ? 17.25 -5.977 9.906 1 93.31 351 VAL B O 1
ATOM 5660 N N . LEU B 1 352 ? 19.094 -7.02 9.336 1 93.81 352 LEU B N 1
ATOM 5661 C CA . LEU B 1 352 ? 19.844 -5.805 9.023 1 93.81 352 LEU B CA 1
ATOM 5662 C C . LEU B 1 352 ? 19.891 -5.578 7.516 1 93.81 352 LEU B C 1
ATOM 5664 O O . LEU B 1 352 ? 20.656 -6.234 6.809 1 93.81 352 LEU B O 1
ATOM 5668 N N . TRP B 1 353 ? 19.172 -4.641 7.02 1 93.81 353 TRP B N 1
ATOM 5669 C CA . TRP B 1 353 ? 19.109 -4.367 5.586 1 93.81 353 TRP B CA 1
ATOM 5670 C C . TRP B 1 353 ? 20.219 -3.41 5.168 1 93.81 353 TRP B C 1
ATOM 5672 O O . TRP B 1 353 ? 20.703 -2.621 5.984 1 93.81 353 TRP B O 1
ATOM 5682 N N . THR B 1 354 ? 20.609 -3.436 3.902 1 91.69 354 THR B N 1
ATOM 5683 C CA . THR B 1 354 ? 21.656 -2.564 3.371 1 91.69 354 THR B CA 1
ATOM 5684 C C . THR B 1 354 ? 21.094 -1.173 3.08 1 91.69 354 THR B C 1
ATOM 5686 O O . THR B 1 354 ? 21.859 -0.208 2.957 1 91.69 354 THR B O 1
ATOM 5689 N N . THR B 1 355 ? 19.844 -1.079 2.951 1 87.38 355 THR B N 1
ATOM 5690 C CA . THR B 1 355 ? 19.172 0.199 2.701 1 87.38 355 THR B CA 1
ATOM 5691 C C . THR B 1 355 ? 18.891 0.922 4.012 1 87.38 355 THR B C 1
ATOM 5693 O O . THR B 1 355 ? 18.859 0.303 5.078 1 87.38 355 THR B O 1
ATOM 5696 N N . GLU B 1 356 ? 18.703 2.203 3.939 1 81.88 356 GLU B N 1
ATOM 5697 C CA . GLU B 1 356 ? 18.422 3.016 5.121 1 81.88 356 GLU B CA 1
ATOM 5698 C C . GLU B 1 356 ? 17.094 2.602 5.777 1 81.88 356 GLU B C 1
ATOM 5700 O O . GLU B 1 356 ? 16.984 2.6 7.004 1 81.88 356 GLU B O 1
ATOM 5705 N N . HIS B 1 357 ? 16.203 2.246 4.934 1 86.19 357 HIS B N 1
ATOM 5706 C CA . HIS B 1 357 ? 14.914 1.777 5.426 1 86.19 357 HIS B CA 1
ATOM 5707 C C . HIS B 1 357 ? 14.641 0.344 4.98 1 86.19 357 HIS B C 1
ATOM 5709 O O . HIS B 1 357 ? 15.055 -0.06 3.889 1 86.19 357 HIS B O 1
ATOM 5715 N N . PRO B 1 358 ? 14 -0.362 5.914 1 90.56 358 PRO B N 1
ATOM 5716 C CA . PRO B 1 358 ? 13.617 -1.711 5.496 1 90.56 358 PRO B CA 1
ATOM 5717 C C . PRO B 1 358 ? 12.703 -1.71 4.27 1 90.56 358 PRO B C 1
ATOM 5719 O O . PRO B 1 358 ? 11.969 -0.747 4.051 1 90.56 358 PRO B O 1
ATOM 5722 N N . PRO B 1 359 ? 12.766 -2.762 3.477 1 92.75 359 PRO B N 1
ATOM 5723 C CA . PRO B 1 359 ? 11.906 -2.818 2.291 1 92.75 359 PRO B CA 1
ATOM 5724 C C . PRO B 1 359 ? 10.414 -2.84 2.641 1 92.75 359 PRO B C 1
ATOM 5726 O O . PRO B 1 359 ? 10.031 -3.414 3.66 1 92.75 359 PRO B O 1
ATOM 5729 N N . SER B 1 360 ? 9.688 -2.279 1.758 1 89.81 360 SER B N 1
ATOM 5730 C CA . SER B 1 360 ? 8.242 -2.207 1.948 1 89.81 360 SER B CA 1
ATOM 5731 C C . SER B 1 360 ? 7.555 -3.459 1.421 1 89.81 360 SER B C 1
ATOM 5733 O O . SER B 1 360 ? 7.98 -4.031 0.415 1 89.81 360 SER B O 1
ATOM 5735 N N . LEU B 1 361 ? 6.449 -3.836 2.109 1 91.62 361 LEU B N 1
ATOM 5736 C CA . LEU B 1 361 ? 5.621 -4.934 1.626 1 91.62 361 LEU B CA 1
ATOM 5737 C C . LEU B 1 361 ? 4.496 -4.418 0.736 1 91.62 361 LEU B C 1
ATOM 5739 O O . LEU B 1 361 ? 3.682 -5.199 0.241 1 91.62 361 LEU B O 1
ATOM 5743 N N . ASN B 1 362 ? 4.527 -3.109 0.502 1 86.31 362 ASN B N 1
ATOM 5744 C CA . ASN B 1 362 ? 3.475 -2.5 -0.303 1 86.31 362 ASN B CA 1
ATOM 5745 C C . ASN B 1 362 ? 4.043 -1.805 -1.536 1 86.31 362 ASN B C 1
ATOM 5747 O O . ASN B 1 362 ? 5.215 -1.422 -1.555 1 86.31 362 ASN B O 1
#

Radius of gyration: 27.7 Å; Cα contacts (8 Å, |Δi|>4): 1459; chains: 2; bounding box: 51×95×84 Å

Sequence (724 aa):
MAEWRDLLEMLWGSSRNRVTDSLFRRWTQGFVFSRDEPTALEQFEGGPCAVIAPVQAFLLKWAFFGDHQGNWQQCSDETRRELLSQALCEILEQAAPQHSGALTLVGWRGWKEQNEQDGSTTSQPDSSQSGVILPRDVVTFERFHNLIQSKTVGNGSDLRATLLEHFPIFTGSCGVLLFLYSLLLTKGIENIKNETEDPNVPLIDPEYGHGSQSLINLLLTGLAVSNVWDGEKECSGIKLYGIRQQATVGFLTLMEAFRYCQVGSFLKSPKYPIWVLGSETHLTVFFTKENNIPESFSVFHYNGLRYSCPHEKVRYTEGTAIVKGFQEPSLATDDAPCKSCLQTKWPAIEVLWTTEHPPSLNMAEWRDLLEMLWGSSRNRVTDSLFRRWTQGFVFSRDEPTALEQFEGGPCAVIAPVQAFLLKWAFFGDHQGNWQQCSDETRRELLSQALCEILEQAAPQHSGALTLVGWRGWKEQNEQDGSTTSQPDSSQSGVILPRDVVTFERFHNLIQSKTVGNGSDLRATLLEHFPIFTGSCGVLLFLYSLLLTKGIENIKNETEDPNVPLIDPEYGHGSQSLINLLLTGLAVSNVWDGEKECSGIKLYGIRQQATVGFLTLMEAFRYCQVGSFLKSPKYPIWVLGSETHLTVFFTKENNIPESFSVFHYNGLRYSCPHEKVRYTEGTAIVKGFQEPSLATDDAPCKSCLQTKWPAIEVLWTTEHPPSLN

Secondary structure (DSSP, 8-state):
-HHHHHHHHHHH--GGGPPPHHHHHHT----EE-SS-TT-EEB-SSSTHHHHHHHHHHHHHHHHHSTT-S-TTS--HHHHHHHHHHHHHHHHHHHS-TTT--EEEEEETT-------------------------GGG--HHHHHHSEEEEEESSHHHHHHHHHHTHHHHHSTTHHHHHHHHHHHHH-HHHHHHHSS-TTS-SB-TTT-PBPHHHHHHHHHS---S--SBSEEEETTEEEE-B-S--SSEEEEHHHHTTS----HHHHS-SSSEEEEE-SS-EEEEE-S-SS--SEEEEEEE--BGGGSGGG---PEEEEEEE--SS-TT------HHHHHHHTT-TTEEEEESSSSPPP--/-HHHHHHHHHHH--GGGPPPHHHHHHT----EE-SS-TT-EEB-SSSTHHHHHHHHHHHHHHHHHSTT-S-TTS--HHHHHHHHHHHHHHHHHHHS-TTT--EEEEEETT-------------------------GGG--HHHHHHSEEEEEESSHHHHHHHHHHTHHHHHSTTHHHHHHHHHHHHH-HHHHHHHSS-TTS-SB-TTT-PBPHHHHHHHHHS---S--SBSEEEETTEEEE-B-S--SSEEEEHHHHTTS----HHHHS-SSSEEEEE-SS-EEEEE-S-SS--SEEEEEEE--BGGGSGGG---PEEEEEEE--SS-TT------HHHHHHHTT-TTEEEEESSSSPPP--

Solvent-accessible surface area (backbone atoms only — not comparable to full-atom values): 38648 Å² total; per-residue (Å²): 110,68,66,54,54,52,48,46,31,41,38,40,29,49,81,89,52,56,55,48,59,71,56,54,45,33,42,45,35,27,59,36,62,24,92,78,22,51,78,34,55,47,39,90,45,74,28,44,35,45,54,50,31,49,45,46,49,42,24,45,46,38,43,67,72,35,91,54,66,56,59,62,81,70,51,51,72,67,54,42,53,49,34,49,50,50,22,54,45,49,41,42,60,53,22,24,45,85,85,71,46,43,41,36,44,40,46,57,62,78,72,69,77,82,76,82,75,90,81,77,84,75,73,73,71,78,73,71,74,64,68,82,65,55,55,68,91,70,56,41,71,67,59,50,66,70,39,48,39,76,46,75,36,72,40,69,69,55,43,47,51,53,47,62,73,49,40,65,55,37,44,27,61,26,11,47,44,31,49,51,51,13,41,49,59,21,38,29,67,67,54,40,44,69,40,25,83,56,60,84,56,33,35,27,36,52,48,65,37,38,50,32,60,22,46,36,32,23,56,50,61,29,40,30,20,55,44,58,27,60,36,71,48,77,55,96,88,39,80,42,55,29,42,81,57,69,18,59,43,18,45,42,34,38,52,36,63,71,65,69,49,61,72,17,62,30,28,64,56,26,77,41,58,33,28,38,35,31,45,97,84,32,44,20,37,40,33,39,91,53,86,71,83,55,59,61,42,61,32,37,37,42,40,34,39,30,74,50,17,64,76,50,42,35,45,73,46,51,31,39,35,32,46,55,74,83,84,74,86,74,84,75,58,81,81,44,71,51,53,49,25,50,25,71,78,37,75,56,54,37,58,53,51,76,53,97,59,76,72,58,52,89,110,70,66,55,54,52,50,46,33,41,38,39,29,49,82,90,52,56,54,46,60,70,56,54,45,34,40,45,36,26,60,36,63,25,92,78,23,50,78,35,54,45,40,92,45,74,29,44,35,46,54,48,31,49,45,45,49,40,24,46,44,38,44,67,71,35,91,54,67,55,58,62,82,70,52,50,72,67,55,43,51,50,35,50,48,51,22,54,46,49,40,41,59,53,22,25,45,85,85,71,46,43,39,36,46,39,45,56,63,77,72,70,77,85,74,81,74,90,81,75,84,75,74,72,71,77,72,72,74,65,69,82,65,56,56,69,89,68,54,40,72,68,59,50,68,70,40,49,40,77,47,74,35,72,40,70,69,54,43,46,52,52,46,62,73,49,41,64,54,39,45,28,59,26,10,47,44,32,50,51,52,12,41,48,59,22,39,28,66,66,55,40,44,69,41,23,83,55,61,84,56,35,36,28,37,52,47,64,36,40,50,32,59,22,47,36,32,24,56,49,60,28,41,30,20,57,43,60,27,60,37,72,48,75,55,96,87,40,78,43,54,28,42,81,58,70,18,60,44,18,46,44,35,40,52,37,63,70,65,69,48,62,72,16,60,29,27,66,56,26,77,38,58,35,27,37,35,32,45,97,85,32,44,21,36,39,34,37,88,53,86,70,82,56,58,59,43,63,33,36,37,41,41,34,40,31,75,49,17,67,75,50,42,36,44,73,45,49,29,40,36,33,45,57,75,90,80,78,88,75,84,76,59,82,83,46,70,49,54,46,25,51,26,72,76,37,76,57,54,37,59,52,52,77,51,97,58,76,72,57,53,90

pLDDT: mean 87.04, std 16.62, range [28.84, 98.94]

Organism: Eptatretus burgeri (NCBI:txid7764)

InterPro domains:
  IPR025257 Deubiquitinating enzyme MINDY-3/4, conserved domain [PF13898] (25-354)
  IPR025257 Deubiquitinating enzyme MINDY-3/4, conserved domain [SM01174] (8-355)
  IPR039785 Deubiquitinating enzyme MINDY-3/4 [PTHR12473] (3-361)